Protein AF-A0A8T1Z155-F1 (afdb_monomer_lite)

Foldseek 3Di:
DDPDDDPVVVLVVLLAEALLVLLVVLVPDPVSVVLCPDLVSVVSSLVRYDDDDWDWDQDPQAIWTKDWDPVCVVPVPDDIDIDTDDRQLDPFGFRDWAADDSQWTWTATPVRWIKIARSSNRDIDTQDDDDDDFPDKHKYWFFDDDVRDTFIKMKMFGDDPFDTDWIWIAGPVVSDIDTDDDDDDWDFDARWYDANRKIWTATPAQWIWIADPNVRDIDIGHDPDGQPDDWYWDDDPSHDIDIRNPVVVLVVVLLQVQQCVQPNPVSDSVSRPDDSVQLCDDVVSVHVLAHRPVVLVVDDQANPHDLQLDDLPPSDDHPVSNVCSVCVVVQLVFKAKQQAQQQPAQQAGHHDFPVGRNCVPCPPVCCVVQVHDNRDTLVNSLVPGDDDDDPDVSVVVVSVRNVVVNPDDHHPDDMAMWGQFAPRDTHRDDDPVRCCPDPVSVVVVVVVCVVVPPDDPDPDDDDDDD

Organism: NCBI:txid1240361

Sequence (466 aa):
MSTDLPPEVVEEILSRVPAIALKRLGSTCKRWNALLKDQRFTKKHFHRAAKQFMVFMMHQKRLISVRFNLHEIENNLAAPFIEFKGEVGLTQTIKQFLFHCDGLLLCNTKTDRLKVWNPCTGETKFIRSCNRYEIYSMFALGYEDNKSFRKYKLLRFYGNEYRFVNFEIYEFTSSTWRVLEVTTNFLIRSHGVSLKGNSFWLDSGSYLLSFDFTTERFGHQCLPFTVNDAAALSIVREEKLSVLHQSACIKEIERICSAFLWSGPELNSKKAKVAWRDVCRPKDEGGLGLKSIVEAKKRELLRNGSFWSVKVNCQSGSWMWRMLLKYRSQAAEYCLMEVKSRLQVSFWYDKWCSIGPLYNHLGNRGFVDLGLSSTSSVADALRLHRRRHHRTDYLNKVEVELDRFRNRATTTENDVALWRGLGDKFRPKFSTRETWLQPESRVKLCRGLRGFGSRTQLLSTHSSSG

Radius of gyration: 29.85 Å; chains: 1; bounding box: 81×74×71 Å

Structure (mmCIF, N/CA/C/O backbone):
data_AF-A0A8T1Z155-F1
#
_entry.id   AF-A0A8T1Z155-F1
#
loop_
_atom_site.group_PDB
_atom_site.id
_atom_site.type_symbol
_atom_site.label_atom_id
_atom_site.label_alt_id
_atom_site.label_comp_id
_atom_site.label_asym_id
_atom_site.label_entity_id
_atom_site.label_seq_id
_atom_site.pdbx_PDB_ins_code
_atom_site.Cartn_x
_atom_site.Cartn_y
_atom_site.Cartn_z
_atom_site.occupancy
_atom_site.B_iso_or_equiv
_atom_site.auth_seq_id
_atom_site.auth_comp_id
_atom_site.auth_asym_id
_atom_site.auth_atom_id
_atom_site.pdbx_PDB_model_num
ATOM 1 N N . MET A 1 1 ? -16.696 42.427 29.803 1.00 35.78 1 MET A N 1
ATOM 2 C CA . MET A 1 1 ? -17.745 41.548 29.244 1.00 35.78 1 MET A CA 1
ATOM 3 C C . MET A 1 1 ? -17.052 40.492 28.397 1.00 35.78 1 MET A C 1
ATOM 5 O O . MET A 1 1 ? -16.460 40.857 27.392 1.00 35.78 1 MET A O 1
ATOM 9 N N . SER A 1 2 ? -17.008 39.236 28.854 1.00 43.34 2 SER A N 1
ATOM 10 C CA . SER A 1 2 ? -16.429 38.126 28.080 1.00 43.34 2 SER A CA 1
ATOM 11 C C . SER A 1 2 ? -17.444 37.701 27.024 1.00 43.34 2 SER A C 1
ATOM 13 O O . SER A 1 2 ? -18.508 37.192 27.369 1.00 43.34 2 SER A O 1
ATOM 15 N N . THR A 1 3 ? -17.166 37.971 25.752 1.00 47.97 3 THR A N 1
ATOM 16 C CA . THR A 1 3 ? -17.946 37.467 24.616 1.00 47.97 3 THR A CA 1
ATOM 17 C C . THR A 1 3 ? -17.564 36.012 24.351 1.00 47.97 3 THR A C 1
ATOM 19 O O . THR A 1 3 ? -16.884 35.692 23.378 1.00 47.97 3 THR A O 1
ATOM 22 N N . ASP A 1 4 ? -17.982 35.116 25.242 1.00 74.62 4 ASP A N 1
ATOM 23 C CA . ASP A 1 4 ? -17.838 33.684 25.011 1.00 74.62 4 ASP A CA 1
ATOM 24 C C . ASP A 1 4 ? -18.867 33.225 23.970 1.00 74.62 4 ASP A C 1
ATOM 26 O O . ASP A 1 4 ? -20.074 33.420 24.120 1.00 74.62 4 ASP A O 1
ATOM 30 N N . LEU A 1 5 ? -18.374 32.627 22.882 1.00 78.62 5 LEU A N 1
ATOM 31 C CA . LEU A 1 5 ? -19.206 32.007 21.851 1.00 78.62 5 LEU A CA 1
ATOM 32 C C . LEU A 1 5 ? -20.123 30.934 22.475 1.00 78.62 5 LEU A C 1
ATOM 34 O O . LEU A 1 5 ? -19.650 30.154 23.313 1.00 78.62 5 LEU A O 1
ATOM 38 N N . PRO A 1 6 ? -21.394 30.823 22.036 1.00 87.88 6 PRO A N 1
ATOM 39 C CA . PRO A 1 6 ? -22.296 29.781 22.515 1.00 87.88 6 PRO A CA 1
ATOM 40 C C . PRO A 1 6 ? -21.704 28.372 22.325 1.00 87.88 6 PRO A C 1
ATOM 42 O O . PRO A 1 6 ? -21.071 28.112 21.290 1.00 87.88 6 PRO A O 1
ATOM 45 N N . PRO A 1 7 ? -21.904 27.441 23.280 1.00 82.31 7 PRO A N 1
ATOM 46 C CA . PRO A 1 7 ? -21.367 26.082 23.202 1.00 82.31 7 PRO A CA 1
ATOM 47 C C . PRO A 1 7 ? -21.736 25.343 21.910 1.00 82.31 7 PRO A C 1
ATOM 49 O O . PRO A 1 7 ? -20.906 24.610 21.374 1.00 82.31 7 PRO A O 1
ATOM 52 N N . GLU A 1 8 ? -22.938 25.569 21.378 1.00 85.75 8 GLU A N 1
ATOM 53 C CA . GLU A 1 8 ? -23.417 24.928 20.151 1.00 85.75 8 GLU A CA 1
ATOM 54 C C . GLU A 1 8 ? -22.651 25.420 18.917 1.00 85.75 8 GLU A C 1
ATOM 56 O O . GLU A 1 8 ? -22.299 24.632 18.037 1.00 85.75 8 GLU A O 1
ATOM 61 N N . VAL A 1 9 ? -22.349 26.723 18.861 1.00 86.38 9 VAL A N 1
ATOM 62 C CA . VAL A 1 9 ? -21.581 27.340 17.766 1.00 86.38 9 VAL A CA 1
ATOM 63 C C . VAL A 1 9 ? -20.143 26.837 17.791 1.00 86.38 9 VAL A C 1
ATOM 65 O O . VAL A 1 9 ? -19.570 26.488 16.760 1.00 86.38 9 VAL A O 1
ATOM 68 N N . VAL A 1 10 ? -19.571 26.748 18.987 1.00 85.81 10 VAL A N 1
ATOM 69 C CA . VAL A 1 10 ? -18.245 26.180 19.214 1.00 85.81 10 VAL A CA 1
ATOM 70 C C . VAL A 1 10 ? -18.173 24.723 18.746 1.00 85.81 10 VAL A C 1
ATOM 72 O O . VAL A 1 10 ? -17.247 24.350 18.022 1.00 85.81 10 VAL A O 1
ATOM 75 N N . GLU A 1 11 ? -19.154 23.901 19.123 1.00 88.44 11 GLU A N 1
ATOM 76 C CA . GLU A 1 11 ? -19.242 22.509 18.684 1.00 88.44 11 GLU A CA 1
ATOM 77 C C . GLU A 1 11 ? -19.359 22.413 17.155 1.00 88.44 11 GLU A C 1
ATOM 79 O O . GLU A 1 11 ? -18.703 21.582 16.523 1.00 88.44 11 GLU A O 1
ATOM 84 N N . GLU A 1 12 ? -20.155 23.288 16.539 1.00 89.56 12 GLU A N 1
ATOM 85 C CA . GLU A 1 12 ? -20.319 23.348 15.089 1.00 89.56 12 GLU A CA 1
ATOM 86 C C . GLU A 1 12 ? -19.007 23.678 14.371 1.00 89.56 12 GLU A C 1
ATOM 88 O O . GLU A 1 12 ? -18.651 22.992 13.408 1.00 89.56 12 GLU A O 1
ATOM 93 N N . ILE A 1 13 ? -18.251 24.663 14.866 1.00 88.69 13 ILE A N 1
ATOM 94 C CA . ILE A 1 13 ? -16.931 25.019 14.331 1.00 88.69 13 ILE A CA 1
ATOM 95 C C . ILE A 1 13 ? -15.990 23.821 14.446 1.00 88.69 13 ILE A C 1
ATOM 97 O O . ILE A 1 13 ? -15.416 23.383 13.446 1.00 88.69 13 ILE A O 1
ATOM 101 N N . LEU A 1 14 ? -15.865 23.245 15.644 1.00 88.31 14 LEU A N 1
ATOM 102 C CA . LEU A 1 14 ? -14.958 22.126 15.878 1.00 88.31 14 LEU A CA 1
ATOM 103 C C . LEU A 1 14 ? -15.329 20.875 15.084 1.00 88.31 14 LEU A C 1
ATOM 105 O O . LEU A 1 14 ? -14.428 20.142 14.684 1.00 88.31 14 LEU A O 1
ATOM 109 N N . SER A 1 15 ? -16.613 20.660 14.785 1.00 89.06 15 SER A N 1
ATOM 110 C CA . SER A 1 15 ? -17.065 19.532 13.962 1.00 89.06 15 SER A CA 1
ATOM 111 C C . SER A 1 15 ? -16.508 19.557 12.532 1.00 89.06 15 SER A C 1
ATOM 113 O O . SER A 1 15 ? -16.460 18.517 11.882 1.00 89.06 15 SER A O 1
ATOM 115 N N . ARG A 1 16 ? -16.051 20.722 12.049 1.00 89.00 16 ARG A N 1
ATOM 116 C CA . ARG A 1 16 ? -15.472 20.914 10.707 1.00 89.00 16 ARG A CA 1
ATOM 117 C C . ARG A 1 16 ? -13.941 20.952 10.713 1.00 89.00 16 ARG A C 1
ATOM 119 O O . ARG A 1 16 ? -13.315 20.783 9.666 1.00 89.00 16 ARG A O 1
ATOM 126 N N . VAL A 1 17 ? -13.327 21.150 11.881 1.00 86.62 17 VAL A N 1
ATOM 127 C CA . VAL A 1 17 ? -11.868 21.230 12.042 1.00 86.62 17 VAL A CA 1
ATOM 128 C C . VAL A 1 17 ? -11.231 19.864 11.767 1.00 86.62 17 VAL A C 1
ATOM 130 O O . VAL A 1 17 ? -11.733 18.855 12.250 1.00 86.62 17 VAL A O 1
ATOM 133 N N . PRO A 1 18 ? -10.098 19.773 11.054 1.00 84.50 18 PRO A N 1
ATOM 134 C CA . PRO A 1 18 ? -9.461 18.484 10.819 1.00 84.50 18 PRO A CA 1
ATOM 135 C C . PRO A 1 18 ? -8.999 17.757 12.093 1.00 84.50 18 PRO A C 1
ATOM 137 O O . PRO A 1 18 ? -8.478 18.377 13.024 1.00 84.50 18 PRO A O 1
ATOM 140 N N . ALA A 1 19 ? -9.089 16.423 12.099 1.00 81.19 19 ALA A N 1
ATOM 141 C CA . ALA A 1 19 ? -8.824 15.583 13.276 1.00 81.19 19 ALA A CA 1
ATOM 142 C C . ALA A 1 19 ? -7.440 15.809 13.924 1.00 81.19 19 ALA A C 1
ATOM 144 O O . ALA A 1 19 ? -7.318 15.807 15.148 1.00 81.19 19 ALA A O 1
ATOM 145 N N . ILE A 1 20 ? -6.392 16.051 13.125 1.00 78.88 20 ILE A N 1
ATOM 146 C CA . ILE A 1 20 ? -5.028 16.287 13.634 1.00 78.88 20 ILE A CA 1
ATOM 147 C C . ILE A 1 20 ? -4.944 17.595 14.437 1.00 78.88 20 ILE A C 1
ATOM 149 O O . ILE A 1 20 ? -4.292 17.649 15.483 1.00 78.88 20 ILE A O 1
ATOM 153 N N . ALA A 1 21 ? -5.591 18.658 13.951 1.00 81.62 21 ALA A N 1
ATOM 154 C CA . ALA A 1 21 ? -5.644 19.938 14.654 1.00 81.62 21 ALA A CA 1
ATOM 155 C C . ALA A 1 21 ? -6.498 19.816 15.920 1.00 81.62 21 ALA A C 1
ATOM 157 O O . ALA A 1 21 ? -6.121 20.305 16.983 1.00 81.62 21 ALA A O 1
ATOM 158 N N . LEU A 1 22 ? -7.598 19.073 15.817 1.00 83.62 22 LEU A N 1
ATOM 159 C CA . LEU A 1 22 ? -8.509 18.829 16.919 1.00 83.62 22 LEU A CA 1
ATOM 160 C C . LEU A 1 22 ? -7.840 18.076 18.081 1.00 83.62 22 LEU A C 1
ATOM 162 O O . LEU A 1 22 ? -7.984 18.477 19.233 1.00 83.62 22 LEU A O 1
ATOM 166 N N . LYS A 1 23 ? -7.004 17.065 17.798 1.00 79.62 23 LYS A N 1
ATOM 167 C CA . LYS A 1 23 ? -6.199 16.379 18.827 1.00 79.62 23 LYS A CA 1
ATOM 168 C C . LYS A 1 23 ? -5.326 17.352 19.627 1.00 79.62 23 LYS A C 1
ATOM 170 O O . LYS A 1 23 ? -5.227 17.226 20.844 1.00 79.62 23 LYS A O 1
ATOM 175 N N . ARG A 1 24 ? -4.688 18.319 18.956 1.00 82.06 24 ARG A N 1
ATOM 176 C CA . ARG A 1 24 ? -3.851 19.338 19.619 1.00 82.06 24 ARG A CA 1
ATOM 177 C C . ARG A 1 24 ? -4.678 20.241 20.535 1.00 82.06 24 ARG A C 1
ATOM 179 O O . ARG A 1 24 ? -4.199 20.622 21.598 1.00 82.06 24 ARG A O 1
ATOM 186 N N . LEU A 1 25 ? -5.920 20.538 20.158 1.00 82.56 25 LEU A N 1
ATOM 187 C CA . LEU A 1 25 ? -6.850 21.295 20.996 1.00 82.56 25 LEU A CA 1
ATOM 188 C C . LEU A 1 25 ? -7.235 20.516 22.265 1.00 82.56 25 LEU A C 1
ATOM 190 O O . LEU A 1 25 ? -7.322 21.089 23.344 1.00 82.56 25 LEU A O 1
ATOM 194 N N . GLY A 1 26 ? -7.400 19.195 22.166 1.00 79.25 26 GLY A N 1
ATOM 195 C CA . GLY A 1 26 ? -7.705 18.345 23.322 1.00 79.25 26 GLY A CA 1
ATOM 196 C C . GLY A 1 26 ? -6.663 18.421 24.444 1.00 79.25 26 GLY A C 1
ATOM 197 O O . GLY A 1 26 ? -7.014 18.284 25.613 1.00 79.25 26 GLY A O 1
ATOM 198 N N . SER A 1 27 ? -5.395 18.693 24.118 1.00 79.88 27 SER A N 1
ATOM 199 C CA . SER A 1 27 ? -4.336 18.866 25.123 1.00 79.88 27 SER A CA 1
ATOM 200 C C . SER A 1 27 ? -4.342 20.220 25.842 1.00 79.88 27 SER A C 1
ATOM 202 O O . SER A 1 27 ? -3.601 20.368 26.808 1.00 79.88 27 SER A O 1
ATOM 204 N N . THR A 1 28 ? -5.146 21.202 25.413 1.00 85.00 28 THR A N 1
ATOM 205 C CA . THR A 1 28 ? -5.098 22.560 25.987 1.00 85.00 28 THR A CA 1
ATOM 206 C C . THR A 1 28 ? -6.068 22.778 27.147 1.00 85.00 28 THR A C 1
ATOM 208 O O . THR A 1 28 ? -5.757 23.545 28.052 1.00 85.00 28 THR A O 1
ATOM 211 N N . CYS A 1 29 ? -7.238 22.123 27.164 1.00 83.69 29 CYS A N 1
ATOM 212 C CA . CYS A 1 29 ? -8.218 22.281 28.246 1.00 83.69 29 CYS A CA 1
ATOM 213 C C . CYS A 1 29 ? -9.097 21.036 28.443 1.00 83.69 29 CYS A C 1
ATOM 215 O O . CYS A 1 29 ? -9.472 20.352 27.488 1.00 83.69 29 CYS A O 1
ATOM 217 N N . LYS A 1 30 ? -9.497 20.789 29.702 1.00 85.19 30 LYS A N 1
ATOM 218 C CA . LYS A 1 30 ? -10.395 19.692 30.107 1.00 85.19 30 LYS A CA 1
ATOM 219 C C . LYS A 1 30 ? -11.739 19.727 29.378 1.00 85.19 30 LYS A C 1
ATOM 221 O O . LYS A 1 30 ? -12.235 18.671 29.006 1.00 85.19 30 LYS A O 1
ATOM 226 N N . ARG A 1 31 ? -12.300 20.921 29.143 1.00 84.75 31 ARG A N 1
ATOM 227 C CA . ARG A 1 31 ? -13.574 21.095 28.424 1.00 84.75 31 ARG A CA 1
ATOM 228 C C . ARG A 1 31 ? -13.478 20.586 26.987 1.00 84.75 31 ARG A C 1
ATOM 230 O O . ARG A 1 31 ? -14.323 19.805 26.564 1.00 84.75 31 ARG A O 1
ATOM 237 N N . TRP A 1 32 ? -12.421 20.967 26.267 1.00 84.75 32 TRP A N 1
ATOM 238 C CA . TRP A 1 32 ? -12.168 20.471 24.914 1.00 84.75 32 TRP A CA 1
ATOM 239 C C . TRP A 1 32 ? -11.939 18.966 24.920 1.00 84.75 32 TRP A C 1
ATOM 241 O O . TRP A 1 32 ? -12.595 18.253 24.176 1.00 84.75 32 TRP A O 1
ATOM 251 N N . ASN A 1 33 ? -11.084 18.463 25.812 1.00 84.12 33 ASN A N 1
ATOM 252 C CA . ASN A 1 33 ? -10.828 17.028 25.930 1.00 84.12 33 ASN A CA 1
ATOM 253 C C . ASN A 1 33 ? -12.107 16.214 26.213 1.00 84.12 33 ASN A C 1
ATOM 255 O O . ASN A 1 33 ? -12.281 15.135 25.658 1.00 84.12 33 ASN A O 1
ATOM 259 N N . ALA A 1 34 ? -13.014 16.732 27.049 1.00 86.62 34 ALA A N 1
ATOM 260 C CA . ALA A 1 34 ? -14.305 16.104 27.319 1.00 86.62 34 ALA A CA 1
ATOM 261 C C . ALA A 1 34 ? -15.196 16.070 26.068 1.00 86.62 34 ALA A C 1
ATOM 263 O O . ALA A 1 34 ? -15.732 15.014 25.746 1.00 86.62 34 ALA A O 1
ATOM 264 N N . LEU A 1 35 ? -15.281 17.177 25.318 1.00 85.88 35 LEU A N 1
ATOM 265 C CA . LEU A 1 35 ? -16.031 17.234 24.059 1.00 85.88 35 LEU A CA 1
ATOM 266 C C . LEU A 1 35 ? -15.482 16.250 23.014 1.00 85.88 35 LEU A C 1
ATOM 268 O O . LEU A 1 35 ? -16.250 15.579 22.337 1.00 85.88 35 LEU A O 1
ATOM 272 N N . LEU A 1 36 ? -14.156 16.108 22.908 1.00 83.00 36 LEU A N 1
ATOM 273 C CA . LEU A 1 36 ? -13.535 15.161 21.970 1.00 83.00 36 LEU A CA 1
ATOM 274 C C . LEU A 1 36 ? -13.775 13.691 22.327 1.00 83.00 36 LEU A C 1
ATOM 276 O O . LEU A 1 36 ? -13.629 12.830 21.465 1.00 83.00 36 LEU A O 1
ATOM 280 N N . LYS A 1 37 ? -14.123 13.402 23.583 1.00 82.06 37 LYS A N 1
ATOM 281 C CA . LYS A 1 37 ? -14.514 12.064 24.043 1.00 82.06 37 LYS A CA 1
ATOM 282 C C . LYS A 1 37 ? -16.020 11.832 23.962 1.00 82.06 37 LYS A C 1
ATOM 284 O O . LYS A 1 37 ? -16.457 10.693 24.122 1.00 82.06 37 LYS A O 1
ATOM 289 N N . ASP A 1 38 ? -16.806 12.880 23.720 1.00 85.69 38 ASP A N 1
ATOM 290 C CA . ASP A 1 38 ? -18.240 12.751 23.526 1.00 85.69 38 ASP A CA 1
ATOM 291 C C . ASP A 1 38 ? -18.538 12.021 22.208 1.00 85.69 38 ASP A C 1
ATOM 293 O O . ASP A 1 38 ? -18.021 12.345 21.131 1.00 85.69 38 ASP A O 1
ATOM 297 N N . GLN A 1 39 ? -19.386 10.998 22.295 1.00 79.56 39 GLN A N 1
ATOM 298 C CA . GLN A 1 39 ? -19.705 10.144 21.153 1.00 79.56 39 GLN A CA 1
ATOM 299 C C . GLN A 1 39 ? -20.545 10.871 20.098 1.00 79.56 39 GLN A C 1
ATOM 301 O O . GLN A 1 39 ? -20.356 10.627 18.903 1.00 79.56 39 GLN A O 1
ATOM 306 N N . ARG A 1 40 ? -21.452 11.771 20.509 1.00 82.88 40 ARG A N 1
ATOM 307 C CA . ARG A 1 40 ? -22.308 12.515 19.572 1.00 82.88 40 ARG A CA 1
ATOM 308 C C . ARG A 1 40 ? -21.457 13.469 18.750 1.00 82.88 40 ARG A C 1
ATOM 310 O O . ARG A 1 40 ? -21.572 13.488 17.523 1.00 82.88 40 ARG A O 1
ATOM 317 N N . PHE A 1 41 ? -20.549 14.177 19.415 1.00 86.94 41 PHE A N 1
ATOM 318 C CA . PHE A 1 41 ? -19.576 15.032 18.760 1.00 86.94 41 PHE A CA 1
ATOM 319 C C . PHE A 1 41 ? -18.654 14.231 17.836 1.00 86.94 41 PHE A C 1
ATOM 321 O O . PHE A 1 41 ? -18.492 14.607 16.680 1.00 86.94 41 PHE A O 1
ATOM 328 N N . THR A 1 42 ? -18.115 13.093 18.286 1.00 81.06 42 THR A N 1
ATOM 329 C CA . THR A 1 42 ? -17.246 12.234 17.456 1.00 81.06 42 THR A CA 1
ATOM 330 C C . THR A 1 42 ? -17.946 11.795 16.167 1.00 81.06 42 THR A C 1
ATOM 332 O O . THR A 1 42 ? -17.359 11.857 15.085 1.00 81.06 42 THR A O 1
ATOM 335 N N . LYS A 1 43 ? -19.226 11.408 16.251 1.00 78.75 43 LYS A N 1
ATOM 336 C CA . LYS A 1 43 ? -20.036 11.057 15.077 1.00 78.75 43 LYS A CA 1
ATOM 337 C C . LYS A 1 43 ? -20.257 12.263 14.161 1.00 78.75 43 LYS A C 1
ATOM 339 O O . LYS A 1 43 ? -20.055 12.164 12.952 1.00 78.75 43 LYS A O 1
ATOM 344 N N . LYS A 1 44 ? -20.643 13.410 14.727 1.00 85.31 44 LYS A N 1
ATOM 345 C CA . LYS A 1 44 ? -20.857 14.662 13.983 1.00 85.31 44 LYS A CA 1
ATOM 346 C C . LYS A 1 44 ? -19.584 15.107 13.257 1.00 85.31 44 LYS A C 1
ATOM 348 O O . LYS A 1 44 ? -19.636 15.434 12.074 1.00 85.31 44 LYS A O 1
ATOM 353 N N . HIS A 1 45 ? -18.451 15.058 13.951 1.00 86.75 45 HIS A N 1
ATOM 354 C CA . HIS A 1 45 ? -17.125 15.365 13.429 1.00 86.75 45 HIS A CA 1
ATOM 355 C C . HIS A 1 45 ? -16.738 14.426 12.288 1.00 86.75 45 HIS A C 1
ATOM 357 O O . HIS A 1 45 ? -16.374 14.906 11.222 1.00 86.75 45 HIS A O 1
ATOM 363 N N . PHE A 1 46 ? -16.920 13.110 12.436 1.00 77.06 46 PHE A N 1
ATOM 364 C CA . PHE A 1 46 ? -16.584 12.144 11.383 1.00 77.06 46 PHE A CA 1
ATOM 365 C C . PHE A 1 46 ? -17.252 12.466 10.033 1.00 77.06 46 PHE A C 1
ATOM 367 O O . PHE A 1 46 ? -16.639 12.300 8.982 1.00 77.06 46 PHE A O 1
ATOM 374 N N . HIS A 1 47 ? -18.497 12.951 10.051 1.00 77.56 47 HIS A N 1
ATOM 375 C CA . HIS A 1 47 ? -19.234 13.295 8.832 1.00 77.56 47 HIS A CA 1
ATOM 376 C C . HIS A 1 47 ? -18.936 14.698 8.286 1.00 77.56 47 HIS A C 1
ATOM 378 O O . HIS A 1 47 ? -19.104 14.920 7.088 1.00 77.56 47 HIS A O 1
ATOM 384 N N . ARG A 1 48 ? -18.547 15.652 9.143 1.00 83.06 48 ARG A N 1
ATOM 385 C CA . ARG A 1 48 ? -18.423 17.079 8.782 1.00 83.06 48 ARG A CA 1
ATOM 386 C C . ARG A 1 48 ? -16.990 17.584 8.679 1.00 83.06 48 ARG A C 1
ATOM 388 O O . ARG A 1 48 ? -16.769 18.636 8.080 1.00 83.06 48 ARG A O 1
ATOM 395 N N . ALA A 1 49 ? -16.032 16.879 9.267 1.00 81.12 49 ALA A N 1
ATOM 396 C CA . ALA A 1 49 ? -14.651 17.314 9.310 1.00 81.12 49 ALA A CA 1
ATOM 397 C C . ALA A 1 49 ? -14.075 17.441 7.903 1.00 81.12 49 ALA A C 1
ATOM 399 O O . ALA A 1 49 ? -14.287 16.584 7.041 1.00 81.12 49 ALA A O 1
ATOM 400 N N . ALA A 1 50 ? -13.275 18.485 7.693 1.00 74.88 50 ALA A N 1
ATOM 401 C CA . ALA A 1 50 ? -12.455 18.585 6.499 1.00 74.88 50 ALA A CA 1
ATOM 402 C C . ALA A 1 50 ? -11.571 17.330 6.375 1.00 74.88 50 ALA A C 1
ATOM 404 O O . ALA A 1 50 ? -10.725 17.056 7.238 1.00 74.88 50 ALA A O 1
ATOM 405 N N . LYS A 1 51 ? -11.789 16.555 5.305 1.00 71.12 51 LYS A N 1
ATOM 406 C CA . LYS A 1 51 ? -11.075 15.297 5.067 1.00 71.12 51 LYS A CA 1
ATOM 407 C C . LYS A 1 51 ? -9.588 15.579 4.875 1.00 71.12 51 LYS A C 1
ATOM 409 O O . LYS A 1 51 ? -9.197 16.377 4.027 1.00 71.12 51 LYS A O 1
ATOM 414 N N . GLN A 1 52 ? -8.754 14.904 5.662 1.00 67.00 52 GLN A N 1
ATOM 415 C CA . GLN A 1 52 ? -7.303 14.937 5.515 1.00 67.00 52 GLN A CA 1
ATOM 416 C C . GLN A 1 52 ? -6.819 13.619 4.935 1.00 67.00 52 GLN A C 1
ATOM 418 O O . GLN A 1 52 ? -7.030 12.557 5.518 1.00 67.00 52 GLN A O 1
ATOM 423 N N . PHE A 1 53 ? -6.118 13.696 3.808 1.00 67.12 53 PHE A N 1
ATOM 424 C CA . PHE A 1 53 ? -5.450 12.541 3.233 1.00 67.12 53 PHE A CA 1
ATOM 425 C C . PHE A 1 53 ? -4.116 12.331 3.942 1.00 67.12 53 PHE A C 1
ATOM 427 O O . PHE A 1 53 ? -3.216 13.169 3.883 1.00 67.12 53 PHE A O 1
ATOM 434 N N . MET A 1 54 ? -3.991 11.194 4.618 1.00 70.44 54 MET A N 1
ATOM 435 C CA . MET A 1 54 ? -2.707 10.691 5.082 1.00 70.44 54 MET A CA 1
ATOM 436 C C . MET A 1 54 ? -2.335 9.497 4.232 1.00 70.44 54 MET A C 1
ATOM 438 O O . MET A 1 54 ? -3.044 8.492 4.223 1.00 70.44 54 MET A O 1
ATOM 442 N N . VAL A 1 55 ? -1.210 9.603 3.538 1.00 73.25 55 VAL A N 1
ATOM 443 C CA . VAL A 1 55 ? -0.666 8.469 2.808 1.00 73.25 55 VAL A CA 1
ATOM 444 C C . VAL A 1 55 ? 0.430 7.841 3.644 1.00 73.25 55 VAL A C 1
ATOM 446 O O . VAL A 1 55 ? 1.302 8.528 4.180 1.00 73.25 55 VAL A O 1
ATOM 449 N N . PHE A 1 56 ? 0.369 6.522 3.756 1.00 72.81 56 PHE A N 1
ATOM 450 C CA . PHE A 1 56 ? 1.391 5.730 4.409 1.00 72.81 56 PHE A CA 1
ATOM 451 C C . PHE A 1 56 ? 2.046 4.808 3.393 1.00 72.81 56 PHE A C 1
ATOM 453 O O . PHE A 1 56 ? 1.383 4.243 2.527 1.00 72.81 56 PHE A O 1
ATOM 460 N N . MET A 1 57 ? 3.357 4.649 3.518 1.00 70.31 57 MET A N 1
ATOM 461 C CA . MET A 1 57 ? 4.147 3.760 2.683 1.00 70.31 57 MET A CA 1
ATOM 462 C C . MET A 1 57 ? 4.985 2.846 3.567 1.00 70.31 57 MET A C 1
ATOM 464 O O . MET A 1 57 ? 5.604 3.292 4.534 1.00 70.31 57 MET A O 1
ATOM 468 N N . MET A 1 58 ? 5.027 1.562 3.219 1.00 70.12 58 MET A N 1
ATOM 469 C CA . MET A 1 58 ? 5.972 0.626 3.816 1.00 70.12 58 MET A CA 1
ATOM 470 C C . MET A 1 58 ? 7.329 0.772 3.122 1.00 70.12 58 MET A C 1
ATOM 472 O O . MET A 1 58 ? 7.442 0.538 1.923 1.00 70.12 58 MET A O 1
ATOM 476 N N . HIS A 1 59 ? 8.370 1.121 3.874 1.00 65.38 59 HIS A N 1
ATOM 477 C CA . HIS A 1 59 ? 9.746 1.199 3.385 1.00 65.38 59 HIS A CA 1
ATOM 478 C C . HIS A 1 59 ? 10.689 0.548 4.401 1.00 65.38 59 HIS A C 1
ATOM 480 O O . HIS A 1 59 ? 10.688 0.917 5.573 1.00 65.38 59 HIS A O 1
ATOM 486 N N . GLN A 1 60 ? 11.476 -0.446 3.973 1.00 65.69 60 GLN A N 1
ATOM 487 C CA . GLN A 1 60 ? 12.421 -1.184 4.832 1.00 65.69 60 GLN A CA 1
ATOM 488 C C . GLN A 1 60 ? 11.806 -1.673 6.164 1.00 65.69 60 GLN A C 1
ATOM 490 O O . GLN A 1 60 ? 12.401 -1.527 7.232 1.00 65.69 60 GLN A O 1
ATOM 495 N N . LYS A 1 61 ? 10.595 -2.252 6.111 1.00 64.00 61 LYS A N 1
ATOM 496 C CA . LYS A 1 61 ? 9.832 -2.700 7.298 1.00 64.00 61 LYS A CA 1
ATOM 497 C C . LYS A 1 61 ? 9.555 -1.568 8.301 1.00 64.00 61 LYS A C 1
ATOM 499 O O . LYS A 1 61 ? 9.589 -1.790 9.509 1.00 64.00 61 LYS A O 1
ATOM 504 N N . ARG A 1 62 ? 9.333 -0.349 7.809 1.00 66.31 62 ARG A N 1
ATOM 505 C CA . ARG A 1 62 ? 8.843 0.796 8.580 1.00 66.31 62 ARG A CA 1
ATOM 506 C C . ARG A 1 62 ? 7.669 1.422 7.849 1.00 66.31 62 ARG A C 1
ATOM 508 O O . ARG A 1 62 ? 7.688 1.513 6.623 1.00 66.31 62 ARG A O 1
ATOM 515 N N . LEU A 1 63 ? 6.671 1.864 8.603 1.00 69.00 63 LEU A N 1
ATOM 516 C CA . LEU A 1 63 ? 5.561 2.637 8.066 1.00 69.00 63 LEU A CA 1
ATOM 517 C C . LEU A 1 63 ? 5.941 4.120 8.108 1.00 69.00 63 LEU A C 1
ATOM 519 O O . LEU A 1 63 ? 6.178 4.670 9.183 1.00 69.00 63 LEU A O 1
ATOM 523 N N . ILE A 1 64 ? 6.027 4.752 6.942 1.00 68.81 64 ILE A N 1
ATOM 524 C CA . ILE A 1 64 ? 6.421 6.155 6.783 1.00 68.81 64 ILE A CA 1
ATOM 525 C C . ILE A 1 64 ? 5.210 6.948 6.293 1.00 68.81 64 ILE A C 1
ATOM 527 O O . ILE A 1 64 ? 4.485 6.470 5.420 1.00 68.81 64 ILE A O 1
ATOM 531 N N . SER A 1 65 ? 4.980 8.146 6.841 1.00 71.12 65 SER A N 1
ATOM 532 C CA . SER A 1 65 ? 3.972 9.054 6.285 1.00 71.12 65 SER A CA 1
ATOM 533 C C . SER A 1 65 ? 4.559 9.833 5.123 1.00 71.12 65 SER A C 1
ATOM 535 O O . SER A 1 65 ? 5.655 10.389 5.184 1.00 71.12 65 SER A O 1
ATOM 537 N N . VAL A 1 66 ? 3.789 9.864 4.051 1.00 65.44 66 VAL A N 1
ATOM 538 C CA . VAL A 1 66 ? 4.150 10.506 2.806 1.00 65.44 66 VAL A CA 1
ATOM 539 C C . VAL A 1 66 ? 3.163 11.634 2.554 1.00 65.44 66 VAL A C 1
ATOM 541 O O . VAL A 1 66 ? 1.949 11.451 2.661 1.00 65.44 66 VAL A O 1
ATOM 544 N N . ARG A 1 67 ? 3.685 12.814 2.223 1.00 62.44 67 ARG A N 1
ATOM 545 C CA . ARG A 1 67 ? 2.884 13.922 1.709 1.00 62.44 67 ARG A CA 1
ATOM 546 C C . ARG A 1 67 ? 3.044 14.007 0.202 1.00 62.44 67 ARG A C 1
ATOM 548 O O . ARG A 1 67 ? 4.157 13.936 -0.315 1.00 62.44 67 ARG A O 1
ATOM 555 N N . PHE A 1 68 ? 1.914 14.191 -0.464 1.00 56.38 68 PHE A N 1
ATOM 556 C CA . PHE A 1 68 ? 1.834 14.473 -1.887 1.00 56.38 68 PHE A CA 1
ATOM 557 C C . PHE A 1 68 ? 1.332 15.901 -2.041 1.00 56.38 68 PHE A C 1
ATOM 559 O O . PHE A 1 68 ? 0.304 16.246 -1.454 1.00 56.38 68 PHE A O 1
ATOM 566 N N . ASN A 1 69 ? 2.027 16.715 -2.831 1.00 53.28 69 ASN A N 1
ATOM 567 C CA . ASN A 1 69 ? 1.411 17.910 -3.390 1.00 53.28 69 ASN A CA 1
ATOM 568 C C . ASN A 1 69 ? 0.855 17.545 -4.772 1.00 53.28 69 ASN A C 1
ATOM 570 O O . ASN A 1 69 ? 1.613 17.362 -5.720 1.00 53.28 69 ASN A O 1
ATOM 574 N N . LEU A 1 70 ? -0.466 17.361 -4.856 1.00 48.19 70 LEU A N 1
ATOM 575 C CA . LEU A 1 70 ? -1.182 17.152 -6.122 1.00 48.19 70 LEU A CA 1
ATOM 576 C C . LEU A 1 70 ? -1.858 18.440 -6.620 1.00 48.19 70 LEU A C 1
ATOM 578 O O . LEU A 1 70 ? -2.324 18.472 -7.754 1.00 48.19 70 LEU A O 1
ATOM 582 N N . HIS A 1 71 ? -1.897 19.498 -5.799 1.00 44.19 71 HIS A N 1
ATOM 583 C CA . HIS A 1 71 ? -2.591 20.753 -6.115 1.00 44.19 71 HIS A CA 1
ATOM 584 C C . HIS A 1 71 ? -1.920 21.560 -7.237 1.00 44.19 71 HIS A C 1
ATOM 586 O O . HIS A 1 71 ? -2.530 22.469 -7.786 1.00 44.19 71 HIS A O 1
ATOM 592 N N . GLU A 1 72 ? -0.688 21.223 -7.615 1.00 42.00 72 GLU A N 1
ATOM 593 C CA . GLU A 1 72 ? 0.053 21.926 -8.671 1.00 42.00 72 GLU A CA 1
ATOM 594 C C . GLU A 1 72 ? -0.128 21.311 -10.067 1.00 42.00 72 GLU A C 1
ATOM 596 O O . GLU A 1 72 ? 0.349 21.886 -11.043 1.00 42.00 72 GLU A O 1
ATOM 601 N N . ILE A 1 73 ? -0.866 20.199 -10.194 1.00 40.91 73 ILE A N 1
ATOM 602 C CA . ILE A 1 73 ? -1.184 19.602 -11.504 1.00 40.91 73 ILE A CA 1
ATOM 603 C C . ILE A 1 73 ? -2.158 20.494 -12.291 1.00 40.91 73 ILE A C 1
ATOM 605 O O . ILE A 1 73 ? -2.049 20.580 -13.509 1.00 40.91 73 ILE A O 1
ATOM 609 N N . GLU A 1 74 ? -3.069 21.199 -11.612 1.00 43.06 74 GLU A N 1
ATOM 610 C CA . GLU A 1 74 ? -4.025 22.100 -12.275 1.00 43.06 74 GLU A CA 1
ATOM 611 C C . GLU A 1 74 ? -3.386 23.420 -12.736 1.00 43.06 74 GLU A C 1
ATOM 613 O O . GLU A 1 74 ? -3.878 24.025 -13.683 1.00 43.06 74 GLU A O 1
ATOM 618 N N . ASN A 1 75 ? -2.263 23.838 -12.133 1.00 40.78 75 ASN A N 1
ATOM 619 C CA . ASN A 1 75 ? -1.671 25.160 -12.375 1.00 40.78 75 ASN A CA 1
ATOM 620 C C . ASN A 1 75 ? -0.273 25.144 -13.025 1.00 40.78 75 ASN A C 1
ATOM 622 O O . ASN A 1 75 ? 0.284 26.214 -13.245 1.00 40.78 75 ASN A O 1
ATOM 626 N N . ASN A 1 76 ? 0.312 23.980 -13.346 1.00 46.50 76 ASN A N 1
ATOM 627 C CA . ASN A 1 76 ? 1.599 23.836 -14.064 1.00 46.50 76 ASN A CA 1
ATOM 628 C C . ASN A 1 76 ? 2.820 24.590 -13.469 1.00 46.50 76 ASN A C 1
ATOM 630 O O . ASN A 1 76 ? 3.849 24.713 -14.133 1.00 46.50 76 ASN A O 1
ATOM 634 N N . LEU A 1 77 ? 2.752 25.084 -12.228 1.00 44.72 77 LEU A N 1
ATOM 635 C CA . LEU A 1 77 ? 3.784 25.956 -11.643 1.00 44.72 77 LEU A CA 1
ATOM 636 C C . LEU A 1 77 ? 4.922 25.201 -10.932 1.00 44.72 77 LEU A C 1
ATOM 638 O O . LEU A 1 77 ? 5.981 25.784 -10.701 1.00 44.72 77 LEU A O 1
ATOM 642 N N . ALA A 1 78 ? 4.752 23.913 -10.619 1.00 44.53 78 ALA A N 1
ATOM 643 C CA . ALA A 1 78 ? 5.808 23.091 -10.029 1.00 44.53 78 ALA A CA 1
ATOM 644 C C . ALA A 1 78 ? 5.625 21.591 -10.311 1.00 44.53 78 ALA A C 1
ATOM 646 O O . ALA A 1 78 ? 4.528 21.100 -10.580 1.00 44.53 78 ALA A O 1
ATOM 647 N N . ALA A 1 79 ? 6.745 20.860 -10.293 1.00 43.81 79 ALA A N 1
ATOM 648 C CA . ALA A 1 79 ? 6.753 19.420 -10.509 1.00 43.81 79 ALA A CA 1
ATOM 649 C C . ALA A 1 79 ? 6.171 18.693 -9.282 1.00 43.81 79 ALA A C 1
ATOM 651 O O . ALA A 1 79 ? 6.563 19.011 -8.155 1.00 43.81 79 ALA A O 1
ATOM 652 N N . PRO A 1 80 ? 5.305 17.679 -9.472 1.00 49.03 80 PRO A N 1
ATOM 653 C CA . PRO A 1 80 ? 4.782 16.890 -8.366 1.00 49.03 80 PRO A CA 1
ATOM 654 C C . PRO A 1 80 ? 5.941 16.248 -7.600 1.00 49.03 80 PRO A C 1
ATOM 656 O O . PRO A 1 80 ? 6.788 15.568 -8.186 1.00 49.03 80 PRO A O 1
ATOM 659 N N . PHE A 1 81 ? 5.979 16.451 -6.284 1.00 48.56 81 PHE A N 1
ATOM 660 C CA . PHE A 1 81 ? 7.002 15.865 -5.425 1.00 48.56 81 PHE A CA 1
ATOM 661 C C . PHE A 1 81 ? 6.396 15.079 -4.264 1.00 48.56 81 PHE A C 1
ATOM 663 O O . PHE A 1 81 ? 5.275 15.315 -3.808 1.00 48.56 81 PHE A O 1
ATOM 670 N N . ILE A 1 82 ? 7.183 14.108 -3.807 1.00 50.03 82 ILE A N 1
ATOM 671 C CA . ILE A 1 82 ? 6.877 13.221 -2.693 1.00 50.03 82 ILE A CA 1
ATOM 672 C C . ILE A 1 82 ? 7.775 13.631 -1.530 1.00 50.03 82 ILE A C 1
ATOM 674 O O . ILE A 1 82 ? 8.998 13.508 -1.617 1.00 50.03 82 ILE A O 1
ATOM 678 N N . GLU A 1 83 ? 7.178 14.110 -0.441 1.00 51.62 83 GLU A N 1
ATOM 679 C CA . GLU A 1 83 ? 7.910 14.436 0.781 1.00 51.62 83 GLU A CA 1
ATOM 680 C C . GLU A 1 83 ? 7.697 13.340 1.830 1.00 51.62 83 GLU A C 1
ATOM 682 O O . GLU A 1 83 ? 6.567 13.031 2.223 1.00 51.62 83 GLU A O 1
ATOM 687 N N . PHE A 1 84 ? 8.795 12.762 2.315 1.00 51.47 84 PHE A N 1
ATOM 688 C CA . PHE A 1 84 ? 8.772 11.812 3.422 1.00 51.47 84 PHE A CA 1
ATOM 689 C C . PHE A 1 84 ? 8.814 12.580 4.740 1.00 51.47 84 PHE A C 1
ATOM 691 O O . PHE A 1 84 ? 9.859 13.105 5.128 1.00 51.47 84 PHE A O 1
ATOM 698 N N . LYS A 1 85 ? 7.694 12.608 5.464 1.00 53.78 85 LYS A N 1
ATOM 699 C CA . LYS A 1 85 ? 7.734 12.973 6.881 1.00 53.78 85 LYS A CA 1
ATOM 700 C C . LYS A 1 85 ? 8.188 11.740 7.655 1.00 53.78 85 LYS A C 1
ATOM 702 O O . LYS A 1 85 ? 7.761 10.636 7.340 1.00 53.78 85 LYS A O 1
ATOM 707 N N . GLY A 1 86 ? 9.114 11.921 8.597 1.00 52.22 86 GLY A N 1
ATOM 708 C CA . GLY A 1 86 ? 9.773 10.832 9.330 1.00 52.22 86 GLY A CA 1
ATOM 709 C C . GLY A 1 86 ? 8.827 9.839 10.028 1.00 52.22 86 GLY A C 1
ATOM 710 O O . GLY A 1 86 ? 7.606 9.907 9.910 1.00 52.22 86 GLY A O 1
ATOM 711 N N . GLU A 1 87 ? 9.403 8.889 10.767 1.00 53.50 87 GLU A N 1
ATOM 712 C CA . GLU A 1 87 ? 8.661 7.814 11.442 1.00 53.50 87 GLU A CA 1
ATOM 713 C C . GLU A 1 87 ? 7.522 8.392 12.305 1.00 53.50 87 GLU A C 1
ATOM 715 O O . GLU A 1 87 ? 7.743 9.210 13.200 1.00 53.50 87 GLU A O 1
ATOM 720 N N . VAL A 1 88 ? 6.275 8.030 11.986 1.00 55.69 88 VAL A N 1
ATOM 721 C CA . VAL A 1 88 ? 5.104 8.640 12.624 1.00 55.69 88 VAL A CA 1
ATOM 722 C C . VAL A 1 88 ? 4.925 8.033 13.994 1.00 55.69 88 VAL A C 1
ATOM 724 O O . VAL A 1 88 ? 4.411 6.931 14.050 1.00 55.69 88 VAL A O 1
ATOM 727 N N . GLY A 1 89 ? 5.308 8.739 15.064 1.00 49.59 89 GLY A N 1
ATOM 728 C CA . GLY A 1 89 ? 4.776 8.610 16.438 1.00 49.59 89 GLY A CA 1
ATOM 729 C C . GLY A 1 89 ? 4.645 7.201 17.039 1.00 49.59 89 GLY A C 1
ATOM 730 O O . GLY A 1 89 ? 3.970 7.025 18.049 1.00 49.59 89 GLY A O 1
ATOM 731 N N . LEU A 1 90 ? 5.238 6.191 16.415 1.00 53.66 90 LEU A N 1
ATOM 732 C CA . LEU A 1 90 ? 5.084 4.793 16.747 1.00 53.66 90 LEU A CA 1
ATOM 733 C C . LEU A 1 90 ? 6.273 4.443 17.622 1.00 53.66 90 LEU A C 1
ATOM 735 O O . LEU A 1 90 ? 7.398 4.329 17.151 1.00 53.66 90 LEU A O 1
ATOM 739 N N . THR A 1 91 ? 6.005 4.232 18.904 1.00 49.09 91 THR A N 1
ATOM 740 C CA . THR A 1 91 ? 6.993 3.738 19.873 1.00 49.09 91 THR A CA 1
ATOM 741 C C . THR A 1 91 ? 7.580 2.375 19.481 1.00 49.09 91 THR A C 1
ATOM 743 O O . THR A 1 91 ? 8.601 1.965 20.020 1.00 49.09 91 THR A O 1
ATOM 746 N N . GLN A 1 92 ? 6.957 1.660 18.532 1.00 57.72 92 GLN A N 1
ATOM 747 C CA . GLN A 1 92 ? 7.401 0.359 18.030 1.00 57.72 92 GLN A CA 1
ATOM 748 C C . GLN A 1 92 ? 7.304 0.275 16.505 1.00 57.72 92 GLN A C 1
ATOM 750 O O . GLN A 1 92 ? 6.255 0.571 15.922 1.00 57.72 92 GLN A O 1
ATOM 755 N N . THR A 1 93 ? 8.366 -0.237 15.874 1.00 69.25 93 THR A N 1
ATOM 756 C CA . THR A 1 93 ? 8.439 -0.429 14.423 1.00 69.25 93 THR A CA 1
ATOM 757 C C . THR A 1 93 ? 7.366 -1.415 13.932 1.00 69.25 93 THR A C 1
ATOM 759 O O . THR A 1 93 ? 7.295 -2.560 14.391 1.00 69.25 93 THR A O 1
ATOM 762 N N . ILE A 1 94 ? 6.539 -0.980 12.978 1.00 72.94 94 ILE A N 1
ATOM 763 C CA . ILE A 1 94 ? 5.539 -1.818 12.297 1.00 72.94 94 ILE A CA 1
ATOM 764 C C . ILE A 1 94 ? 6.251 -2.768 11.328 1.00 72.94 94 ILE A C 1
ATOM 766 O O . ILE A 1 94 ? 6.944 -2.311 10.426 1.00 72.94 94 ILE A O 1
ATOM 770 N N . LYS A 1 95 ? 6.056 -4.082 11.493 1.00 75.94 95 LYS A N 1
ATOM 771 C CA . LYS A 1 95 ? 6.570 -5.120 10.582 1.00 75.94 95 LYS A CA 1
ATOM 772 C C . LYS A 1 95 ? 5.801 -5.103 9.264 1.00 75.94 95 LYS A C 1
ATOM 774 O O . LYS A 1 95 ? 6.416 -5.137 8.201 1.00 75.94 95 LYS A O 1
ATOM 779 N N . GLN A 1 96 ? 4.472 -5.034 9.348 1.00 78.00 96 GLN A N 1
ATOM 780 C CA . GLN A 1 96 ? 3.576 -5.144 8.201 1.00 78.00 96 GLN A CA 1
ATOM 781 C C . GLN A 1 96 ? 2.270 -4.378 8.439 1.00 78.00 96 GLN A C 1
ATOM 783 O O . GLN A 1 96 ? 1.695 -4.438 9.527 1.00 78.00 96 GLN A O 1
ATOM 788 N N . PHE A 1 97 ? 1.804 -3.684 7.402 1.00 83.19 97 PHE A N 1
ATOM 789 C CA . PHE A 1 97 ? 0.442 -3.164 7.309 1.00 83.19 97 PHE A CA 1
ATOM 790 C C . PHE A 1 97 ? -0.481 -4.261 6.766 1.00 83.19 97 PHE A C 1
ATOM 792 O O . PHE A 1 97 ? -0.143 -4.893 5.766 1.00 83.19 97 PHE A O 1
ATOM 799 N N . LEU A 1 98 ? -1.612 -4.497 7.432 1.00 85.06 98 LEU A N 1
ATOM 800 C CA . LEU A 1 98 ? -2.515 -5.604 7.111 1.00 85.06 98 LEU A CA 1
ATOM 801 C C . LEU A 1 98 ? -3.812 -5.125 6.463 1.00 85.06 98 LEU A C 1
ATOM 803 O O . LEU A 1 98 ? -4.248 -5.713 5.477 1.00 85.06 98 LEU A O 1
ATOM 807 N N . PHE A 1 99 ? -4.437 -4.084 7.020 1.00 90.25 99 PHE A N 1
ATOM 808 C CA . PHE A 1 99 ? -5.750 -3.618 6.576 1.00 90.25 99 PHE A CA 1
ATOM 809 C C . PHE A 1 99 ? -6.055 -2.205 7.087 1.00 90.25 99 PHE A C 1
ATOM 811 O O . PHE A 1 99 ? -5.489 -1.780 8.095 1.00 90.25 99 PHE A O 1
ATOM 818 N N . HIS A 1 100 ? -6.982 -1.489 6.447 1.00 89.94 100 HIS A N 1
ATOM 819 C CA . HIS A 1 100 ? -7.537 -0.249 6.997 1.00 89.94 100 HIS A CA 1
ATOM 820 C C . HIS A 1 100 ? -9.060 -0.194 6.867 1.00 89.94 100 HIS A C 1
ATOM 822 O O . HIS A 1 100 ? -9.635 -0.742 5.932 1.00 89.94 100 HIS A O 1
ATOM 828 N N . CYS A 1 101 ? -9.703 0.503 7.800 1.00 90.62 101 CYS A N 1
ATOM 829 C CA . CYS A 1 101 ? -11.137 0.786 7.786 1.00 90.62 101 CYS A CA 1
ATOM 830 C C . CYS A 1 101 ? -11.372 2.136 8.466 1.00 90.62 101 CYS A C 1
ATOM 832 O O . CYS A 1 101 ? -10.930 2.320 9.596 1.00 90.62 101 CYS A O 1
ATOM 834 N N . ASP A 1 102 ? -12.030 3.082 7.788 1.00 83.56 102 ASP A N 1
ATOM 835 C CA . ASP A 1 102 ? -12.396 4.402 8.336 1.00 83.56 102 ASP A CA 1
ATOM 836 C C . ASP A 1 102 ? -11.254 5.149 9.057 1.00 83.56 102 ASP A C 1
ATOM 838 O O . ASP A 1 102 ? -11.426 5.753 10.114 1.00 83.56 102 ASP A O 1
ATOM 842 N N . GLY A 1 103 ? -10.048 5.090 8.486 1.00 82.38 103 GLY A N 1
ATOM 843 C CA . GLY A 1 103 ? -8.854 5.738 9.042 1.00 82.38 103 GLY A CA 1
ATOM 844 C C . GLY A 1 103 ? -8.173 4.977 10.186 1.00 82.38 103 GLY A C 1
ATOM 845 O O . GLY A 1 103 ? -7.087 5.374 10.609 1.00 82.38 103 GLY A O 1
ATOM 846 N N . LEU A 1 104 ? -8.744 3.863 10.652 1.00 89.06 104 LEU A N 1
ATOM 847 C CA . LEU A 1 104 ? -8.074 2.922 11.547 1.00 89.06 104 LEU A CA 1
ATOM 848 C C . LEU A 1 104 ? -7.171 1.988 10.743 1.00 89.06 104 LEU A C 1
ATOM 850 O O . LEU A 1 104 ? -7.582 1.438 9.720 1.00 89.06 104 LEU A O 1
ATOM 854 N N . LEU A 1 105 ? -5.948 1.786 11.228 1.00 90.31 105 LEU A N 1
ATOM 855 C CA . LEU A 1 105 ? -4.950 0.920 10.607 1.00 90.31 105 LEU A CA 1
ATOM 856 C C . LEU A 1 105 ? -4.743 -0.337 11.448 1.00 90.31 105 LEU A C 1
ATOM 858 O O . LEU A 1 105 ? -4.441 -0.252 12.639 1.00 90.31 105 LEU A O 1
ATOM 862 N N . LEU A 1 106 ? -4.854 -1.501 10.816 1.00 91.31 106 LEU A N 1
ATOM 863 C CA . LEU A 1 106 ? -4.495 -2.791 11.386 1.00 91.31 106 LEU A CA 1
ATOM 864 C C . LEU A 1 106 ? -3.071 -3.159 10.962 1.00 91.31 106 LEU A C 1
ATOM 866 O O . LEU A 1 106 ? -2.763 -3.239 9.769 1.00 91.31 106 LEU A O 1
ATOM 870 N N . CYS A 1 107 ? -2.207 -3.406 11.943 1.00 87.81 107 CYS A N 1
ATOM 871 C CA . CYS A 1 107 ? -0.780 -3.616 11.726 1.00 87.81 107 CYS A CA 1
ATOM 872 C C . CYS A 1 107 ? -0.229 -4.733 12.618 1.00 87.81 107 CYS A C 1
ATOM 874 O O . CYS A 1 107 ? -0.658 -4.889 13.762 1.00 87.81 107 CYS A O 1
ATOM 876 N N . ASN A 1 108 ? 0.815 -5.410 12.134 1.00 84.50 108 ASN A N 1
ATOM 877 C CA . ASN A 1 108 ? 1.654 -6.294 12.943 1.00 84.50 108 ASN A CA 1
ATOM 878 C C . ASN A 1 108 ? 2.942 -5.590 13.371 1.00 84.50 108 ASN A C 1
ATOM 880 O O . ASN A 1 108 ? 3.591 -4.888 12.586 1.00 84.50 108 ASN A O 1
ATOM 884 N N . THR A 1 109 ? 3.336 -5.785 14.626 1.00 82.12 109 THR A N 1
ATOM 885 C CA . THR A 1 109 ? 4.630 -5.329 15.149 1.00 82.12 109 THR A CA 1
ATOM 886 C C . THR A 1 109 ? 5.750 -6.306 14.784 1.00 82.12 109 THR A C 1
ATOM 888 O O . THR A 1 109 ? 5.510 -7.425 14.339 1.00 82.12 109 THR A O 1
ATOM 891 N N . LYS A 1 110 ? 7.010 -5.906 15.000 1.00 75.88 110 LYS A N 1
ATOM 892 C CA . LYS A 1 110 ? 8.162 -6.825 14.897 1.00 75.88 110 LYS A CA 1
ATOM 893 C C . LYS A 1 110 ? 8.109 -8.002 15.876 1.00 75.88 110 LYS A C 1
ATOM 895 O O . LYS A 1 110 ? 8.758 -9.004 15.625 1.00 75.88 110 LYS A O 1
ATOM 900 N N . THR A 1 111 ? 7.357 -7.864 16.965 1.00 76.12 111 THR A N 1
ATOM 901 C CA . THR A 1 111 ? 7.108 -8.915 17.962 1.00 76.12 111 THR A CA 1
ATOM 902 C C . THR A 1 111 ? 5.882 -9.765 17.623 1.00 76.12 111 THR A C 1
ATOM 904 O O . THR A 1 111 ? 5.346 -10.420 18.509 1.00 76.12 111 THR A O 1
ATOM 907 N N . ASP A 1 112 ? 5.402 -9.687 16.376 1.00 77.19 112 ASP A N 1
ATOM 908 C CA . ASP A 1 112 ? 4.232 -10.408 15.865 1.00 77.19 112 ASP A CA 1
ATOM 909 C C . ASP A 1 112 ? 2.954 -10.194 16.690 1.00 77.19 112 ASP A C 1
ATOM 911 O O . ASP A 1 112 ? 2.044 -11.018 16.709 1.00 77.19 112 ASP A O 1
ATOM 915 N N . ARG A 1 113 ? 2.849 -9.029 17.343 1.00 83.81 113 ARG A N 1
ATOM 916 C CA . ARG A 1 113 ? 1.624 -8.604 18.020 1.00 83.81 113 ARG A CA 1
ATOM 917 C C . ARG A 1 113 ? 0.752 -7.819 17.058 1.00 83.81 113 ARG A C 1
ATOM 919 O O . ARG A 1 113 ? 1.214 -6.866 16.420 1.00 83.81 113 ARG A O 1
ATOM 926 N N . LEU A 1 114 ? -0.523 -8.176 17.033 1.00 88.25 114 LEU A N 1
ATOM 927 C CA . LEU A 1 114 ? -1.537 -7.473 16.270 1.00 88.25 114 LEU A CA 1
ATOM 928 C C . LEU A 1 114 ? -1.983 -6.214 17.020 1.00 88.25 114 LEU A C 1
ATOM 930 O O . LEU A 1 114 ? -2.256 -6.248 18.224 1.00 88.25 114 LEU A O 1
ATOM 934 N N . LYS A 1 115 ? -2.069 -5.086 16.313 1.00 88.88 115 LYS A N 1
ATOM 935 C CA . LYS A 1 115 ? -2.588 -3.834 16.870 1.00 88.88 115 LYS A CA 1
ATOM 936 C C . LYS A 1 115 ? -3.453 -3.078 15.875 1.00 88.88 115 LYS A C 1
ATOM 938 O O . LYS A 1 115 ? -3.154 -3.040 14.682 1.00 88.88 115 LYS A O 1
ATOM 943 N N . VAL A 1 116 ? -4.473 -2.411 16.402 1.00 92.06 116 VAL A N 1
ATOM 944 C CA . VAL A 1 116 ? -5.202 -1.351 15.704 1.00 92.06 116 VAL A CA 1
ATOM 945 C C . VAL A 1 116 ? -4.657 -0.007 16.162 1.00 92.06 116 VAL A C 1
ATOM 947 O O . VAL A 1 116 ? -4.437 0.212 17.355 1.00 92.06 116 VAL A O 1
ATOM 950 N N . TRP A 1 117 ? -4.414 0.883 15.211 1.00 88.50 117 TRP A N 1
ATOM 951 C CA . TRP A 1 117 ? -3.850 2.203 15.435 1.00 88.50 117 TRP A CA 1
ATOM 952 C C . TRP A 1 117 ? -4.698 3.262 14.740 1.00 88.50 117 TRP A C 1
ATOM 954 O O . TRP A 1 117 ? -5.003 3.134 13.556 1.00 88.50 117 TRP A O 1
ATOM 964 N N . ASN A 1 118 ? -5.048 4.317 15.473 1.00 86.50 118 ASN A N 1
ATOM 965 C CA . ASN A 1 118 ? -5.616 5.536 14.917 1.00 86.50 118 ASN A CA 1
ATOM 966 C C . ASN A 1 118 ? -4.487 6.569 14.740 1.00 86.50 118 ASN A C 1
ATOM 968 O O . ASN A 1 118 ? -3.996 7.107 15.736 1.00 86.50 118 ASN A O 1
ATOM 972 N N . PRO A 1 119 ? -4.053 6.886 13.508 1.00 78.88 119 PRO A N 1
ATOM 973 C CA . PRO A 1 119 ? -2.949 7.821 13.300 1.00 78.88 119 PRO A CA 1
ATOM 974 C C . PRO A 1 119 ? -3.299 9.272 13.653 1.00 78.88 119 PRO A C 1
ATOM 976 O O . PRO A 1 119 ? -2.411 10.033 14.035 1.00 78.88 119 PRO A O 1
ATOM 979 N N . CYS A 1 120 ? -4.579 9.653 13.569 1.00 75.75 120 CYS A N 1
ATOM 980 C CA . CYS A 1 120 ? -5.043 10.998 13.909 1.00 75.75 120 CYS A CA 1
ATOM 981 C C . CYS A 1 120 ? -4.989 11.238 15.418 1.00 75.75 120 CYS A C 1
ATOM 983 O O . CYS A 1 120 ? -4.459 12.260 15.849 1.00 75.75 120 CYS A O 1
ATOM 985 N N . THR A 1 121 ? -5.510 10.298 16.218 1.00 74.50 121 THR A N 1
ATOM 986 C CA . THR A 1 121 ? -5.545 10.410 17.689 1.00 74.50 121 THR A CA 1
ATOM 987 C C . THR A 1 121 ? -4.278 9.871 18.348 1.00 74.50 121 THR A C 1
ATOM 989 O O . THR A 1 121 ? -3.960 10.232 19.477 1.00 74.50 121 THR A O 1
ATOM 992 N N . GLY A 1 122 ? -3.474 9.076 17.640 1.00 76.50 122 GLY A N 1
ATOM 993 C CA . GLY A 1 122 ? -2.317 8.354 18.177 1.00 76.50 122 GLY A CA 1
ATOM 994 C C . GLY A 1 122 ? -2.683 7.183 19.094 1.00 76.50 122 GLY A C 1
ATOM 995 O O . GLY A 1 122 ? -1.783 6.531 19.617 1.00 76.50 122 GLY A O 1
ATOM 996 N N . GLU A 1 123 ? -3.971 6.909 19.296 1.00 81.94 123 GLU A N 1
ATOM 997 C CA . GLU A 1 123 ? -4.434 5.818 20.146 1.00 81.94 123 GLU A CA 1
ATOM 998 C C . GLU A 1 123 ? -4.129 4.466 19.509 1.00 81.94 123 GLU A C 1
ATOM 1000 O O . GLU A 1 123 ? -4.218 4.280 18.291 1.00 81.94 123 GLU A O 1
ATOM 1005 N N . THR A 1 124 ? -3.776 3.501 20.352 1.00 87.38 124 THR A N 1
ATOM 1006 C CA . THR A 1 124 ? -3.482 2.135 19.926 1.00 87.38 124 THR A CA 1
ATOM 1007 C C . THR A 1 124 ? -4.201 1.145 20.823 1.00 87.38 124 THR A C 1
ATOM 1009 O O . THR A 1 124 ? -4.297 1.346 22.032 1.00 87.38 124 THR A O 1
ATOM 1012 N N . LYS A 1 125 ? -4.689 0.054 20.232 1.00 90.38 125 LYS A N 1
ATOM 1013 C CA . LYS A 1 125 ? -5.234 -1.092 20.959 1.00 90.38 125 LYS A CA 1
ATOM 1014 C C . LYS A 1 125 ? -4.553 -2.356 20.462 1.00 90.38 125 LYS A C 1
ATOM 1016 O O . LYS A 1 125 ? -4.604 -2.672 19.273 1.00 90.38 125 LYS A O 1
ATOM 1021 N N . PHE A 1 126 ? -3.906 -3.071 21.375 1.00 89.94 126 PHE A N 1
ATOM 1022 C CA . PHE A 1 126 ? -3.361 -4.392 21.088 1.00 89.94 126 PHE A CA 1
ATOM 1023 C C . PHE A 1 126 ? -4.480 -5.425 21.104 1.00 89.94 126 PHE A C 1
ATOM 1025 O O . PHE A 1 126 ? -5.358 -5.393 21.968 1.00 89.94 126 PHE A O 1
ATOM 1032 N N . ILE A 1 127 ? -4.431 -6.338 20.144 1.00 89.31 127 ILE A N 1
ATOM 1033 C CA . ILE A 1 127 ? -5.348 -7.466 20.056 1.00 89.31 127 ILE A CA 1
ATOM 1034 C C . ILE A 1 127 ? -4.608 -8.673 20.610 1.00 89.31 127 ILE A C 1
ATOM 1036 O O . ILE A 1 127 ? -3.488 -8.972 20.186 1.00 89.31 127 ILE A O 1
ATOM 1040 N N . ARG A 1 128 ? -5.207 -9.345 21.595 1.00 81.50 128 ARG A N 1
ATOM 1041 C CA . ARG A 1 128 ? -4.638 -10.586 22.122 1.00 81.50 128 ARG A CA 1
ATOM 1042 C C . ARG A 1 128 ? -4.625 -11.613 20.995 1.00 81.50 128 ARG A C 1
ATOM 1044 O O . ARG A 1 128 ? -5.660 -11.864 20.377 1.00 81.50 128 ARG A O 1
ATOM 1051 N N . SER A 1 129 ? -3.445 -12.160 20.715 1.00 68.50 129 SER A N 1
ATOM 1052 C CA . SER A 1 129 ? -3.309 -13.224 19.727 1.00 68.50 129 SER A CA 1
ATOM 1053 C C . SER A 1 129 ? -4.053 -14.456 20.224 1.00 68.50 129 SER A C 1
ATOM 1055 O O . SER A 1 129 ? -3.891 -14.843 21.381 1.00 68.50 129 SER A O 1
ATOM 1057 N N . CYS A 1 130 ? -4.840 -15.082 19.353 1.00 58.81 130 CYS A N 1
ATOM 1058 C CA . CYS A 1 130 ? -5.260 -16.458 19.573 1.00 58.81 130 CYS A CA 1
ATOM 1059 C C . CYS A 1 130 ? -4.001 -17.327 19.409 1.00 58.81 130 CYS A C 1
ATOM 1061 O O . CYS A 1 130 ? -3.285 -17.194 18.412 1.00 58.81 130 CYS A O 1
ATOM 1063 N N . ASN A 1 131 ? -3.660 -18.135 20.414 1.00 56.06 131 ASN A N 1
ATOM 1064 C CA . ASN A 1 131 ? -2.544 -19.075 20.325 1.00 56.06 131 ASN A CA 1
ATOM 1065 C C . ASN A 1 131 ? -2.857 -20.091 19.223 1.00 56.06 131 ASN A C 1
ATOM 1067 O O . ASN A 1 1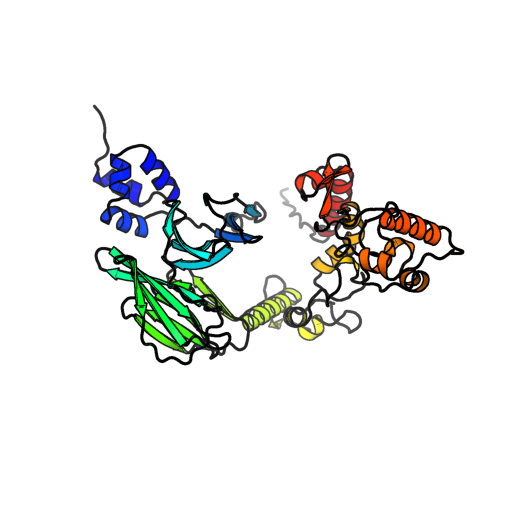31 ? -3.717 -20.944 19.429 1.00 56.06 131 ASN A O 1
ATOM 1071 N N . ARG A 1 132 ? -2.175 -19.992 18.074 1.00 52.72 132 ARG A N 1
ATOM 1072 C CA . ARG A 1 132 ? -1.939 -21.098 17.133 1.00 52.72 132 ARG A CA 1
ATOM 1073 C C . ARG A 1 132 ? -0.943 -20.675 16.045 1.00 52.72 132 ARG A C 1
ATOM 1075 O O . ARG A 1 132 ? -1.108 -19.637 15.404 1.00 52.72 132 ARG A O 1
ATOM 1082 N N . TYR A 1 133 ? 0.108 -21.481 15.895 1.00 48.59 133 TYR A N 1
ATOM 1083 C CA . TYR A 1 133 ? 1.196 -21.367 14.920 1.00 48.59 133 TYR A CA 1
ATOM 1084 C C . TYR A 1 133 ? 0.697 -21.632 13.492 1.00 48.59 133 TYR A C 1
ATOM 1086 O O . TYR A 1 133 ? 1.008 -22.664 12.906 1.00 48.59 133 TYR A O 1
ATOM 1094 N N . GLU A 1 134 ? -0.090 -20.722 12.923 1.00 55.25 134 GLU A N 1
ATOM 1095 C CA . GLU A 1 134 ? -0.589 -20.881 11.554 1.00 55.25 134 GLU A CA 1
ATOM 1096 C C . GLU A 1 134 ? 0.030 -19.834 10.631 1.00 55.25 134 GLU A C 1
ATOM 1098 O O . GLU A 1 134 ? -0.149 -18.626 10.800 1.00 55.25 134 GLU A O 1
ATOM 1103 N N . ILE A 1 135 ? 0.817 -20.340 9.677 1.00 59.16 135 ILE A N 1
ATOM 1104 C CA . ILE A 1 135 ? 1.784 -19.598 8.856 1.00 59.16 135 ILE A CA 1
ATOM 1105 C C . ILE A 1 135 ? 1.076 -18.615 7.899 1.00 59.16 135 ILE A C 1
ATOM 1107 O O . ILE A 1 135 ? 1.660 -17.599 7.522 1.00 59.16 135 ILE A O 1
ATOM 1111 N N . TYR A 1 136 ? -0.208 -18.848 7.586 1.00 73.38 136 TYR A N 1
ATOM 1112 C CA . TYR A 1 136 ? -0.991 -18.045 6.643 1.00 73.38 136 TYR A CA 1
ATOM 1113 C C . TYR A 1 136 ? -2.295 -17.544 7.274 1.00 73.38 136 TYR A C 1
ATOM 1115 O O . TYR A 1 136 ? -3.309 -18.237 7.299 1.00 73.38 136 TYR A O 1
ATOM 1123 N N . SER A 1 137 ? -2.266 -16.312 7.793 1.00 81.44 137 SER A N 1
ATOM 1124 C CA . SER A 1 137 ? -3.443 -15.596 8.304 1.00 81.44 137 SER A CA 1
ATOM 1125 C C . SER A 1 137 ? -3.673 -14.308 7.519 1.00 81.44 137 SER A C 1
ATOM 1127 O O . SER A 1 137 ? -2.750 -13.514 7.328 1.00 81.44 137 SER A O 1
ATOM 1129 N N . MET A 1 138 ? -4.919 -14.065 7.130 1.00 86.12 138 MET A N 1
ATOM 1130 C CA . MET A 1 138 ? -5.387 -12.789 6.598 1.00 86.12 138 MET A CA 1
ATOM 1131 C C . MET A 1 138 ? -6.387 -12.156 7.560 1.00 86.12 138 MET A C 1
ATOM 1133 O O . MET A 1 138 ? -7.027 -12.831 8.368 1.00 86.12 138 MET A O 1
ATOM 1137 N N . PHE A 1 139 ? -6.493 -10.832 7.477 1.00 90.56 139 PHE A N 1
ATOM 1138 C CA . PHE A 1 139 ? -7.313 -10.042 8.380 1.00 90.56 139 PHE A CA 1
ATOM 1139 C C . PHE A 1 139 ? -8.124 -9.001 7.616 1.00 90.56 139 PHE A C 1
ATOM 1141 O O . PHE A 1 139 ? -7.657 -8.455 6.615 1.00 90.56 139 PHE A O 1
ATOM 1148 N N . ALA A 1 140 ? -9.306 -8.693 8.138 1.00 94.00 140 ALA A N 1
ATOM 1149 C CA . ALA A 1 140 ? -10.182 -7.639 7.655 1.00 94.00 140 ALA A CA 1
ATOM 1150 C C . ALA A 1 140 ? -10.742 -6.851 8.836 1.00 94.00 140 ALA A C 1
ATOM 1152 O O . ALA A 1 140 ? -11.176 -7.435 9.828 1.00 94.00 140 ALA A O 1
ATOM 1153 N N . LEU A 1 141 ? -10.758 -5.527 8.723 1.00 95.19 141 LEU A N 1
ATOM 1154 C CA . LEU A 1 141 ? -11.358 -4.650 9.721 1.00 95.19 141 LEU A CA 1
ATOM 1155 C C . LEU A 1 141 ? -12.650 -4.068 9.154 1.00 95.19 141 LEU A C 1
ATOM 1157 O O . LEU A 1 141 ? -12.654 -3.540 8.042 1.00 95.19 141 LEU A O 1
ATOM 1161 N N . GLY A 1 142 ? -13.717 -4.126 9.941 1.00 94.88 142 GLY A N 1
ATOM 1162 C CA . GLY A 1 142 ? -15.007 -3.562 9.574 1.00 94.88 142 GLY A CA 1
ATOM 1163 C C . GLY A 1 142 ? -15.849 -3.241 10.794 1.00 94.88 142 GLY A C 1
ATOM 1164 O O . GLY A 1 142 ? -15.371 -3.300 11.932 1.00 94.88 142 GLY A O 1
ATOM 1165 N N . TYR A 1 143 ? -17.098 -2.862 10.561 1.00 92.88 143 TYR A N 1
ATOM 1166 C CA . TYR A 1 143 ? -18.026 -2.537 11.633 1.00 92.88 143 TYR A CA 1
ATOM 1167 C C . TYR A 1 143 ? -19.461 -2.839 11.249 1.00 92.88 143 TYR A C 1
ATOM 1169 O O . TYR A 1 143 ? -19.854 -2.778 10.090 1.00 92.88 143 TYR A O 1
ATOM 1177 N N . GLU A 1 144 ? -20.241 -3.095 12.284 1.00 91.25 144 GLU A N 1
ATOM 1178 C CA . GLU A 1 144 ? -21.688 -3.008 12.249 1.00 91.25 144 GLU A CA 1
ATOM 1179 C C . GLU A 1 144 ? -22.089 -1.572 12.609 1.00 91.25 144 GLU A C 1
ATOM 1181 O O . GLU A 1 144 ? -21.645 -1.029 13.631 1.00 91.25 144 GLU A O 1
ATOM 1186 N N . ASP A 1 145 ? -22.877 -0.929 11.748 1.00 82.88 145 ASP A N 1
ATOM 1187 C CA . ASP A 1 145 ? -23.349 0.432 11.989 1.00 82.88 145 ASP A CA 1
ATOM 1188 C C . ASP A 1 145 ? -24.608 0.386 12.855 1.00 82.88 145 ASP A C 1
ATOM 1190 O O . ASP A 1 145 ? -25.695 0.038 12.392 1.00 82.88 145 ASP A O 1
ATOM 1194 N N . ASN A 1 146 ? -24.465 0.718 14.137 1.00 75.44 146 ASN A N 1
ATOM 1195 C CA . ASN A 1 146 ? -25.601 0.879 15.028 1.00 75.44 146 ASN A CA 1
ATOM 1196 C C . ASN A 1 146 ? -25.963 2.369 15.075 1.00 75.44 146 ASN A C 1
ATOM 1198 O O . ASN A 1 146 ? -25.078 3.225 15.105 1.00 75.44 146 ASN A O 1
ATOM 1202 N N . LYS A 1 147 ? -27.258 2.713 15.094 1.00 72.12 147 LYS A N 1
ATOM 1203 C CA . LYS A 1 147 ? -27.756 4.101 14.941 1.00 72.12 147 LYS A CA 1
ATOM 1204 C C . LYS A 1 147 ? -27.019 5.125 15.824 1.00 72.12 147 LYS A C 1
ATOM 1206 O O . LYS A 1 147 ? -26.897 6.288 15.433 1.00 72.12 147 LYS A O 1
ATOM 1211 N N . SER A 1 148 ? -26.505 4.715 16.983 1.00 66.56 148 SER A N 1
ATOM 1212 C CA . SER A 1 148 ? -25.723 5.537 17.914 1.00 66.56 148 SER A CA 1
ATOM 1213 C C . SER A 1 148 ? -24.195 5.433 17.768 1.00 66.56 148 SER A C 1
ATOM 1215 O O . SER A 1 148 ? -23.523 6.434 18.008 1.00 66.56 148 SER A O 1
ATOM 1217 N N . PHE A 1 149 ? -23.626 4.291 17.367 1.00 73.00 149 PHE A N 1
ATOM 1218 C CA . PHE A 1 149 ? -22.174 4.094 17.251 1.00 73.00 149 PHE A CA 1
ATOM 1219 C C . PHE A 1 149 ? -21.801 2.906 16.350 1.00 73.00 149 PHE A C 1
ATOM 1221 O O . PHE A 1 149 ? -22.561 1.956 16.185 1.00 73.00 149 PHE A O 1
ATOM 1228 N N . ARG A 1 150 ? -20.570 2.919 15.826 1.00 85.69 150 ARG A N 1
ATOM 1229 C CA . ARG A 1 150 ? -20.015 1.803 15.047 1.00 85.69 150 ARG A CA 1
ATOM 1230 C C . ARG A 1 150 ? -19.430 0.737 15.966 1.00 85.69 150 ARG A C 1
ATOM 1232 O O . ARG A 1 150 ? -18.498 1.015 16.725 1.00 85.69 150 ARG A O 1
ATOM 1239 N N . LYS A 1 151 ? -19.932 -0.493 15.872 1.00 89.75 151 LYS A N 1
ATOM 1240 C CA . LYS A 1 151 ? -19.372 -1.654 16.573 1.00 89.75 151 LYS A CA 1
ATOM 1241 C C . LYS A 1 151 ? -18.323 -2.308 15.678 1.00 89.75 151 LYS A C 1
ATOM 1243 O O . LYS A 1 151 ? -18.642 -3.137 14.829 1.00 89.75 151 LYS A O 1
ATOM 1248 N N . TYR A 1 152 ? -17.064 -1.913 15.860 1.00 92.12 152 TYR A N 1
ATOM 1249 C CA . TYR A 1 152 ? -15.951 -2.493 15.112 1.00 92.12 152 TYR A CA 1
ATOM 1250 C C . TYR A 1 152 ? -15.745 -3.967 15.458 1.00 92.12 152 TYR A C 1
ATOM 1252 O O . TYR A 1 152 ? -15.846 -4.375 16.620 1.00 92.12 152 TYR A O 1
ATOM 1260 N N . LYS A 1 153 ? -15.408 -4.742 14.431 1.00 95.00 153 LYS A N 1
ATOM 1261 C CA . LYS A 1 153 ? -15.099 -6.168 14.485 1.00 95.00 153 LYS A CA 1
ATOM 1262 C C . LYS A 1 153 ? -13.883 -6.435 13.600 1.00 95.00 153 LYS A C 1
ATOM 1264 O O . LYS A 1 153 ? -13.631 -5.723 12.627 1.00 95.00 153 LYS A O 1
ATOM 1269 N N . LEU A 1 154 ? -13.109 -7.449 13.954 1.00 95.00 154 LEU A N 1
ATOM 1270 C CA . LEU A 1 154 ? -11.938 -7.867 13.191 1.00 95.00 154 LEU A CA 1
ATOM 1271 C C . LEU A 1 154 ? -12.148 -9.310 12.749 1.00 95.00 154 LEU A C 1
ATOM 1273 O O . LEU A 1 154 ? -12.215 -10.206 13.581 1.00 95.00 154 LEU A O 1
ATOM 1277 N N . LEU A 1 155 ? -12.247 -9.518 11.444 1.00 93.88 155 LEU A N 1
ATOM 1278 C CA . LEU A 1 155 ? -12.289 -10.841 10.845 1.00 93.88 155 LEU A CA 1
ATOM 1279 C C . LEU A 1 155 ? -10.855 -11.336 10.653 1.00 93.88 155 LEU A C 1
ATOM 1281 O O . LEU A 1 155 ? -10.003 -10.612 10.133 1.00 93.88 155 LEU A O 1
ATOM 1285 N N . ARG A 1 156 ? -10.602 -12.579 11.040 1.00 90.56 156 ARG A N 1
ATOM 1286 C CA . ARG A 1 156 ? -9.394 -13.332 10.732 1.00 90.56 156 ARG A CA 1
ATOM 1287 C C . ARG A 1 156 ? -9.806 -14.595 9.999 1.00 90.56 156 ARG A C 1
ATOM 1289 O O . ARG A 1 156 ? -10.738 -15.274 10.414 1.00 90.56 156 ARG A O 1
ATOM 1296 N N . PHE A 1 157 ? -9.081 -14.940 8.952 1.00 87.75 157 PHE A N 1
ATOM 1297 C CA . PHE A 1 157 ? -9.202 -16.250 8.333 1.00 87.75 157 PHE A CA 1
ATOM 1298 C C . PHE A 1 157 ? -7.825 -16.811 8.039 1.00 87.75 157 PHE A C 1
ATOM 1300 O O . PHE A 1 157 ? -6.891 -16.076 7.707 1.00 87.75 157 PHE A O 1
ATOM 1307 N N . TYR A 1 158 ? -7.683 -18.107 8.273 1.00 84.56 158 TYR A N 1
ATOM 1308 C CA . TYR A 1 158 ? -6.393 -18.769 8.314 1.00 84.56 158 TYR A CA 1
ATOM 1309 C C . TYR A 1 158 ? -6.490 -20.219 7.841 1.00 84.56 158 TYR A C 1
ATOM 1311 O O . TYR A 1 158 ? -7.570 -20.814 7.767 1.00 84.56 158 TYR A O 1
ATOM 1319 N N . GLY A 1 159 ? -5.346 -20.758 7.440 1.00 79.56 159 GLY A N 1
ATOM 1320 C CA . GLY A 1 159 ? -5.235 -22.109 6.915 1.00 79.56 159 GLY A CA 1
ATOM 1321 C C . GLY A 1 159 ? -3.831 -22.385 6.393 1.00 79.56 159 GLY A C 1
ATOM 1322 O O . GLY A 1 159 ? -2.839 -21.945 6.978 1.00 79.56 159 GLY A O 1
ATOM 1323 N N . ASN A 1 160 ? -3.748 -23.112 5.282 1.00 73.69 160 ASN A N 1
ATOM 1324 C CA . ASN A 1 160 ? -2.485 -23.465 4.637 1.00 73.69 160 ASN A CA 1
ATOM 1325 C C . ASN A 1 160 ? -2.208 -22.578 3.408 1.00 73.69 160 ASN A C 1
ATOM 1327 O O . ASN A 1 160 ? -2.975 -21.671 3.094 1.00 73.69 160 ASN A O 1
ATOM 1331 N N . GLU A 1 161 ? -1.110 -22.852 2.701 1.00 66.31 161 GLU A N 1
ATOM 1332 C CA . GLU A 1 161 ? -0.685 -22.109 1.499 1.00 66.31 161 GLU A CA 1
ATOM 1333 C C . GLU A 1 161 ? -1.730 -22.065 0.380 1.00 66.31 161 GLU A C 1
ATOM 1335 O O . GLU A 1 161 ? -1.688 -21.178 -0.471 1.00 66.31 161 GLU A O 1
ATOM 1340 N N . TYR A 1 162 ? -2.667 -23.013 0.377 1.00 64.75 162 TYR A N 1
ATOM 1341 C CA . TYR A 1 162 ? -3.596 -23.224 -0.724 1.00 64.75 162 TYR A CA 1
ATOM 1342 C C . TYR A 1 162 ? -5.020 -22.788 -0.394 1.00 64.75 162 TYR A C 1
ATOM 1344 O O . TYR A 1 162 ? -5.748 -22.403 -1.306 1.00 64.75 162 TYR A O 1
ATOM 1352 N N . ARG A 1 163 ? -5.455 -22.879 0.870 1.00 73.38 163 ARG A N 1
ATOM 1353 C CA . ARG A 1 163 ? -6.837 -22.591 1.277 1.00 73.38 163 ARG A CA 1
ATOM 1354 C C . ARG A 1 163 ? -6.929 -22.065 2.705 1.00 73.38 163 ARG A C 1
ATOM 1356 O O . ARG A 1 163 ? -6.310 -22.598 3.627 1.00 73.38 163 ARG A O 1
ATOM 1363 N N . PHE A 1 164 ? -7.802 -21.076 2.882 1.00 79.25 164 PHE A N 1
ATOM 1364 C CA . PHE A 1 164 ? -8.300 -20.659 4.189 1.00 79.25 164 PHE A CA 1
ATOM 1365 C C . PHE A 1 164 ? -9.467 -21.560 4.578 1.00 79.25 164 PHE A C 1
ATOM 1367 O O . PHE A 1 164 ? -10.416 -21.693 3.811 1.00 79.25 164 PHE A O 1
ATOM 1374 N N . VAL A 1 165 ? -9.374 -22.194 5.742 1.00 81.44 165 VAL A N 1
ATOM 1375 C CA . VAL A 1 165 ? -10.374 -23.171 6.207 1.00 81.44 165 VAL A CA 1
ATOM 1376 C C . VAL A 1 165 ? -11.019 -22.760 7.524 1.00 81.44 165 VAL A C 1
ATOM 1378 O O . VAL A 1 165 ? -12.120 -23.200 7.828 1.00 81.44 165 VAL A O 1
ATOM 1381 N N . ASN A 1 166 ? -10.361 -21.886 8.285 1.00 87.12 166 ASN A N 1
ATOM 1382 C CA . ASN A 1 166 ? -10.839 -21.423 9.576 1.00 87.12 166 ASN A CA 1
ATOM 1383 C C . ASN A 1 166 ? -11.119 -19.926 9.526 1.00 87.12 166 ASN A C 1
ATOM 1385 O O . 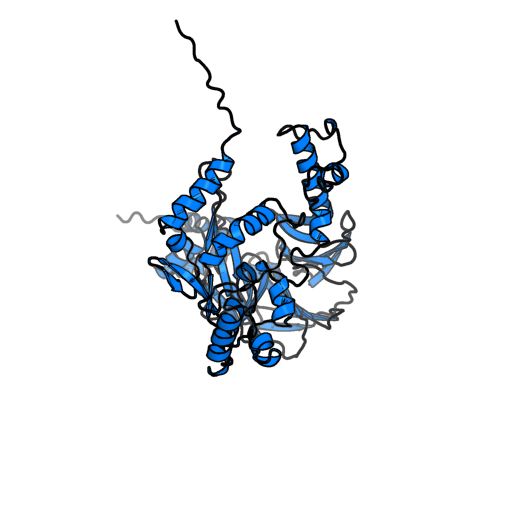ASN A 1 166 ? -10.332 -19.153 8.971 1.00 87.12 166 ASN A O 1
ATOM 1389 N N . PHE A 1 167 ? -12.215 -19.524 10.161 1.00 90.62 167 PHE A N 1
ATOM 1390 C CA . PHE A 1 167 ? -12.661 -18.142 10.241 1.00 90.62 167 PHE A CA 1
ATOM 1391 C C . PHE A 1 167 ? -12.952 -17.810 11.702 1.00 90.62 167 PHE A C 1
ATOM 1393 O O . PHE A 1 167 ? -13.612 -18.561 12.414 1.00 90.62 167 PHE A O 1
ATOM 1400 N N . GLU A 1 168 ? -12.439 -16.679 12.163 1.00 92.19 168 GLU A N 1
ATOM 1401 C CA . GLU A 1 168 ? -12.637 -16.169 13.513 1.00 92.19 168 GLU A CA 1
ATOM 1402 C C . GLU A 1 168 ? -12.984 -14.688 13.433 1.00 92.19 168 GLU A C 1
ATOM 1404 O O . GLU A 1 168 ? -12.447 -13.946 12.610 1.00 92.19 168 GLU A O 1
ATOM 1409 N N . ILE A 1 169 ? -13.848 -14.231 14.328 1.00 94.19 169 ILE A N 1
ATOM 1410 C CA . ILE A 1 169 ? -14.177 -12.820 14.463 1.00 94.19 169 ILE A CA 1
ATOM 1411 C C . ILE A 1 169 ? -13.883 -12.359 15.884 1.00 94.19 169 ILE A C 1
ATOM 1413 O O . ILE A 1 169 ? -14.208 -13.021 16.870 1.00 94.19 169 ILE A O 1
ATOM 1417 N N . TYR A 1 170 ? -13.212 -11.221 15.976 1.00 93.62 170 TYR A N 1
ATOM 1418 C CA . TYR A 1 170 ? -12.883 -10.564 17.224 1.00 93.62 170 TYR A CA 1
ATOM 1419 C C . TYR A 1 170 ? -13.836 -9.407 17.472 1.00 93.62 170 TYR A C 1
ATOM 1421 O O . TYR A 1 170 ? -13.969 -8.497 16.645 1.00 93.62 170 TYR A O 1
ATOM 1429 N N . GLU A 1 171 ? -14.442 -9.412 18.651 1.00 93.06 171 GLU A N 1
ATOM 1430 C CA . GLU A 1 171 ? -15.309 -8.341 19.114 1.00 93.06 171 GLU A CA 1
ATOM 1431 C C . GLU A 1 171 ? -14.534 -7.392 20.029 1.00 93.06 171 GLU A C 1
ATOM 1433 O O . GLU A 1 171 ? -14.008 -7.772 21.075 1.00 93.06 171 GLU A O 1
ATOM 1438 N N . PHE A 1 172 ? -14.468 -6.113 19.652 1.00 90.69 172 PHE A N 1
ATOM 1439 C CA . PHE A 1 172 ? -13.690 -5.122 20.401 1.00 90.69 172 PHE A CA 1
ATOM 1440 C C . PHE A 1 172 ? -14.287 -4.784 21.768 1.00 90.69 172 PHE A C 1
ATOM 1442 O O . PHE A 1 172 ? -13.536 -4.362 22.653 1.00 90.69 172 PHE A O 1
ATOM 1449 N N . THR A 1 173 ? -15.603 -4.946 21.920 1.00 87.81 173 THR A N 1
ATOM 1450 C CA . THR A 1 173 ? -16.363 -4.662 23.143 1.00 87.81 173 THR A CA 1
ATOM 1451 C C . THR A 1 173 ? -16.054 -5.674 24.240 1.00 87.81 173 THR A C 1
ATOM 1453 O O . THR A 1 173 ? -15.696 -5.279 25.342 1.00 87.81 173 THR A O 1
ATOM 1456 N N . SER A 1 174 ? -16.112 -6.969 23.926 1.00 89.81 174 SER A N 1
ATOM 1457 C CA . SER A 1 174 ? -15.770 -8.056 24.854 1.00 89.81 174 SER A CA 1
ATOM 1458 C C . SER A 1 174 ? -14.271 -8.359 24.884 1.00 89.81 174 SER A C 1
ATOM 1460 O O . SER A 1 174 ? -13.776 -8.961 25.830 1.00 89.81 174 SER A O 1
ATOM 1462 N N . SER A 1 175 ? -13.527 -7.922 23.864 1.00 91.44 175 SER A N 1
ATOM 1463 C CA . SER A 1 175 ? -12.123 -8.282 23.647 1.00 91.44 175 SER A CA 1
ATOM 1464 C C . SER A 1 175 ? -11.900 -9.797 23.549 1.00 91.44 175 SER A C 1
ATOM 1466 O O . SER A 1 175 ? -10.901 -10.324 24.047 1.00 91.44 175 SER A O 1
ATOM 1468 N N . THR A 1 176 ? -12.835 -10.489 22.894 1.00 91.69 176 THR A N 1
ATOM 1469 C CA . THR A 1 176 ? -12.831 -11.943 22.704 1.00 91.69 176 THR A CA 1
ATOM 1470 C C . THR A 1 176 ? -12.875 -12.319 21.228 1.00 91.69 176 THR A C 1
ATOM 1472 O O . THR A 1 176 ? -13.420 -11.590 20.399 1.00 91.69 176 THR A O 1
ATOM 1475 N N . TRP A 1 177 ? -12.293 -13.476 20.918 1.00 92.06 177 TRP A N 1
ATOM 1476 C CA . TRP A 1 177 ? -12.438 -14.150 19.633 1.00 92.06 177 TRP A CA 1
ATOM 1477 C C . TRP A 1 177 ? -13.573 -15.165 19.712 1.00 92.06 177 TRP A C 1
ATOM 1479 O O . TRP A 1 177 ? -13.741 -15.818 20.743 1.00 92.06 177 TRP A O 1
ATOM 1489 N N . ARG A 1 178 ? -14.301 -15.339 18.613 1.00 92.69 178 ARG A N 1
ATOM 1490 C CA . ARG A 1 178 ? -15.179 -16.490 18.402 1.00 92.69 178 ARG A CA 1
ATOM 1491 C C . ARG A 1 178 ? -14.992 -17.053 17.004 1.00 92.69 178 ARG A C 1
ATOM 1493 O O . ARG A 1 178 ? -14.677 -16.314 16.072 1.00 92.69 178 ARG A O 1
ATOM 1500 N N . VAL A 1 179 ? -15.185 -18.358 16.879 1.00 91.50 179 VAL A N 1
ATOM 1501 C CA . VAL A 1 179 ? -15.144 -19.057 15.594 1.00 91.50 179 VAL A CA 1
ATOM 1502 C C . VAL A 1 179 ? -16.392 -18.691 14.790 1.00 91.50 179 VAL A C 1
ATOM 1504 O O . VAL A 1 179 ? -17.472 -18.514 15.354 1.00 91.50 179 VAL A O 1
ATOM 1507 N N . LEU A 1 180 ? -16.222 -18.539 13.482 1.00 90.12 180 LEU A N 1
ATOM 1508 C CA . LEU A 1 180 ? -17.294 -18.330 12.524 1.00 90.12 180 LEU A CA 1
ATOM 1509 C C . LEU A 1 180 ? -17.381 -19.572 11.634 1.00 90.12 180 LEU A C 1
ATOM 1511 O O . LEU A 1 180 ? -16.408 -19.935 10.975 1.00 90.12 180 LEU A O 1
ATOM 1515 N N . GLU A 1 181 ? -18.540 -20.223 11.614 1.00 85.94 181 GLU A N 1
ATOM 1516 C CA . GLU A 1 181 ? -18.774 -21.370 10.739 1.00 85.94 181 GLU A CA 1
ATOM 1517 C C . GLU A 1 181 ? -19.055 -20.883 9.319 1.00 85.94 181 GLU A C 1
ATOM 1519 O O . GLU A 1 181 ? -20.085 -20.268 9.038 1.00 85.94 181 GLU A O 1
ATOM 1524 N N . VAL A 1 182 ? -18.101 -21.122 8.423 1.00 82.31 182 VAL A N 1
ATOM 1525 C CA . VAL A 1 182 ? -18.148 -20.649 7.041 1.00 82.31 182 VAL A CA 1
ATOM 1526 C C . VAL A 1 182 ? -17.823 -21.808 6.112 1.00 82.31 182 VAL A C 1
ATOM 1528 O O . VAL A 1 182 ? -16.739 -22.380 6.166 1.00 82.31 182 VAL A O 1
ATOM 1531 N N . THR A 1 183 ? -18.756 -22.134 5.225 1.00 71.12 183 THR A N 1
ATOM 1532 C CA . THR A 1 183 ? -18.584 -23.123 4.157 1.00 71.12 183 THR A CA 1
ATOM 1533 C C . THR A 1 183 ? -18.354 -22.406 2.836 1.00 71.12 183 THR A C 1
ATOM 1535 O O . THR A 1 183 ? -19.298 -22.031 2.141 1.00 71.12 183 THR A O 1
ATOM 1538 N N . THR A 1 184 ? -17.091 -22.165 2.478 1.00 69.69 184 THR A N 1
ATOM 1539 C CA . THR A 1 184 ? -16.759 -21.451 1.238 1.00 69.69 184 THR A CA 1
ATOM 1540 C C . THR A 1 184 ? -15.549 -22.044 0.520 1.00 69.69 184 THR A C 1
ATOM 1542 O O . THR A 1 184 ? -14.618 -22.553 1.134 1.00 69.69 184 THR A O 1
ATOM 1545 N N . ASN A 1 185 ? -15.570 -21.960 -0.815 1.00 70.25 185 ASN A N 1
ATOM 1546 C CA . ASN A 1 185 ? -14.533 -22.480 -1.717 1.00 70.25 185 ASN A CA 1
ATOM 1547 C C . ASN A 1 185 ? -13.826 -21.359 -2.506 1.00 70.25 185 ASN A C 1
ATOM 1549 O O . ASN A 1 185 ? -13.393 -2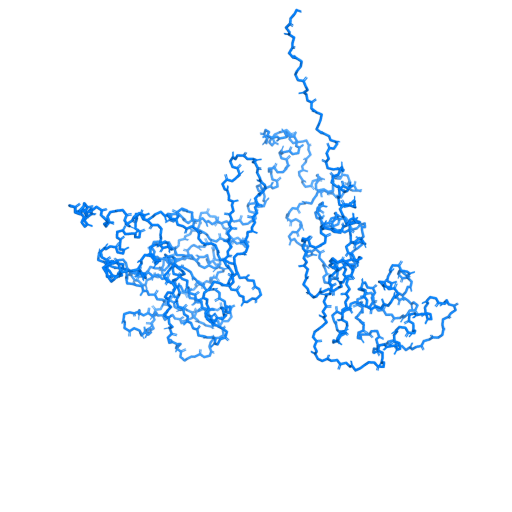1.578 -3.636 1.00 70.25 185 ASN A O 1
ATOM 1553 N N . PHE A 1 186 ? -13.740 -20.146 -1.952 1.00 76.12 186 PHE A N 1
ATOM 1554 C CA . PHE A 1 186 ? -13.075 -19.021 -2.621 1.00 76.12 186 PHE A CA 1
ATOM 1555 C C . PHE A 1 186 ? -11.562 -19.001 -2.362 1.00 76.12 186 PHE A C 1
ATOM 1557 O O . PHE A 1 186 ? -11.082 -19.458 -1.323 1.00 76.12 186 PHE A O 1
ATOM 1564 N N . LEU A 1 187 ? -10.806 -18.413 -3.291 1.00 75.62 187 LEU A N 1
ATOM 1565 C CA . LEU A 1 187 ? -9.363 -18.215 -3.195 1.00 75.62 187 LEU A CA 1
ATOM 1566 C C . LEU A 1 187 ? -9.028 -16.734 -3.404 1.00 75.62 187 LEU A C 1
ATOM 1568 O O . LEU A 1 187 ? -8.995 -16.220 -4.524 1.00 75.62 187 LEU A O 1
ATOM 1572 N N . ILE A 1 188 ? -8.752 -16.041 -2.301 1.00 76.00 188 ILE A N 1
ATOM 1573 C CA . ILE A 1 188 ? -8.476 -14.602 -2.299 1.00 76.00 188 ILE A CA 1
ATOM 1574 C C . ILE A 1 188 ? -7.112 -14.328 -2.944 1.00 76.00 188 ILE A C 1
ATOM 1576 O O . ILE A 1 188 ? -6.089 -14.839 -2.492 1.00 76.00 188 ILE A O 1
ATOM 1580 N N . ARG A 1 189 ? -7.090 -13.486 -3.987 1.00 67.25 189 ARG A N 1
ATOM 1581 C CA . ARG A 1 189 ? -5.863 -13.103 -4.717 1.00 67.25 189 ARG A CA 1
ATOM 1582 C C . ARG A 1 189 ? -5.433 -11.653 -4.517 1.00 67.25 189 ARG A C 1
ATOM 1584 O O . ARG A 1 189 ? -4.339 -11.284 -4.938 1.00 67.25 189 ARG A O 1
ATOM 1591 N N . SER A 1 190 ? -6.276 -10.819 -3.912 1.00 72.12 190 SER A N 1
ATOM 1592 C CA . SER A 1 190 ? -5.991 -9.395 -3.724 1.00 72.12 190 SER A CA 1
ATOM 1593 C C . SER A 1 190 ? -5.824 -9.018 -2.256 1.00 72.12 190 SER A C 1
ATOM 1595 O O . SER A 1 190 ? -6.352 -9.665 -1.351 1.00 72.12 190 SER A O 1
ATOM 1597 N N . HIS A 1 191 ? -5.163 -7.883 -2.022 1.00 79.56 191 HIS A N 1
ATOM 1598 C CA . HIS A 1 191 ? -5.397 -7.128 -0.795 1.00 79.56 191 HIS A CA 1
ATOM 1599 C C . HIS A 1 191 ? -6.877 -6.737 -0.727 1.00 79.56 191 HIS A C 1
ATOM 1601 O O . HIS A 1 191 ? -7.484 -6.422 -1.756 1.00 79.56 191 HIS A O 1
ATOM 1607 N N . GLY A 1 192 ? -7.459 -6.800 0.468 1.00 85.94 192 GLY A N 1
ATOM 1608 C CA . GLY A 1 192 ? -8.840 -6.380 0.655 1.00 85.94 192 GLY A CA 1
ATOM 1609 C C . GLY A 1 192 ? -8.956 -4.889 0.928 1.00 85.94 192 GLY A C 1
ATOM 1610 O O . GLY A 1 192 ? -7.994 -4.239 1.344 1.00 85.94 192 GLY A O 1
ATOM 1611 N N . VAL A 1 193 ? -10.152 -4.362 0.697 1.00 90.25 193 VAL A N 1
ATOM 1612 C CA . VAL A 1 193 ? -10.502 -2.960 0.948 1.00 90.25 193 VAL A CA 1
ATOM 1613 C C . VAL A 1 193 ? -11.769 -2.884 1.795 1.00 90.25 193 VAL A C 1
ATOM 1615 O O . VAL A 1 193 ? -12.610 -3.775 1.712 1.00 90.25 193 VAL A O 1
ATOM 1618 N N . SER A 1 194 ? -11.920 -1.826 2.595 1.00 92.38 194 SER A N 1
ATOM 1619 C CA . SER A 1 194 ? -13.128 -1.590 3.397 1.00 92.38 194 SER A CA 1
ATOM 1620 C C . SER A 1 194 ? -13.973 -0.464 2.820 1.00 92.38 194 SER A C 1
ATOM 1622 O O . SER A 1 194 ? -13.514 0.676 2.778 1.00 92.38 194 SER A O 1
ATOM 1624 N N . LEU A 1 195 ? -15.208 -0.758 2.415 1.00 90.50 195 LEU A N 1
ATOM 1625 C CA . LEU A 1 195 ? -16.173 0.231 1.944 1.00 90.50 195 LEU A CA 1
ATOM 1626 C C . LEU A 1 195 ? -17.419 0.190 2.832 1.00 90.50 195 LEU A C 1
ATOM 1628 O O . LEU A 1 195 ? -18.092 -0.835 2.916 1.00 90.50 195 LEU A O 1
ATOM 1632 N N . LYS A 1 196 ? -17.734 1.326 3.470 1.00 87.88 196 LYS A N 1
ATOM 1633 C CA . LYS A 1 196 ? -18.908 1.496 4.349 1.00 87.88 196 LYS A CA 1
ATOM 1634 C C . LYS A 1 196 ? -19.007 0.418 5.442 1.00 87.88 196 LYS A C 1
ATOM 1636 O O . LYS A 1 196 ? -20.082 -0.096 5.717 1.00 87.88 196 LYS A O 1
ATOM 1641 N N . GLY A 1 197 ? -17.866 0.052 6.026 1.00 89.38 197 GLY A N 1
ATOM 1642 C CA . GLY A 1 197 ? -17.780 -0.926 7.116 1.00 89.38 197 GLY A CA 1
ATOM 1643 C C . GLY A 1 197 ? -17.709 -2.386 6.687 1.00 89.38 197 GLY A C 1
ATOM 1644 O O . GLY A 1 197 ? -17.323 -3.218 7.506 1.00 89.38 197 GLY A O 1
ATOM 1645 N N . ASN A 1 198 ? -17.969 -2.688 5.414 1.00 93.94 198 ASN A N 1
ATOM 1646 C CA . ASN A 1 198 ? -17.854 -4.029 4.851 1.00 93.94 198 ASN A CA 1
ATOM 1647 C C . ASN A 1 198 ? -16.530 -4.203 4.107 1.00 93.94 198 ASN A C 1
ATOM 1649 O O . ASN A 1 198 ? -15.976 -3.249 3.560 1.00 93.94 198 ASN A O 1
ATOM 1653 N N . SER A 1 199 ? -16.007 -5.427 4.092 1.00 94.56 199 SER A N 1
ATOM 1654 C CA . SER A 1 199 ? -14.720 -5.730 3.455 1.00 94.56 199 SER A CA 1
ATOM 1655 C C . SER A 1 199 ? -14.901 -6.451 2.127 1.00 94.56 199 SER A C 1
ATOM 1657 O O . SER A 1 199 ? -15.806 -7.266 1.987 1.00 94.56 199 SER A O 1
ATOM 1659 N N . PHE A 1 200 ? -14.034 -6.153 1.161 1.00 92.19 200 PHE A N 1
ATOM 1660 C CA . PHE A 1 200 ? -14.123 -6.652 -0.208 1.00 92.19 200 PHE A CA 1
ATOM 1661 C C . PHE A 1 200 ? -12.774 -7.162 -0.715 1.00 92.19 200 PHE A C 1
ATOM 1663 O O . PHE A 1 200 ? -11.740 -6.554 -0.430 1.00 92.19 200 PHE A O 1
ATOM 1670 N N . TRP A 1 201 ? -12.794 -8.231 -1.513 1.00 89.19 201 TRP A N 1
ATOM 1671 C CA . TRP A 1 201 ? -11.626 -8.859 -2.139 1.00 89.19 201 TRP A CA 1
ATOM 1672 C C . TRP A 1 201 ? -11.941 -9.350 -3.549 1.00 89.19 201 TRP A C 1
ATOM 1674 O O . TRP A 1 201 ? -13.098 -9.575 -3.898 1.00 89.19 201 TRP A O 1
ATOM 1684 N N . LEU A 1 202 ? -10.895 -9.574 -4.342 1.00 84.62 202 LEU A N 1
ATOM 1685 C CA . LEU A 1 202 ? -10.994 -10.293 -5.606 1.00 84.62 202 LEU A CA 1
ATOM 1686 C C . LEU A 1 202 ? -10.679 -11.773 -5.396 1.00 84.62 202 LEU A C 1
ATOM 1688 O O . LEU A 1 202 ? -9.620 -12.131 -4.864 1.00 84.62 202 LEU A O 1
ATOM 1692 N N . ASP A 1 203 ? -11.599 -12.613 -5.852 1.00 80.44 203 ASP A N 1
ATOM 1693 C CA . ASP A 1 203 ? -11.428 -14.058 -5.935 1.00 80.44 203 ASP A CA 1
ATOM 1694 C C . ASP A 1 203 ? -10.796 -14.470 -7.278 1.00 80.44 203 ASP A C 1
ATOM 1696 O O . ASP A 1 203 ? -10.936 -13.808 -8.311 1.00 80.44 203 ASP A O 1
ATOM 1700 N N . SER A 1 204 ? -10.101 -15.605 -7.252 1.00 68.06 204 SER A N 1
ATOM 1701 C CA . SER A 1 204 ? -9.501 -16.286 -8.397 1.00 68.06 204 SER A CA 1
ATOM 1702 C C . SER A 1 204 ? -10.449 -16.563 -9.569 1.00 68.06 204 SER A C 1
ATOM 1704 O O . SER A 1 204 ? -9.971 -16.638 -10.700 1.00 68.06 204 SER A O 1
ATOM 1706 N N . GLY A 1 205 ? -11.759 -16.674 -9.327 1.00 65.31 205 GLY A N 1
ATOM 1707 C CA . GLY A 1 205 ? -12.768 -16.929 -10.353 1.00 65.31 205 GLY A CA 1
ATOM 1708 C C . GLY A 1 205 ? -13.294 -15.688 -11.083 1.00 65.31 205 GLY A C 1
ATOM 1709 O O . GLY A 1 205 ? -14.259 -15.812 -11.825 1.00 65.31 205 GLY A O 1
ATOM 1710 N N . SER A 1 206 ? -12.690 -14.502 -10.914 1.00 73.50 206 SER A N 1
ATOM 1711 C CA . SER A 1 206 ? -13.233 -13.216 -11.415 1.00 73.50 206 SER A CA 1
ATOM 1712 C C . SER A 1 206 ? -14.500 -12.757 -10.693 1.00 73.50 206 SER A C 1
ATOM 1714 O O . SER A 1 206 ? -15.406 -12.175 -11.287 1.00 73.50 206 SER A O 1
ATOM 1716 N N . TYR A 1 207 ? -14.555 -12.992 -9.390 1.00 82.06 207 TYR A N 1
ATOM 1717 C CA . TYR A 1 207 ? -15.659 -12.547 -8.556 1.00 82.06 207 TYR A CA 1
ATOM 1718 C C . TYR A 1 207 ? -15.191 -11.522 -7.529 1.00 82.06 207 TYR A C 1
ATOM 1720 O O . TYR A 1 207 ? -14.037 -11.515 -7.086 1.00 82.06 207 TYR A O 1
ATOM 1728 N N . LEU A 1 208 ? -16.121 -10.660 -7.138 1.00 87.38 208 LEU A N 1
ATOM 1729 C CA . LEU A 1 208 ? -15.997 -9.798 -5.981 1.00 87.38 208 LEU A CA 1
ATOM 1730 C C . LEU A 1 208 ? -16.543 -10.551 -4.766 1.00 87.38 208 LEU A C 1
ATOM 1732 O O . LEU A 1 208 ? -17.739 -10.838 -4.681 1.00 87.38 208 LEU A O 1
ATOM 1736 N N . LEU A 1 209 ? -15.656 -10.859 -3.828 1.00 90.25 209 LEU A N 1
ATOM 1737 C CA . LEU A 1 209 ? -16.013 -11.393 -2.525 1.00 90.25 209 LEU A CA 1
ATOM 1738 C C . LEU A 1 209 ? -16.256 -10.225 -1.574 1.00 90.25 209 LEU A C 1
ATOM 1740 O O . LEU A 1 209 ? -15.410 -9.339 -1.462 1.00 90.25 209 LEU A O 1
ATOM 1744 N N . SER A 1 210 ? -17.375 -10.239 -0.861 1.00 93.12 210 SER A N 1
ATOM 1745 C CA . SER A 1 210 ? -17.673 -9.284 0.203 1.00 93.12 210 SER A CA 1
ATOM 1746 C C . SER A 1 210 ? -17.864 -10.007 1.527 1.00 93.12 210 SER A C 1
ATOM 1748 O O . SER A 1 210 ? -18.400 -11.108 1.551 1.00 93.12 210 SER A O 1
ATOM 1750 N N . PHE A 1 211 ? -17.495 -9.375 2.631 1.00 93.88 211 PHE A N 1
ATOM 1751 C CA . PHE A 1 211 ? -17.894 -9.792 3.967 1.00 93.88 211 PHE A CA 1
ATOM 1752 C C . PHE A 1 211 ? -18.675 -8.663 4.622 1.00 93.88 211 PHE A C 1
ATOM 1754 O O . PHE A 1 211 ? -18.162 -7.547 4.773 1.00 93.88 211 PHE A O 1
ATOM 1761 N N . ASP A 1 212 ? -19.916 -8.967 4.984 1.00 94.38 212 ASP A N 1
ATOM 1762 C CA . ASP A 1 212 ? -20.798 -8.045 5.675 1.00 94.38 212 ASP A CA 1
ATOM 1763 C C . ASP A 1 212 ? -20.647 -8.229 7.188 1.00 94.38 212 ASP A C 1
ATOM 1765 O O . ASP A 1 212 ? -20.905 -9.307 7.711 1.00 94.38 212 ASP A O 1
ATOM 1769 N N . PHE A 1 213 ? -20.216 -7.190 7.903 1.00 94.00 213 PHE A N 1
ATOM 1770 C CA . PHE A 1 213 ? -19.951 -7.279 9.346 1.00 94.00 213 PHE A CA 1
ATOM 1771 C C . PHE A 1 213 ? -21.202 -7.166 10.226 1.00 94.00 213 PHE A C 1
ATOM 1773 O O . PHE A 1 213 ? -21.129 -7.440 11.431 1.00 94.00 213 PHE A O 1
ATOM 1780 N N . THR A 1 214 ? -22.330 -6.766 9.643 1.00 92.69 214 THR A N 1
ATOM 1781 C CA . THR A 1 214 ? -23.629 -6.689 10.320 1.00 92.69 214 THR A CA 1
ATOM 1782 C C . THR A 1 214 ? -24.268 -8.071 10.362 1.00 92.69 214 THR A C 1
ATOM 1784 O O . THR A 1 214 ? -24.662 -8.550 11.419 1.00 92.69 214 THR A O 1
ATOM 1787 N N . THR A 1 215 ? -24.318 -8.740 9.212 1.00 93.00 215 THR A N 1
ATOM 1788 C CA . THR A 1 215 ? -24.899 -10.083 9.055 1.00 93.00 215 THR A CA 1
ATOM 1789 C C . THR A 1 215 ? -23.890 -11.210 9.255 1.00 93.00 215 THR A C 1
ATOM 1791 O O . THR A 1 215 ? -24.293 -12.358 9.419 1.00 93.00 215 THR A O 1
ATOM 1794 N N . GLU A 1 216 ? -22.596 -10.881 9.242 1.00 93.69 216 GLU A N 1
ATOM 1795 C CA . GLU A 1 216 ? -21.454 -11.794 9.384 1.00 93.69 216 GLU A CA 1
ATOM 1796 C C . GLU A 1 216 ? -21.419 -12.892 8.327 1.00 93.69 216 GLU A C 1
ATOM 1798 O O . GLU A 1 216 ? -21.071 -14.045 8.585 1.00 93.69 216 GLU A O 1
ATOM 1803 N N . ARG A 1 217 ? -21.789 -12.514 7.104 1.00 91.62 217 ARG A N 1
ATOM 1804 C CA . ARG A 1 217 ? -21.890 -13.422 5.968 1.00 91.62 217 ARG A CA 1
ATOM 1805 C C . ARG A 1 217 ? -21.015 -12.960 4.822 1.00 91.62 217 ARG A C 1
ATOM 1807 O O . ARG A 1 217 ? -20.846 -11.766 4.565 1.00 91.62 217 ARG A O 1
ATOM 1814 N N . PHE A 1 218 ? -20.489 -13.946 4.108 1.00 91.25 218 PHE A N 1
ATOM 1815 C CA . PHE A 1 218 ? -19.849 -13.712 2.829 1.00 91.25 218 PHE A CA 1
ATOM 1816 C C . PHE A 1 218 ? -20.905 -13.552 1.735 1.00 91.25 218 PHE A C 1
ATOM 1818 O O . PHE A 1 218 ? -21.872 -14.308 1.669 1.00 91.25 218 PHE A O 1
ATOM 1825 N N . GLY A 1 219 ? -20.692 -12.568 0.874 1.00 89.75 219 GLY A N 1
ATOM 1826 C CA . GLY A 1 219 ? -21.418 -12.368 -0.372 1.00 89.75 219 GLY A CA 1
ATOM 1827 C C . GLY A 1 219 ? -20.478 -12.566 -1.553 1.00 89.75 219 GLY A C 1
ATOM 1828 O O . GLY A 1 219 ? -19.269 -12.354 -1.439 1.00 89.75 219 GLY A O 1
ATOM 1829 N N . HIS A 1 220 ? -21.033 -12.979 -2.687 1.00 86.50 220 HIS A N 1
ATOM 1830 C CA . HIS A 1 220 ? -20.270 -13.226 -3.901 1.00 86.50 220 HIS A CA 1
ATOM 1831 C C . HIS A 1 220 ? -20.982 -12.602 -5.092 1.00 86.50 220 HIS A C 1
ATOM 1833 O O . HIS A 1 220 ? -22.179 -12.815 -5.280 1.00 86.50 220 HIS A O 1
ATOM 1839 N N . GLN A 1 221 ? -20.253 -11.832 -5.893 1.00 84.38 221 GLN A N 1
ATOM 1840 C CA . GLN A 1 221 ? -20.803 -11.188 -7.077 1.00 84.38 221 GLN A CA 1
ATOM 1841 C C . GLN A 1 221 ? -19.882 -11.399 -8.273 1.00 84.38 221 GLN A C 1
ATOM 1843 O O . GLN A 1 221 ? -18.682 -11.139 -8.193 1.00 84.38 221 GLN A O 1
ATOM 1848 N N . CYS A 1 222 ? -20.445 -11.847 -9.396 1.00 79.56 222 CYS A N 1
ATOM 1849 C CA . CYS A 1 222 ? -19.710 -11.937 -10.654 1.00 79.56 222 CYS A CA 1
ATOM 1850 C C . CYS A 1 222 ? -19.232 -10.547 -11.070 1.00 79.56 222 CYS A C 1
ATOM 1852 O O . CYS A 1 222 ? -20.029 -9.605 -11.120 1.00 79.56 222 CYS A O 1
ATOM 1854 N N . LEU A 1 223 ? -17.954 -10.419 -11.421 1.00 75.88 223 LEU A N 1
ATOM 1855 C CA . LEU A 1 223 ? -17.514 -9.228 -12.130 1.00 75.88 223 LEU A CA 1
ATOM 1856 C C . LEU A 1 223 ? -18.055 -9.262 -13.566 1.00 75.88 223 LEU A C 1
ATOM 1858 O O . LEU A 1 223 ? -18.178 -10.337 -14.155 1.00 75.88 223 LEU A O 1
ATOM 1862 N N . PRO A 1 224 ? -18.327 -8.097 -14.177 1.00 68.88 224 PRO A N 1
ATOM 1863 C CA . PRO A 1 224 ? -18.801 -8.023 -15.560 1.00 68.88 224 PRO A CA 1
ATOM 1864 C C . PRO A 1 224 ? -17.718 -8.385 -16.597 1.00 68.88 224 PRO A C 1
ATOM 1866 O O . PRO A 1 224 ? -17.930 -8.231 -17.796 1.00 68.88 224 PRO A O 1
ATOM 1869 N N . PHE A 1 225 ? -16.540 -8.828 -16.154 1.00 66.12 225 PHE A N 1
ATOM 1870 C CA . PHE A 1 225 ? -15.415 -9.231 -16.988 1.00 66.12 225 PHE A CA 1
ATOM 1871 C C . PHE A 1 225 ? -14.562 -10.279 -16.269 1.00 66.12 225 PHE A C 1
ATOM 1873 O O . PHE A 1 225 ? -14.483 -10.310 -15.041 1.00 66.12 225 PHE A O 1
ATOM 1880 N N . THR A 1 226 ? -13.866 -11.106 -17.046 1.00 63.88 226 THR A N 1
ATOM 1881 C CA . THR A 1 226 ? -12.921 -12.099 -16.528 1.00 63.88 226 THR A CA 1
ATOM 1882 C C . THR A 1 226 ? -11.578 -11.458 -16.182 1.00 63.88 226 THR A C 1
ATOM 1884 O O . THR A 1 226 ? -10.976 -10.770 -17.010 1.00 63.88 226 THR A O 1
ATOM 1887 N N . VAL A 1 227 ? -11.084 -11.724 -14.979 1.00 61.53 227 VAL A N 1
ATOM 1888 C CA . VAL A 1 227 ? -9.788 -11.292 -14.460 1.00 61.53 227 VAL A CA 1
ATOM 1889 C C . VAL A 1 227 ? -8.814 -12.467 -14.555 1.00 61.53 227 VAL A C 1
ATOM 1891 O O . VAL A 1 227 ? -8.667 -13.253 -13.624 1.00 61.53 227 VAL A O 1
ATOM 1894 N N . ASN A 1 228 ? -8.141 -12.590 -15.700 1.00 56.25 228 ASN A N 1
ATOM 1895 C CA . ASN A 1 228 ? -7.149 -13.654 -15.927 1.00 56.25 228 ASN A CA 1
ATOM 1896 C C . ASN A 1 228 ? -5.725 -13.245 -15.497 1.00 56.25 228 ASN A C 1
ATOM 1898 O O . ASN A 1 228 ? -4.838 -14.090 -15.414 1.00 56.25 228 ASN A O 1
ATOM 1902 N N . ASP A 1 229 ? -5.516 -11.956 -15.204 1.00 58.75 229 ASP A N 1
ATOM 1903 C CA . ASP A 1 229 ? -4.228 -11.348 -14.856 1.00 58.75 229 ASP A CA 1
ATOM 1904 C C . ASP A 1 229 ? -4.263 -10.681 -13.468 1.00 58.75 229 ASP A C 1
ATOM 1906 O O . ASP A 1 229 ? -5.305 -10.595 -12.820 1.00 58.75 229 ASP A O 1
ATOM 1910 N N . ALA A 1 230 ? -3.121 -10.149 -13.013 1.00 59.50 230 ALA A N 1
ATOM 1911 C CA . ALA A 1 230 ? -3.052 -9.340 -11.796 1.00 59.50 230 ALA A CA 1
ATOM 1912 C C . ALA A 1 230 ? -4.039 -8.154 -11.857 1.00 59.50 230 ALA A C 1
ATOM 1914 O O . ALA A 1 230 ? -3.942 -7.292 -12.735 1.00 59.50 230 ALA A O 1
ATOM 1915 N N . ALA A 1 231 ? -4.973 -8.106 -10.907 1.00 65.94 231 ALA A N 1
ATOM 1916 C CA . ALA A 1 231 ? -5.920 -7.013 -10.733 1.00 65.94 231 ALA A CA 1
ATOM 1917 C C . ALA A 1 231 ? -5.768 -6.378 -9.354 1.00 65.94 231 ALA A C 1
ATOM 1919 O O . ALA A 1 231 ? -5.408 -7.040 -8.380 1.00 65.94 231 ALA A O 1
ATOM 1920 N N . ALA A 1 232 ? -6.050 -5.081 -9.281 1.00 71.25 232 ALA A N 1
ATOM 1921 C CA . ALA A 1 232 ? -6.041 -4.337 -8.031 1.00 71.25 232 ALA A CA 1
ATOM 1922 C C . ALA A 1 232 ? -7.451 -3.846 -7.707 1.00 71.25 232 ALA A C 1
ATOM 1924 O O . ALA A 1 232 ? -8.146 -3.325 -8.577 1.00 71.25 232 ALA A O 1
ATOM 1925 N N . LEU A 1 233 ? -7.850 -3.991 -6.447 1.00 80.06 233 LEU A N 1
ATOM 1926 C CA . LEU A 1 233 ? -9.090 -3.442 -5.916 1.00 80.06 233 LEU A CA 1
ATOM 1927 C C . LEU A 1 233 ? -8.775 -2.157 -5.148 1.00 80.06 233 LEU A C 1
ATOM 1929 O O . LEU A 1 233 ? -7.809 -2.099 -4.388 1.00 80.06 233 LEU A O 1
ATOM 1933 N N . SER A 1 234 ? -9.570 -1.115 -5.364 1.00 80.56 234 SER A N 1
ATOM 1934 C CA . SER A 1 234 ? -9.423 0.176 -4.695 1.00 80.56 234 SER A CA 1
ATOM 1935 C C . SER A 1 234 ? -10.781 0.835 -4.467 1.00 80.56 234 SER A C 1
ATOM 1937 O O . SER A 1 234 ? -11.798 0.399 -5.007 1.00 80.56 234 SER A O 1
ATOM 1939 N N . ILE A 1 235 ? -10.791 1.901 -3.671 1.00 80.00 235 ILE A N 1
ATOM 1940 C CA . ILE A 1 235 ? -11.982 2.681 -3.345 1.00 80.00 235 ILE A CA 1
ATOM 1941 C C . ILE A 1 235 ? -11.842 4.071 -3.947 1.00 80.00 235 ILE A C 1
ATOM 1943 O O . ILE A 1 235 ? -10.845 4.760 -3.741 1.00 80.00 235 ILE A O 1
ATOM 1947 N N . VAL A 1 236 ? -12.878 4.499 -4.661 1.00 72.81 236 VAL A N 1
ATOM 1948 C CA . VAL A 1 236 ? -12.956 5.821 -5.277 1.00 72.81 236 VAL A CA 1
ATOM 1949 C C . VAL A 1 236 ? -13.935 6.667 -4.480 1.00 72.81 236 VAL A C 1
ATOM 1951 O O . VAL A 1 236 ? -15.109 6.318 -4.346 1.00 72.81 236 VAL A O 1
ATOM 1954 N N . ARG A 1 237 ? -13.432 7.791 -3.953 1.00 70.19 237 ARG A N 1
ATOM 1955 C CA . ARG A 1 237 ? -14.213 8.801 -3.215 1.00 70.19 237 ARG A CA 1
ATOM 1956 C C . ARG A 1 237 ? -15.008 8.245 -2.021 1.00 70.19 237 ARG A C 1
ATOM 1958 O O . ARG A 1 237 ? -15.995 8.847 -1.637 1.00 70.19 237 ARG A O 1
ATOM 1965 N N . GLU A 1 238 ? -14.577 7.121 -1.439 1.00 73.19 238 GLU A N 1
ATOM 1966 C CA . GLU A 1 238 ? -15.266 6.430 -0.325 1.00 73.19 238 GLU A CA 1
ATOM 1967 C C . GLU A 1 238 ? -16.686 5.927 -0.653 1.00 73.19 238 GLU A C 1
ATOM 1969 O O . GLU A 1 238 ? -17.438 5.540 0.238 1.00 73.19 238 GLU A O 1
ATOM 1974 N N . GLU A 1 239 ? -17.057 5.890 -1.933 1.00 77.94 239 GLU A N 1
ATOM 1975 C CA . GLU A 1 239 ? -18.422 5.562 -2.361 1.00 77.94 239 GLU A CA 1
ATOM 1976 C C . GLU A 1 239 ? -18.484 4.371 -3.307 1.00 77.94 239 GLU A C 1
ATOM 1978 O O . GLU A 1 239 ? -19.477 3.644 -3.314 1.00 77.94 239 GLU A O 1
ATOM 1983 N N . LYS A 1 240 ? -17.439 4.180 -4.118 1.00 82.38 240 LYS A N 1
ATOM 1984 C CA . LYS A 1 240 ? -17.424 3.188 -5.192 1.00 82.38 240 LYS A CA 1
ATOM 1985 C C . LYS A 1 240 ? -16.204 2.292 -5.083 1.00 82.38 240 LYS A C 1
ATOM 1987 O O . LYS A 1 240 ? -15.116 2.747 -4.728 1.00 82.38 240 LYS A O 1
ATOM 1992 N N . LEU A 1 241 ? -16.382 1.030 -5.454 1.00 84.25 241 LEU A N 1
ATOM 1993 C CA . LEU A 1 241 ? -15.277 0.117 -5.710 1.00 84.25 241 LEU A CA 1
ATOM 1994 C C . LEU A 1 241 ? -14.773 0.327 -7.136 1.00 84.25 241 LEU A C 1
ATOM 1996 O O . LEU A 1 241 ? -15.555 0.520 -8.065 1.00 84.25 241 LEU A O 1
ATOM 2000 N N . SER A 1 242 ? -13.458 0.274 -7.300 1.00 80.69 242 SER A N 1
ATOM 2001 C CA . SER A 1 242 ? -12.795 0.275 -8.596 1.00 80.69 242 SER A CA 1
ATOM 2002 C C . SER A 1 242 ? -11.905 -0.947 -8.695 1.00 80.69 242 SER A C 1
ATOM 2004 O O . SER A 1 242 ? -11.062 -1.184 -7.830 1.00 80.69 242 SER A O 1
ATOM 2006 N N . VAL A 1 243 ? -12.069 -1.694 -9.781 1.00 74.69 243 VAL A N 1
ATOM 2007 C CA . VAL A 1 243 ? -11.226 -2.840 -10.114 1.00 74.69 243 VAL A CA 1
ATOM 2008 C C . VAL A 1 243 ? -10.349 -2.440 -11.288 1.00 74.69 243 VAL A C 1
ATOM 2010 O O . VAL A 1 243 ? -10.835 -2.187 -12.388 1.00 74.69 243 VAL A O 1
ATOM 2013 N N . LEU A 1 244 ? -9.044 -2.367 -11.055 1.00 67.44 244 LEU A N 1
ATOM 2014 C CA . LEU A 1 244 ? -8.069 -2.136 -12.106 1.00 67.44 244 LEU A CA 1
ATOM 2015 C C . LEU A 1 244 ? -7.694 -3.476 -12.732 1.00 67.44 244 LEU A C 1
ATOM 2017 O O . LEU A 1 244 ? -6.976 -4.273 -12.126 1.00 67.44 244 LEU A O 1
ATOM 2021 N N . HIS A 1 245 ? -8.131 -3.692 -13.969 1.00 65.38 245 HIS A N 1
ATOM 2022 C CA . HIS A 1 245 ? -7.673 -4.811 -14.779 1.00 65.38 245 HIS A CA 1
ATOM 2023 C C . HIS A 1 245 ? -6.377 -4.423 -15.499 1.00 65.38 245 HIS A C 1
ATOM 2025 O O . HIS A 1 245 ? -6.390 -3.663 -16.473 1.00 65.38 245 HIS A O 1
ATOM 2031 N N . GLN A 1 246 ? -5.238 -4.905 -14.995 1.00 58.84 246 GLN A N 1
ATOM 2032 C CA . GLN A 1 246 ? -3.929 -4.410 -15.419 1.00 58.84 246 GLN A CA 1
ATOM 2033 C C . GLN A 1 246 ? -3.678 -4.611 -16.920 1.00 58.84 246 GLN A C 1
ATOM 2035 O O . GLN A 1 246 ? -3.132 -3.716 -17.560 1.00 58.84 246 GLN A O 1
ATOM 2040 N N . SER A 1 247 ? -4.082 -5.740 -17.509 1.00 59.56 247 SER A N 1
ATOM 2041 C CA . SER A 1 247 ? -3.852 -5.988 -18.938 1.00 59.56 247 SER A CA 1
ATOM 2042 C C . SER A 1 247 ? -4.736 -5.134 -19.844 1.00 59.56 247 SER A C 1
ATOM 2044 O O . SER A 1 247 ? -4.250 -4.655 -20.866 1.00 59.56 247 SER A O 1
ATOM 2046 N N . ALA A 1 248 ? -5.989 -4.860 -19.465 1.00 60.16 248 ALA A N 1
ATOM 2047 C CA . ALA A 1 248 ? -6.824 -3.897 -20.189 1.00 60.16 248 ALA A CA 1
ATOM 2048 C C . ALA A 1 248 ? -6.269 -2.469 -20.081 1.00 60.16 248 ALA A C 1
ATOM 2050 O O . ALA A 1 248 ? -6.195 -1.766 -21.085 1.00 60.16 248 ALA A O 1
ATOM 2051 N N . CYS A 1 249 ? -5.804 -2.064 -18.896 1.00 55.22 249 CYS A N 1
ATOM 2052 C CA . CYS A 1 249 ? -5.179 -0.757 -18.692 1.00 55.22 249 CYS A CA 1
ATOM 2053 C C . CYS A 1 249 ? -3.899 -0.598 -19.526 1.00 55.22 249 CYS A C 1
ATOM 2055 O O . CYS A 1 249 ? -3.727 0.416 -20.195 1.00 55.22 249 CYS A O 1
ATOM 2057 N N . ILE A 1 250 ? -3.031 -1.614 -19.553 1.00 59.22 250 ILE A N 1
ATOM 2058 C CA . ILE A 1 250 ? -1.820 -1.599 -20.384 1.00 59.22 250 ILE A CA 1
ATOM 2059 C C . ILE A 1 250 ? -2.178 -1.480 -21.871 1.00 59.22 250 ILE A C 1
ATOM 2061 O O . ILE A 1 250 ? -1.580 -0.660 -22.562 1.00 59.22 250 ILE A O 1
ATOM 2065 N N . LYS A 1 251 ? -3.166 -2.246 -22.355 1.00 62.00 251 LYS A N 1
ATOM 2066 C CA . LYS A 1 251 ? -3.644 -2.151 -23.746 1.00 62.00 251 LYS A CA 1
ATOM 2067 C C . LYS A 1 251 ? -4.145 -0.747 -24.078 1.00 62.00 251 LYS A C 1
ATOM 2069 O O . LYS A 1 251 ? -3.842 -0.230 -25.147 1.00 62.00 251 LYS A O 1
ATOM 2074 N N . GLU A 1 252 ? -4.875 -0.124 -23.159 1.00 61.81 252 GLU A N 1
ATOM 2075 C CA . GLU A 1 252 ? -5.399 1.225 -23.353 1.00 61.81 252 GLU A CA 1
ATOM 2076 C C . GLU A 1 252 ? -4.291 2.285 -23.354 1.00 61.81 252 GLU A C 1
ATOM 2078 O O . GLU A 1 252 ? -4.275 3.161 -24.216 1.00 61.81 252 GLU A O 1
ATOM 2083 N N . ILE A 1 253 ? -3.302 2.169 -22.462 1.00 60.28 253 ILE A N 1
ATOM 2084 C CA . ILE A 1 253 ? -2.113 3.033 -22.474 1.00 60.28 253 ILE A CA 1
ATOM 2085 C C . ILE A 1 253 ? -1.368 2.886 -23.803 1.00 60.28 253 ILE A C 1
ATOM 2087 O O . ILE A 1 253 ? -1.020 3.885 -24.425 1.00 60.28 253 ILE A O 1
ATOM 2091 N N . GLU A 1 254 ? -1.153 1.658 -24.276 1.00 63.62 254 GLU A N 1
ATOM 2092 C CA . GLU A 1 254 ? -0.509 1.408 -25.568 1.00 63.62 254 GLU A CA 1
ATOM 2093 C C . GLU A 1 254 ? -1.314 1.981 -26.743 1.00 63.62 254 GLU A C 1
ATOM 2095 O O . GLU A 1 254 ? -0.728 2.562 -27.659 1.00 63.62 254 GLU A O 1
ATOM 2100 N N . ARG A 1 255 ? -2.650 1.902 -26.693 1.00 70.81 255 ARG A N 1
ATOM 2101 C CA . ARG A 1 255 ? -3.544 2.535 -27.672 1.00 70.81 255 ARG A CA 1
ATOM 2102 C C . ARG A 1 255 ? -3.369 4.054 -27.685 1.00 70.81 255 ARG A C 1
ATOM 2104 O O . ARG A 1 255 ? -3.245 4.636 -28.761 1.00 70.81 255 ARG A O 1
ATOM 2111 N N . ILE A 1 256 ? -3.320 4.687 -26.512 1.00 65.81 256 ILE A N 1
ATOM 2112 C CA . ILE A 1 256 ? -3.092 6.132 -26.368 1.00 65.81 256 ILE A CA 1
ATOM 2113 C C . ILE A 1 256 ? -1.702 6.507 -26.891 1.00 65.81 256 ILE A C 1
ATOM 2115 O O . ILE A 1 256 ? -1.587 7.451 -27.666 1.00 65.81 256 ILE A O 1
ATOM 2119 N N . CYS A 1 257 ? -0.656 5.750 -26.544 1.00 64.25 257 CYS A N 1
ATOM 2120 C CA . CYS A 1 257 ? 0.696 5.976 -27.056 1.00 64.25 257 CYS A CA 1
ATOM 2121 C C . CYS A 1 257 ? 0.755 5.875 -28.586 1.00 64.25 257 CYS A C 1
ATOM 2123 O O . CYS A 1 257 ? 1.398 6.702 -29.232 1.00 64.25 257 CYS A O 1
ATOM 2125 N N . SER A 1 258 ? 0.057 4.895 -29.167 1.00 75.81 258 SER A N 1
ATOM 2126 C CA . SER A 1 258 ? -0.047 4.743 -30.616 1.00 75.81 258 SER A CA 1
ATOM 2127 C C . SER A 1 258 ? -0.774 5.922 -31.258 1.00 75.81 258 SER A C 1
ATOM 2129 O O . SER A 1 258 ? -0.254 6.522 -32.195 1.00 75.81 258 SER A O 1
ATOM 2131 N N . ALA A 1 259 ? -1.941 6.301 -30.737 1.00 64.75 259 ALA A N 1
ATOM 2132 C CA . ALA A 1 259 ? -2.711 7.418 -31.271 1.00 64.75 259 ALA A CA 1
ATOM 2133 C C . ALA A 1 259 ? -1.943 8.745 -31.159 1.00 64.75 259 ALA A C 1
ATOM 2135 O O . ALA A 1 259 ? -1.907 9.517 -32.118 1.00 64.75 259 ALA A O 1
ATOM 2136 N N . PHE A 1 260 ? -1.267 8.974 -30.032 1.00 68.69 260 PHE A N 1
ATOM 2137 C CA . PHE A 1 260 ? -0.418 10.141 -29.817 1.00 68.69 260 PHE A CA 1
ATOM 2138 C C . PHE A 1 260 ? 0.744 10.203 -30.811 1.00 68.69 260 PHE A C 1
ATOM 2140 O O . PHE A 1 260 ? 1.018 11.263 -31.365 1.00 68.69 260 PHE A O 1
ATOM 2147 N N . LEU A 1 261 ? 1.401 9.075 -31.094 1.00 71.56 261 LEU A N 1
ATOM 2148 C CA . LEU A 1 261 ? 2.489 9.033 -32.073 1.00 71.56 261 LEU A CA 1
ATOM 2149 C C . LEU A 1 261 ? 2.035 9.499 -33.466 1.00 71.56 261 LEU A C 1
ATOM 2151 O O . LEU A 1 261 ? 2.792 10.168 -34.164 1.00 71.56 261 LEU A O 1
ATOM 2155 N N . TRP A 1 262 ? 0.813 9.141 -33.866 1.00 75.25 262 TRP A N 1
ATOM 2156 C CA . TRP A 1 262 ? 0.303 9.396 -35.216 1.00 75.25 262 TRP A CA 1
ATOM 2157 C C . TRP A 1 262 ? -0.485 10.697 -35.370 1.00 75.25 262 TRP A C 1
ATOM 2159 O O . TRP A 1 262 ? -0.570 11.226 -36.475 1.00 75.25 262 TRP A O 1
ATOM 2169 N N . SER A 1 263 ? -1.087 11.198 -34.294 1.00 69.50 263 SER A N 1
ATOM 2170 C CA . SER A 1 263 ? -2.007 12.344 -34.339 1.00 69.50 263 SER A CA 1
ATOM 2171 C C . SER A 1 263 ? -1.750 13.398 -33.263 1.00 69.50 263 SER A C 1
ATOM 2173 O O . SER A 1 263 ? -2.473 14.387 -33.188 1.00 69.50 263 SER A O 1
ATOM 2175 N N . GLY A 1 264 ? -0.724 13.214 -32.430 1.00 64.94 264 GLY A N 1
ATOM 2176 C CA . GLY A 1 264 ? -0.415 14.131 -31.341 1.00 64.94 264 GLY A CA 1
ATOM 2177 C C . GLY A 1 264 ? -1.534 14.193 -30.288 1.00 64.94 264 GLY A C 1
ATOM 2178 O O . GLY A 1 264 ? -2.194 13.182 -30.027 1.00 64.94 264 GLY A O 1
ATOM 2179 N N . PRO A 1 265 ? -1.764 15.364 -29.665 1.00 59.34 265 PRO A N 1
ATOM 2180 C CA . PRO A 1 265 ? -2.760 15.548 -28.603 1.00 59.34 265 PRO A CA 1
ATOM 2181 C C . PRO A 1 265 ? -4.210 15.240 -29.008 1.00 59.34 265 PRO A C 1
ATOM 2183 O O . PRO A 1 265 ? -5.048 15.050 -28.134 1.00 59.34 265 PRO A O 1
ATOM 2186 N N . GLU A 1 266 ? -4.512 15.163 -30.308 1.00 71.00 266 GLU A N 1
ATOM 2187 C CA . GLU A 1 266 ? -5.847 14.818 -30.818 1.00 71.00 266 GLU A CA 1
ATOM 2188 C C . GLU A 1 266 ? -6.248 13.360 -30.517 1.00 71.00 266 GLU A C 1
ATOM 2190 O O . GLU A 1 266 ? -7.432 13.030 -30.564 1.00 71.00 266 GLU A O 1
ATOM 2195 N N . LEU A 1 267 ? -5.277 12.474 -30.234 1.00 66.56 267 LEU A N 1
ATOM 2196 C CA . LEU A 1 267 ? -5.473 11.051 -29.901 1.00 66.56 267 LEU A CA 1
ATOM 2197 C C . LEU A 1 267 ? -6.385 10.280 -30.882 1.00 66.56 267 LEU A C 1
ATOM 2199 O O . LEU A 1 267 ? -7.065 9.311 -30.522 1.00 66.56 267 LEU A O 1
ATOM 2203 N N . ASN A 1 268 ? -6.357 10.657 -32.159 1.00 76.75 268 ASN A N 1
ATOM 2204 C CA . ASN A 1 268 ? -7.129 10.023 -33.215 1.00 76.75 268 ASN A CA 1
ATOM 2205 C C . ASN A 1 268 ? -6.448 8.740 -33.721 1.00 76.75 268 ASN A C 1
ATOM 2207 O O . ASN A 1 268 ? -5.577 8.755 -34.592 1.00 76.75 268 ASN A O 1
ATOM 2211 N N . SER A 1 269 ? -6.921 7.601 -33.213 1.00 73.56 269 SER A N 1
ATOM 2212 C CA . SER A 1 269 ? -6.429 6.270 -33.599 1.00 73.56 269 SER A CA 1
ATOM 2213 C C . SER A 1 269 ? -6.619 5.908 -35.082 1.00 73.56 269 SER A C 1
ATOM 2215 O O . SER A 1 269 ? -5.867 5.082 -35.592 1.00 73.56 269 SER A O 1
ATOM 2217 N N . LYS A 1 270 ? -7.553 6.544 -35.809 1.00 80.12 270 LYS A N 1
ATOM 2218 C CA . LYS A 1 270 ? -7.787 6.273 -37.242 1.00 80.12 270 LYS A CA 1
ATOM 2219 C C . LYS A 1 270 ? -6.677 6.817 -38.145 1.00 80.12 270 LYS A C 1
ATOM 2221 O O . LYS A 1 270 ? -6.570 6.404 -39.292 1.00 80.12 270 LYS A O 1
ATOM 2226 N N . LYS A 1 271 ? -5.844 7.731 -37.635 1.00 74.69 271 LYS A N 1
ATOM 2227 C CA . LYS A 1 271 ? -4.684 8.277 -38.358 1.00 74.69 271 LYS A CA 1
ATOM 2228 C C . LYS A 1 271 ? -3.448 7.363 -38.275 1.00 74.69 271 LYS A C 1
ATOM 2230 O O . LYS A 1 271 ? -2.403 7.708 -38.826 1.00 74.69 271 LYS A O 1
ATOM 2235 N N . ALA A 1 272 ? -3.539 6.217 -37.589 1.00 79.38 272 ALA A N 1
ATOM 2236 C CA . ALA A 1 272 ? -2.425 5.288 -37.445 1.00 79.38 272 ALA A CA 1
ATOM 2237 C C . ALA A 1 272 ? -2.061 4.621 -38.779 1.00 79.38 272 ALA A C 1
ATOM 2239 O O . ALA A 1 272 ? -2.856 3.874 -39.342 1.00 79.38 272 ALA A O 1
ATOM 2240 N N . LYS A 1 273 ? -0.841 4.876 -39.271 1.00 77.12 273 LYS A N 1
ATOM 2241 C CA . LYS A 1 273 ? -0.358 4.329 -40.553 1.00 77.12 273 LYS A CA 1
ATOM 2242 C C . LYS A 1 273 ? 0.338 2.974 -40.421 1.00 77.12 273 LYS A C 1
ATOM 2244 O O . LYS A 1 273 ? 0.376 2.214 -41.379 1.00 77.12 273 LYS A O 1
ATOM 2249 N N . VAL A 1 274 ? 0.896 2.673 -39.248 1.00 78.94 274 VAL A N 1
ATOM 2250 C CA . VAL A 1 274 ? 1.579 1.404 -38.955 1.00 78.94 274 VAL A CA 1
ATOM 2251 C C . VAL A 1 274 ? 1.064 0.866 -37.627 1.00 78.94 274 VAL A C 1
ATOM 2253 O O . VAL A 1 274 ? 0.875 1.627 -36.671 1.00 78.94 274 VAL A O 1
ATOM 2256 N N . ALA A 1 275 ? 0.834 -0.447 -37.565 1.00 79.19 275 ALA A N 1
ATOM 2257 C CA . ALA A 1 275 ? 0.344 -1.104 -36.362 1.00 79.19 275 ALA A CA 1
ATOM 2258 C C . ALA A 1 275 ? 1.338 -0.951 -35.199 1.00 79.19 275 ALA A C 1
ATOM 2260 O O . ALA A 1 275 ? 2.552 -1.061 -35.376 1.00 79.19 275 ALA A O 1
ATOM 2261 N N . TRP A 1 276 ? 0.818 -0.746 -33.984 1.00 78.38 276 TRP A N 1
ATOM 2262 C CA . TRP A 1 276 ? 1.637 -0.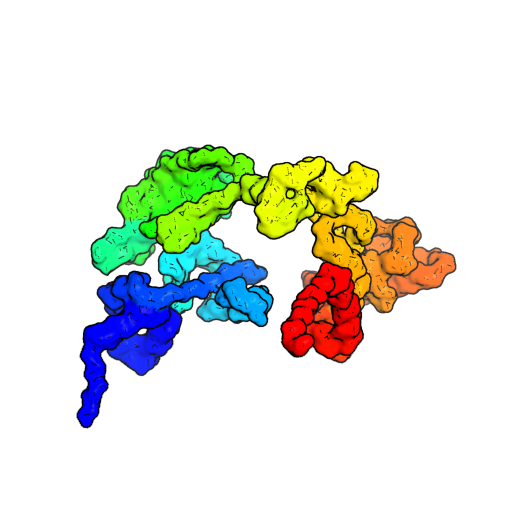488 -32.792 1.00 78.38 276 TRP A CA 1
ATOM 2263 C C . TRP A 1 276 ? 2.683 -1.580 -32.522 1.00 78.38 276 TRP A C 1
ATOM 2265 O O . TRP A 1 276 ? 3.821 -1.276 -32.181 1.00 78.38 276 TRP A O 1
ATOM 2275 N N . ARG A 1 277 ? 2.337 -2.850 -32.768 1.00 74.25 277 ARG A N 1
ATOM 2276 C CA . ARG A 1 277 ? 3.264 -3.988 -32.647 1.00 74.25 277 ARG A CA 1
ATOM 2277 C C . ARG A 1 277 ? 4.493 -3.865 -33.554 1.00 74.25 277 ARG A C 1
ATOM 2279 O O . ARG A 1 277 ? 5.586 -4.227 -33.140 1.00 74.25 277 ARG A O 1
ATOM 2286 N N . ASP A 1 278 ? 4.315 -3.326 -34.758 1.00 74.75 278 ASP A N 1
ATOM 2287 C CA . ASP A 1 278 ? 5.371 -3.195 -35.763 1.00 74.75 278 ASP A CA 1
ATOM 2288 C C . ASP A 1 278 ? 6.202 -1.932 -35.498 1.00 74.75 278 ASP A C 1
ATOM 2290 O O . ASP A 1 278 ? 7.427 -1.957 -35.577 1.00 74.75 278 ASP A O 1
ATOM 2294 N N . VAL A 1 279 ? 5.554 -0.867 -35.015 1.00 74.81 279 VAL A N 1
ATOM 2295 C CA . VAL A 1 279 ? 6.226 0.316 -34.454 1.00 74.81 279 VAL A CA 1
ATOM 2296 C C . VAL A 1 279 ? 7.129 -0.052 -33.266 1.00 74.81 279 VAL A C 1
ATOM 2298 O O . VAL A 1 279 ? 8.214 0.515 -33.111 1.00 74.81 279 VAL A O 1
ATOM 2301 N N . CYS A 1 280 ? 6.702 -0.999 -32.429 1.00 70.50 280 CYS A N 1
ATOM 2302 C CA . CYS A 1 280 ? 7.452 -1.464 -31.263 1.00 70.50 280 CYS A CA 1
ATOM 2303 C C . CYS A 1 280 ? 8.582 -2.459 -31.579 1.00 70.50 280 CYS A C 1
ATOM 2305 O O . CYS A 1 280 ? 9.296 -2.867 -30.658 1.00 70.50 280 CYS A O 1
ATOM 2307 N N . ARG A 1 281 ? 8.781 -2.851 -32.845 1.00 65.75 281 ARG A N 1
ATOM 2308 C CA . ARG A 1 281 ? 9.923 -3.695 -33.210 1.00 65.75 281 ARG A CA 1
ATOM 2309 C C . ARG A 1 281 ? 11.255 -2.951 -33.025 1.00 65.75 281 ARG A C 1
ATOM 2311 O O . ARG A 1 281 ? 11.290 -1.709 -33.042 1.00 65.75 281 ARG A O 1
ATOM 2318 N N . PRO A 1 282 ? 12.362 -3.687 -32.830 1.00 63.78 282 PRO A N 1
ATOM 2319 C CA . PRO A 1 282 ? 13.714 -3.141 -32.909 1.00 63.78 282 PRO A CA 1
ATOM 2320 C C . PRO A 1 282 ? 13.942 -2.340 -34.201 1.00 63.78 282 PRO A C 1
ATOM 2322 O O . PRO A 1 282 ? 13.303 -2.588 -35.224 1.00 63.78 282 PRO A O 1
ATOM 2325 N N . LYS A 1 283 ? 14.845 -1.351 -34.162 1.00 60.62 283 LYS A N 1
ATOM 2326 C CA . LYS A 1 283 ? 15.100 -0.480 -35.330 1.00 60.62 283 LYS A CA 1
ATOM 2327 C C . LYS A 1 283 ? 15.717 -1.237 -36.505 1.00 60.62 283 LYS A C 1
ATOM 2329 O O . LYS A 1 283 ? 15.445 -0.922 -37.655 1.00 60.62 283 LYS A O 1
AT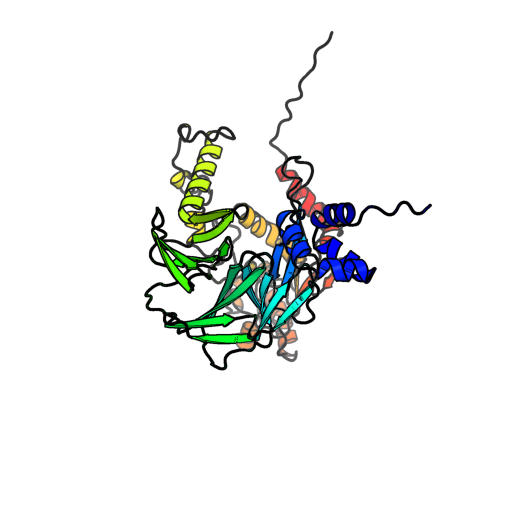OM 2334 N N . ASP A 1 284 ? 16.527 -2.235 -36.190 1.00 66.25 284 ASP A N 1
ATOM 2335 C CA . ASP A 1 284 ? 17.125 -3.203 -37.105 1.00 66.25 284 ASP A CA 1
ATOM 2336 C C . ASP A 1 284 ? 16.100 -4.155 -37.743 1.00 66.25 284 ASP A C 1
ATOM 2338 O O . ASP A 1 284 ? 16.374 -4.708 -38.800 1.00 66.25 284 ASP A O 1
ATOM 2342 N N . GLU A 1 285 ? 14.896 -4.275 -37.176 1.00 65.38 285 GLU A N 1
ATOM 2343 C CA . GLU A 1 285 ? 13.766 -5.029 -37.745 1.00 65.38 285 GLU A CA 1
ATOM 2344 C C . GLU A 1 285 ? 12.717 -4.113 -38.417 1.00 65.38 285 GLU A C 1
ATOM 2346 O O . GLU A 1 285 ? 11.589 -4.533 -38.681 1.00 65.38 285 GLU A O 1
ATOM 2351 N N . GLY A 1 286 ? 13.060 -2.841 -38.665 1.00 60.50 286 GLY A N 1
ATOM 2352 C CA . GLY A 1 286 ? 12.187 -1.864 -39.328 1.00 60.50 286 GLY A CA 1
ATOM 2353 C C . GLY A 1 286 ? 11.190 -1.135 -38.415 1.00 60.50 286 GLY A C 1
ATOM 2354 O O . GLY A 1 286 ? 10.366 -0.368 -38.909 1.00 60.50 286 GLY A O 1
ATOM 2355 N N . GLY A 1 287 ? 11.255 -1.338 -37.093 1.00 67.88 287 GLY A N 1
ATOM 2356 C CA . GLY A 1 287 ? 10.447 -0.604 -36.112 1.00 67.88 287 GLY A CA 1
ATOM 2357 C C . GLY A 1 287 ? 11.101 0.694 -35.614 1.00 67.88 287 GLY A C 1
ATOM 2358 O O . GLY A 1 287 ? 12.169 1.108 -36.061 1.00 67.88 287 GLY A O 1
ATOM 2359 N N . LEU A 1 288 ? 10.484 1.367 -34.635 1.00 64.75 288 LEU A N 1
ATOM 2360 C CA . LEU A 1 288 ? 11.020 2.603 -34.035 1.00 64.75 288 LEU A CA 1
ATOM 2361 C C . LEU A 1 288 ? 11.850 2.357 -32.761 1.00 64.75 288 LEU A C 1
ATOM 2363 O O . LEU A 1 288 ? 12.407 3.302 -32.187 1.00 64.75 288 LEU A O 1
ATOM 2367 N N . GLY A 1 289 ? 11.961 1.105 -32.302 1.00 62.38 289 GLY A N 1
ATOM 2368 C CA . GLY A 1 289 ? 12.644 0.754 -31.053 1.00 62.38 289 GLY A CA 1
ATOM 2369 C C . GLY A 1 289 ? 11.917 1.257 -29.796 1.00 62.38 289 GLY A C 1
ATOM 2370 O O . GLY A 1 289 ? 12.551 1.477 -28.754 1.00 62.38 289 GLY A O 1
ATOM 2371 N N . LEU A 1 290 ? 10.603 1.487 -29.898 1.00 66.69 290 LEU A N 1
ATOM 2372 C CA . LEU A 1 290 ? 9.708 1.717 -28.763 1.00 66.69 290 LEU A CA 1
ATOM 2373 C C . LEU A 1 290 ? 9.396 0.377 -28.099 1.00 66.69 290 LEU A C 1
ATOM 2375 O O . LEU A 1 290 ? 9.180 -0.612 -28.782 1.00 66.69 290 LEU A O 1
ATOM 2379 N N . LYS A 1 291 ? 9.357 0.320 -26.767 1.00 62.41 291 LYS A N 1
ATOM 2380 C CA . LYS A 1 291 ? 9.007 -0.927 -26.081 1.00 62.41 291 LYS A CA 1
ATOM 2381 C C . LYS A 1 291 ? 7.522 -1.017 -25.834 1.00 62.41 291 LYS A C 1
ATOM 2383 O O . LYS A 1 291 ? 6.984 -0.153 -25.147 1.00 62.41 291 LYS A O 1
ATOM 2388 N N . SER A 1 292 ? 6.919 -2.107 -26.295 1.00 60.12 292 SER A N 1
ATOM 2389 C CA . SER A 1 292 ? 5.620 -2.517 -25.782 1.00 60.12 292 SER A CA 1
ATOM 2390 C C . SER A 1 292 ? 5.738 -2.773 -24.275 1.00 60.12 292 SER A C 1
ATOM 2392 O O . SER A 1 292 ? 6.664 -3.436 -23.797 1.00 60.12 292 SER A O 1
ATOM 2394 N N . ILE A 1 293 ? 4.800 -2.211 -23.523 1.00 57.72 293 ILE A N 1
ATOM 2395 C CA . ILE A 1 293 ? 4.655 -2.398 -22.081 1.00 57.72 293 ILE A CA 1
ATOM 2396 C C . ILE A 1 293 ? 4.271 -3.859 -21.796 1.00 57.72 293 ILE A C 1
ATOM 2398 O O . ILE A 1 293 ? 4.720 -4.432 -20.802 1.00 57.72 293 ILE A O 1
ATOM 2402 N N . VAL A 1 294 ? 3.517 -4.493 -22.703 1.00 54.66 294 VAL A N 1
ATOM 2403 C CA . VAL A 1 294 ? 3.181 -5.926 -22.648 1.00 54.66 294 VAL A CA 1
ATOM 2404 C C . VAL A 1 294 ? 4.440 -6.798 -22.771 1.00 54.66 294 VAL A C 1
ATOM 2406 O O . VAL A 1 294 ? 4.645 -7.700 -21.959 1.00 54.66 294 VAL A O 1
ATOM 2409 N N . GLU A 1 295 ? 5.331 -6.493 -23.720 1.00 53.72 295 GLU A N 1
ATOM 2410 C CA . GLU A 1 295 ? 6.619 -7.190 -23.904 1.00 53.72 295 GLU A CA 1
ATOM 2411 C C . GLU A 1 295 ? 7.605 -6.922 -22.750 1.00 53.72 295 GLU A C 1
ATOM 2413 O O . GLU A 1 295 ? 8.340 -7.816 -22.322 1.00 53.72 295 GLU A O 1
ATOM 2418 N N . ALA A 1 296 ? 7.591 -5.709 -22.186 1.00 52.78 296 ALA A N 1
ATOM 2419 C CA . ALA A 1 296 ? 8.417 -5.343 -21.035 1.00 52.78 296 ALA A CA 1
ATOM 2420 C C . ALA A 1 296 ? 8.015 -6.087 -19.746 1.00 52.78 296 ALA A C 1
ATOM 2422 O O . ALA A 1 296 ? 8.874 -6.341 -18.905 1.00 52.78 296 ALA A O 1
ATOM 2423 N N . LYS A 1 297 ? 6.740 -6.485 -19.602 1.00 48.84 297 LYS A N 1
ATOM 2424 C CA . LYS A 1 297 ? 6.245 -7.284 -18.465 1.00 48.84 297 LYS A CA 1
ATOM 2425 C C . LYS A 1 297 ? 6.691 -8.757 -18.533 1.00 48.84 297 LYS A C 1
ATOM 2427 O O . LYS A 1 297 ? 6.806 -9.399 -17.496 1.00 48.84 297 LYS A O 1
ATOM 2432 N N . LYS A 1 298 ? 6.987 -9.282 -19.732 1.00 39.88 298 LYS A N 1
ATOM 2433 C CA . LYS A 1 298 ? 7.460 -10.665 -19.962 1.00 39.88 298 LYS A CA 1
ATOM 2434 C C . LYS A 1 298 ? 8.963 -10.875 -19.726 1.00 39.88 298 LYS A C 1
ATOM 2436 O O . LYS A 1 298 ? 9.406 -12.019 -19.690 1.00 39.88 298 LYS A O 1
ATOM 2441 N N . ARG A 1 299 ? 9.770 -9.813 -19.600 1.00 41.38 299 ARG A N 1
ATOM 2442 C CA . ARG A 1 299 ? 11.230 -9.912 -19.427 1.00 41.38 299 ARG A CA 1
ATOM 2443 C C . ARG A 1 299 ? 11.698 -9.043 -18.264 1.00 41.38 299 ARG A C 1
ATOM 2445 O O . ARG A 1 299 ? 11.818 -7.829 -18.397 1.00 41.38 299 ARG A O 1
ATOM 2452 N N . GLU A 1 300 ? 12.027 -9.702 -17.157 1.00 52.34 300 GLU A N 1
ATOM 2453 C CA . GLU A 1 300 ? 12.907 -9.212 -16.094 1.00 52.34 300 GLU A CA 1
ATOM 2454 C C . GLU A 1 300 ? 14.053 -8.369 -16.681 1.00 52.34 300 GLU A C 1
ATOM 2456 O O . GLU A 1 300 ? 14.951 -8.893 -17.344 1.00 52.34 300 GLU A O 1
ATOM 2461 N N . LEU A 1 301 ? 14.036 -7.051 -16.451 1.00 47.16 301 LEU A N 1
ATOM 2462 C CA . LEU A 1 301 ? 14.980 -6.091 -17.049 1.00 47.16 301 LEU A CA 1
ATOM 2463 C C . LEU A 1 301 ? 16.456 -6.340 -16.690 1.00 47.16 301 LEU A C 1
ATOM 2465 O O . LEU A 1 301 ? 17.341 -5.756 -17.313 1.00 47.16 301 LEU A O 1
ATOM 2469 N N . LEU A 1 302 ? 16.718 -7.207 -15.714 1.00 48.78 302 LEU A N 1
ATOM 2470 C CA . LEU A 1 302 ? 18.053 -7.541 -15.233 1.00 48.78 302 LEU A CA 1
ATOM 2471 C C . LEU A 1 302 ? 18.468 -8.992 -15.505 1.00 48.78 302 LEU A C 1
ATOM 2473 O O . LEU A 1 302 ? 19.647 -9.270 -15.337 1.00 48.78 302 LEU A O 1
ATOM 2477 N N . ARG A 1 303 ? 17.564 -9.894 -15.939 1.00 48.41 303 ARG A N 1
ATOM 2478 C CA . ARG A 1 303 ? 17.840 -11.334 -16.182 1.00 48.41 303 ARG A CA 1
ATOM 2479 C C . ARG A 1 303 ? 18.900 -11.921 -15.217 1.00 48.41 303 ARG A C 1
ATOM 2481 O O . ARG A 1 303 ? 19.941 -12.396 -15.662 1.00 48.41 303 ARG A O 1
ATOM 2488 N N . ASN A 1 304 ? 18.668 -11.827 -13.904 1.00 42.16 304 ASN A N 1
ATOM 2489 C CA . ASN A 1 304 ? 19.569 -12.309 -12.838 1.00 42.16 304 ASN A CA 1
ATOM 2490 C C . ASN A 1 304 ? 21.003 -11.715 -12.797 1.00 42.16 304 ASN A C 1
ATOM 2492 O O . ASN A 1 304 ? 21.861 -12.246 -12.097 1.00 42.16 304 ASN A O 1
ATOM 2496 N N . GLY A 1 305 ? 21.280 -10.615 -13.505 1.00 46.66 305 GLY A N 1
ATOM 2497 C CA . GLY A 1 305 ? 22.570 -9.913 -13.528 1.00 46.66 305 GLY A CA 1
ATOM 2498 C C . GLY A 1 305 ? 22.566 -8.554 -12.812 1.00 46.66 305 GLY A C 1
ATOM 2499 O O . GLY A 1 305 ? 21.522 -7.991 -12.484 1.00 46.66 305 GLY A O 1
ATOM 2500 N N . SER A 1 306 ? 23.759 -7.994 -12.582 1.00 52.78 306 SER A N 1
ATOM 2501 C CA . SER A 1 306 ? 23.937 -6.657 -11.989 1.00 52.78 306 SER A CA 1
ATOM 2502 C C . SER A 1 306 ? 23.669 -5.546 -13.012 1.00 52.78 306 SER A C 1
ATOM 2504 O O . SER A 1 306 ? 23.999 -5.699 -14.191 1.00 52.78 306 SER A O 1
ATOM 2506 N N . PHE A 1 307 ? 23.156 -4.393 -12.559 1.00 53.88 307 PHE A N 1
ATOM 2507 C CA . PHE A 1 307 ? 22.958 -3.180 -13.373 1.00 53.88 307 PHE A CA 1
ATOM 2508 C C . PHE A 1 307 ? 24.199 -2.818 -14.210 1.00 53.88 307 PHE A C 1
ATOM 2510 O O . PHE A 1 307 ? 24.089 -2.419 -15.370 1.00 53.88 307 PHE A O 1
ATOM 2517 N N . TRP A 1 308 ? 25.389 -3.032 -13.652 1.00 57.81 308 TRP A N 1
ATOM 2518 C CA . TRP A 1 308 ? 26.666 -2.717 -14.291 1.00 57.81 308 TRP A CA 1
ATOM 2519 C C . TRP A 1 308 ? 27.071 -3.697 -15.403 1.00 57.81 308 TRP A C 1
ATOM 2521 O O . TRP A 1 308 ? 27.803 -3.323 -16.319 1.00 57.81 308 TRP A O 1
ATOM 2531 N N . SER A 1 309 ? 26.548 -4.925 -15.362 1.00 53.69 309 SER A N 1
ATOM 2532 C CA . SER A 1 309 ? 26.839 -5.992 -16.332 1.00 53.69 309 SER A CA 1
ATOM 2533 C C . SER A 1 309 ? 25.987 -5.911 -17.607 1.00 53.69 309 SER A C 1
ATOM 2535 O O . SER A 1 309 ? 26.251 -6.595 -18.597 1.00 53.69 309 SER A O 1
ATOM 2537 N N . VAL A 1 310 ? 24.972 -5.041 -17.621 1.00 59.41 310 VAL A N 1
ATOM 2538 C CA . VAL A 1 310 ? 24.067 -4.871 -18.762 1.00 59.41 310 VAL A CA 1
ATOM 2539 C C . VAL A 1 310 ? 24.799 -4.150 -19.895 1.00 59.41 310 VAL A C 1
ATOM 2541 O O . VAL A 1 310 ? 25.299 -3.042 -19.713 1.00 59.41 310 VAL A O 1
ATOM 2544 N N . LYS A 1 311 ? 24.880 -4.751 -21.087 1.00 59.22 311 LYS A N 1
ATOM 2545 C CA . LYS A 1 311 ? 25.574 -4.136 -22.235 1.00 59.22 311 LYS A CA 1
ATOM 2546 C C . LYS A 1 311 ? 24.921 -2.792 -22.624 1.00 59.22 311 LYS A C 1
ATOM 2548 O O . LYS A 1 311 ? 23.700 -2.695 -22.681 1.00 59.22 311 LYS A O 1
ATOM 2553 N N . VAL A 1 312 ? 25.715 -1.754 -22.924 1.00 51.56 312 VAL A N 1
ATOM 2554 C CA . VAL A 1 312 ? 25.207 -0.396 -23.272 1.00 51.56 312 VAL A CA 1
ATOM 2555 C C . VAL A 1 312 ? 24.389 -0.404 -24.564 1.00 51.56 312 VAL A C 1
ATOM 2557 O O . VAL A 1 312 ? 23.425 0.341 -24.703 1.00 51.56 312 VAL A O 1
ATOM 2560 N N . ASN A 1 313 ? 24.746 -1.292 -25.491 1.00 49.69 313 ASN A N 1
ATOM 2561 C CA . ASN A 1 313 ? 24.020 -1.535 -26.734 1.00 49.69 313 ASN A CA 1
ATOM 2562 C C . ASN A 1 313 ? 22.828 -2.491 -26.557 1.00 49.69 313 ASN A C 1
ATOM 2564 O O . ASN A 1 313 ? 22.252 -2.935 -27.548 1.00 49.69 313 ASN A O 1
ATOM 2568 N N . CYS A 1 314 ? 22.449 -2.825 -25.318 1.00 49.41 314 CYS A N 1
ATOM 2569 C CA . CYS A 1 314 ? 21.260 -3.616 -25.071 1.00 49.41 314 CYS A CA 1
ATOM 2570 C C . CYS A 1 314 ? 20.052 -2.827 -25.577 1.00 49.41 314 CYS A C 1
ATOM 2572 O O . CYS A 1 314 ? 19.639 -1.825 -24.992 1.00 49.41 314 CYS A O 1
ATOM 2574 N N . GLN A 1 315 ? 19.449 -3.310 -26.661 1.00 50.47 315 GLN A N 1
ATOM 2575 C CA . GLN A 1 315 ? 18.189 -2.786 -27.172 1.00 50.47 315 GLN A CA 1
ATOM 2576 C C . GLN A 1 315 ? 17.015 -3.056 -26.213 1.00 50.47 315 GLN A C 1
ATOM 2578 O O . GLN A 1 315 ? 15.877 -2.776 -26.570 1.00 50.47 315 GLN A O 1
ATOM 2583 N N . SER A 1 316 ? 17.251 -3.558 -24.989 1.00 46.66 316 SER A N 1
ATOM 2584 C CA . SER A 1 316 ? 16.252 -3.848 -23.945 1.00 46.66 316 SER A CA 1
ATOM 2585 C C . SER A 1 316 ? 16.156 -2.714 -22.891 1.00 46.66 316 SER A C 1
ATOM 2587 O O . SER A 1 316 ? 17.108 -1.977 -22.677 1.00 46.66 316 SER A O 1
ATOM 2589 N N . GLY A 1 317 ? 14.984 -2.516 -22.268 1.00 49.28 317 GLY A N 1
ATOM 2590 C CA . GLY A 1 317 ? 14.638 -1.383 -21.379 1.00 49.28 317 GLY A CA 1
ATOM 2591 C C . GLY A 1 317 ? 14.157 -0.060 -22.022 1.00 49.28 317 GLY A C 1
ATOM 2592 O O . GLY A 1 317 ? 14.390 0.220 -23.196 1.00 49.28 317 GLY A O 1
ATOM 2593 N N . SER A 1 318 ? 13.408 0.752 -21.270 1.00 48.84 318 SER A N 1
ATOM 2594 C CA . SER A 1 318 ? 12.823 2.026 -21.738 1.00 48.84 318 SER A CA 1
ATOM 2595 C C . SER A 1 318 ? 13.885 3.055 -22.183 1.00 48.84 318 SER A C 1
ATOM 2597 O O . SER A 1 318 ? 15.083 2.868 -21.979 1.00 48.84 318 SER A O 1
ATOM 2599 N N . TRP A 1 319 ? 13.482 4.172 -22.805 1.00 54.78 319 TRP A N 1
ATOM 2600 C CA . TRP A 1 319 ? 14.416 5.282 -23.084 1.00 54.78 319 TRP A CA 1
ATOM 2601 C C . TRP A 1 319 ? 15.116 5.774 -21.805 1.00 54.78 319 TRP A C 1
ATOM 2603 O O . TRP A 1 319 ? 16.327 5.976 -21.811 1.00 54.78 319 TRP A O 1
ATOM 2613 N N . MET A 1 320 ? 14.383 5.828 -20.688 1.00 45.19 320 MET A N 1
ATOM 2614 C CA . MET A 1 320 ? 14.929 6.141 -19.365 1.00 45.19 320 MET A CA 1
ATOM 2615 C C . MET A 1 320 ? 15.989 5.122 -18.920 1.00 45.19 320 MET A C 1
ATOM 2617 O O . MET A 1 320 ? 17.051 5.509 -18.451 1.00 45.19 320 MET A O 1
ATOM 2621 N N . TRP A 1 321 ? 15.752 3.823 -19.134 1.00 52.34 321 TRP A N 1
ATOM 2622 C CA . TRP A 1 321 ? 16.734 2.771 -18.842 1.00 52.34 321 TRP A CA 1
ATOM 2623 C C . TRP A 1 321 ? 18.013 2.919 -19.669 1.00 52.34 321 TRP A C 1
ATOM 2625 O O . TRP A 1 321 ? 19.114 2.821 -19.139 1.00 52.34 321 TRP A O 1
ATOM 2635 N N . ARG A 1 322 ? 17.884 3.223 -20.964 1.00 57.72 322 ARG A N 1
ATOM 2636 C CA . ARG A 1 322 ? 19.038 3.481 -21.838 1.00 57.72 322 ARG A CA 1
ATOM 2637 C C . ARG A 1 322 ? 19.799 4.736 -21.426 1.00 57.72 322 ARG A C 1
ATOM 2639 O O . ARG A 1 322 ? 21.022 4.743 -21.508 1.00 57.72 322 ARG A O 1
ATOM 2646 N N . MET A 1 323 ? 19.107 5.765 -20.940 1.00 55.69 323 MET A N 1
ATOM 2647 C CA . MET A 1 323 ? 19.757 6.931 -20.342 1.00 55.69 323 MET A CA 1
ATOM 2648 C C . MET A 1 323 ? 20.499 6.549 -19.056 1.00 55.69 323 MET A C 1
ATOM 2650 O O . MET A 1 323 ? 21.677 6.867 -18.938 1.00 55.69 323 MET A O 1
ATOM 2654 N N . LEU A 1 324 ? 19.892 5.782 -18.145 1.00 53.25 324 LEU A N 1
ATOM 2655 C CA . LEU A 1 324 ? 20.576 5.278 -16.945 1.00 53.25 324 LEU A CA 1
ATOM 2656 C C . LEU A 1 324 ? 21.828 4.452 -17.297 1.00 53.25 324 LEU A C 1
ATOM 2658 O O . LEU A 1 324 ? 22.883 4.665 -16.706 1.00 53.25 324 LEU A O 1
ATOM 2662 N N . LEU A 1 325 ? 21.756 3.583 -18.313 1.00 59.06 325 LEU A N 1
ATOM 2663 C CA . LEU A 1 325 ? 22.915 2.842 -18.825 1.00 59.06 325 LEU A CA 1
ATOM 2664 C C . LEU A 1 325 ? 23.958 3.753 -19.495 1.00 59.06 325 LEU A C 1
ATOM 2666 O O . LEU A 1 325 ? 25.152 3.501 -19.365 1.00 59.06 325 LEU A O 1
ATOM 2670 N N . LYS A 1 326 ? 23.544 4.820 -20.186 1.00 64.19 326 LYS A N 1
ATOM 2671 C CA . LYS A 1 326 ? 24.447 5.805 -20.809 1.00 64.19 326 LYS A CA 1
ATOM 2672 C C . LYS A 1 326 ? 25.227 6.608 -19.764 1.00 64.19 326 LYS A C 1
ATOM 2674 O O . LYS A 1 326 ? 26.403 6.888 -19.969 1.00 64.19 326 LYS A O 1
ATOM 2679 N N . TYR A 1 327 ? 24.589 6.946 -18.645 1.00 57.47 327 TYR A N 1
ATOM 2680 C CA . TYR A 1 327 ? 25.185 7.711 -17.545 1.00 57.47 327 TYR A CA 1
ATOM 2681 C C . TYR A 1 327 ? 25.852 6.832 -16.474 1.00 57.47 327 TYR A C 1
ATOM 2683 O O . TYR A 1 327 ? 26.417 7.355 -15.515 1.00 57.47 327 TYR A O 1
ATOM 2691 N N . ARG A 1 328 ? 25.849 5.502 -16.642 1.00 61.91 328 ARG A N 1
ATOM 2692 C CA . ARG A 1 328 ? 26.377 4.543 -15.659 1.00 61.91 328 ARG A CA 1
ATOM 2693 C C . ARG A 1 328 ? 27.850 4.776 -15.310 1.00 61.91 328 ARG A C 1
ATOM 2695 O O . ARG A 1 328 ? 28.212 4.711 -14.146 1.00 61.91 328 ARG A O 1
ATOM 2702 N N . SER A 1 329 ? 28.699 5.073 -16.295 1.00 59.69 329 SER A N 1
ATOM 2703 C CA . SER A 1 329 ? 30.136 5.284 -16.069 1.00 59.69 329 SER A CA 1
ATOM 2704 C C . SER A 1 329 ? 30.381 6.522 -15.215 1.00 59.69 329 SER A C 1
ATOM 2706 O O . SER A 1 329 ? 31.241 6.501 -14.345 1.00 59.69 329 SER A O 1
ATOM 2708 N N . GLN A 1 330 ? 29.561 7.556 -15.405 1.00 62.06 330 GLN A N 1
ATOM 2709 C CA . GLN A 1 330 ? 29.586 8.760 -14.585 1.00 62.06 330 GLN A CA 1
ATOM 2710 C C . GLN A 1 330 ? 29.014 8.489 -13.193 1.00 62.06 330 GLN A C 1
ATOM 2712 O O . GLN A 1 330 ? 29.592 8.935 -12.216 1.00 62.06 330 GLN A O 1
ATOM 2717 N N . ALA A 1 331 ? 27.931 7.713 -13.074 1.00 60.22 331 ALA A N 1
ATOM 2718 C CA . ALA A 1 331 ? 27.361 7.328 -11.780 1.00 60.22 331 ALA A CA 1
ATOM 2719 C C . ALA A 1 331 ? 28.323 6.467 -10.937 1.00 60.22 331 ALA A C 1
ATOM 2721 O O . ALA A 1 331 ? 28.374 6.620 -9.718 1.00 60.22 331 ALA A O 1
ATOM 2722 N N . ALA A 1 332 ? 29.123 5.610 -11.578 1.00 61.22 332 ALA A N 1
ATOM 2723 C CA . ALA A 1 332 ? 30.127 4.780 -10.915 1.00 61.22 332 ALA A CA 1
ATOM 2724 C C . ALA A 1 332 ? 31.235 5.605 -10.229 1.00 61.22 332 ALA A C 1
ATOM 2726 O O . ALA A 1 332 ? 31.806 5.150 -9.243 1.00 61.22 332 ALA A O 1
ATOM 2727 N N . GLU A 1 333 ? 31.505 6.841 -10.674 1.00 67.00 333 GLU A N 1
ATOM 2728 C CA . GLU A 1 333 ? 32.457 7.755 -10.011 1.00 67.00 333 GLU A CA 1
ATOM 2729 C C . GLU A 1 333 ? 31.988 8.182 -8.607 1.00 67.00 333 GLU A C 1
ATOM 2731 O O . GLU A 1 333 ? 32.801 8.591 -7.775 1.00 67.00 333 GLU A O 1
ATOM 2736 N N . TYR A 1 334 ? 30.685 8.068 -8.328 1.00 64.12 334 TYR A N 1
ATOM 2737 C CA . TYR A 1 334 ? 30.062 8.492 -7.072 1.00 64.12 334 TYR A CA 1
ATOM 2738 C C . TYR A 1 334 ? 29.809 7.338 -6.102 1.00 64.12 334 TYR A C 1
ATOM 2740 O O . TYR A 1 334 ? 29.328 7.592 -4.998 1.00 64.12 334 TYR A O 1
ATOM 2748 N N . CYS A 1 335 ? 30.125 6.100 -6.490 1.00 53.81 335 CYS A N 1
ATOM 2749 C CA . CYS A 1 335 ? 29.869 4.900 -5.702 1.00 53.81 335 CYS A CA 1
ATOM 2750 C C . CYS A 1 335 ? 31.178 4.153 -5.416 1.00 53.81 335 CYS A C 1
ATOM 2752 O O . CYS A 1 335 ? 31.971 3.876 -6.315 1.00 53.81 335 CYS A O 1
ATOM 2754 N N . LEU A 1 336 ? 31.400 3.820 -4.149 1.00 69.31 336 LEU A N 1
ATOM 2755 C CA . LEU A 1 336 ? 32.525 3.030 -3.656 1.00 69.31 336 LEU A CA 1
ATOM 2756 C C . LEU A 1 336 ? 31.963 1.906 -2.788 1.00 69.31 336 LEU A C 1
ATOM 2758 O O . LEU A 1 336 ? 31.048 2.151 -2.009 1.00 69.31 336 LEU A O 1
ATOM 2762 N N . MET A 1 337 ? 32.501 0.694 -2.891 1.00 70.25 337 MET A N 1
ATOM 2763 C CA . MET A 1 337 ? 32.084 -0.401 -2.015 1.00 70.25 337 MET A CA 1
ATOM 2764 C C . MET A 1 337 ? 33.071 -0.556 -0.862 1.00 70.25 337 MET A C 1
ATOM 2766 O O . MET A 1 337 ? 34.259 -0.799 -1.074 1.00 70.25 337 MET A O 1
ATOM 2770 N N . GLU A 1 338 ? 32.574 -0.440 0.366 1.00 73.06 338 GLU A N 1
ATOM 2771 C CA . GLU A 1 338 ? 33.294 -0.873 1.557 1.00 73.06 338 GLU A CA 1
ATOM 2772 C C . GLU A 1 338 ? 33.133 -2.391 1.696 1.00 73.06 338 GLU A C 1
ATOM 2774 O O . GLU A 1 338 ? 32.054 -2.906 1.998 1.00 73.06 338 GLU A O 1
ATOM 2779 N N . VAL A 1 339 ? 34.219 -3.106 1.414 1.00 69.06 339 VAL A N 1
ATOM 2780 C CA . VAL A 1 339 ? 34.263 -4.569 1.364 1.00 69.06 339 VAL A CA 1
ATOM 2781 C C . VAL A 1 339 ? 34.402 -5.130 2.782 1.00 69.06 339 VAL A C 1
ATOM 2783 O O . VAL A 1 339 ? 35.462 -5.000 3.399 1.00 69.06 339 VAL A O 1
ATOM 2786 N N . LYS A 1 340 ? 33.343 -5.772 3.280 1.00 71.12 340 LYS A N 1
ATOM 2787 C CA . LYS A 1 340 ? 33.257 -6.406 4.602 1.00 71.12 340 LYS A CA 1
ATOM 2788 C C . LYS A 1 340 ? 33.120 -7.925 4.443 1.00 71.12 340 LYS A C 1
ATOM 2790 O O . LYS A 1 340 ? 34.142 -8.610 4.362 1.00 71.12 340 LYS A O 1
ATOM 2795 N N . SER A 1 341 ? 31.895 -8.437 4.294 1.00 63.12 341 SER A N 1
ATOM 2796 C CA . SER A 1 341 ? 31.595 -9.849 3.992 1.00 63.12 341 SER A CA 1
ATOM 2797 C C . SER A 1 341 ? 32.123 -10.342 2.640 1.00 63.12 341 SER A C 1
ATOM 2799 O O . SER A 1 341 ? 32.357 -11.536 2.475 1.00 63.12 341 SER A O 1
ATOM 2801 N N . ARG A 1 342 ? 32.358 -9.434 1.679 1.00 67.62 342 ARG A N 1
ATOM 2802 C CA . ARG A 1 342 ? 32.914 -9.685 0.329 1.00 67.62 342 ARG A CA 1
ATOM 2803 C C . ARG A 1 342 ? 32.026 -10.515 -0.602 1.00 67.62 342 ARG A C 1
ATOM 2805 O O . ARG A 1 342 ? 32.440 -10.813 -1.722 1.00 67.62 342 ARG A O 1
ATOM 2812 N N . LEU A 1 343 ? 30.826 -10.877 -0.154 1.00 63.00 343 LEU A N 1
ATOM 2813 C CA . LEU A 1 343 ? 29.884 -11.731 -0.876 1.00 63.00 343 LEU A CA 1
ATOM 2814 C C . LEU A 1 343 ? 29.017 -10.940 -1.862 1.00 63.00 343 LEU A C 1
ATOM 2816 O O . LEU A 1 343 ? 28.598 -11.492 -2.875 1.00 63.00 343 LEU A O 1
ATOM 2820 N N . GLN A 1 344 ? 28.738 -9.662 -1.580 1.00 61.16 344 GLN A N 1
ATOM 2821 C CA . GLN A 1 344 ? 27.839 -8.840 -2.402 1.00 61.16 344 GLN A CA 1
ATOM 2822 C C . GLN A 1 344 ? 28.578 -7.926 -3.384 1.00 61.16 344 GLN A C 1
ATOM 2824 O O . GLN A 1 344 ? 27.958 -7.381 -4.294 1.00 61.16 344 GLN A O 1
ATOM 2829 N N . VAL A 1 345 ? 29.893 -7.765 -3.219 1.00 69.75 345 VAL A N 1
ATOM 2830 C CA . VAL A 1 345 ? 30.723 -6.911 -4.077 1.00 69.75 345 VAL A CA 1
ATOM 2831 C C . VAL A 1 345 ? 31.150 -7.673 -5.325 1.00 69.75 345 VAL A C 1
ATOM 2833 O O . VAL A 1 345 ? 31.833 -8.695 -5.235 1.00 69.75 345 VAL A O 1
ATOM 2836 N N . SER A 1 346 ? 30.794 -7.157 -6.499 1.00 78.00 346 SER A N 1
ATOM 2837 C CA . SER A 1 346 ? 31.255 -7.683 -7.779 1.00 78.00 346 SER A CA 1
ATOM 2838 C C . SER A 1 346 ? 32.752 -7.447 -7.955 1.00 78.00 346 SER A C 1
ATOM 2840 O O . SER A 1 346 ? 33.229 -6.315 -7.872 1.00 78.00 346 SER A O 1
ATOM 2842 N N . PHE A 1 347 ? 33.487 -8.508 -8.296 1.00 81.81 347 PHE A N 1
ATOM 2843 C CA . PHE A 1 347 ? 34.918 -8.415 -8.579 1.00 81.81 347 PHE A CA 1
ATOM 2844 C C . PHE A 1 347 ? 35.215 -7.523 -9.795 1.00 81.81 347 PHE A C 1
ATOM 2846 O O . PHE A 1 347 ? 36.207 -6.795 -9.818 1.00 81.81 347 PHE A O 1
ATOM 2853 N N . TRP A 1 348 ? 34.335 -7.541 -10.797 1.00 79.56 348 TRP A N 1
ATOM 2854 C CA . TRP A 1 348 ? 34.563 -6.867 -12.074 1.00 79.56 348 TRP A CA 1
ATOM 2855 C C . TRP A 1 348 ? 34.017 -5.448 -12.133 1.00 79.56 348 TRP A C 1
ATOM 2857 O O . TRP A 1 348 ? 34.648 -4.572 -12.728 1.00 79.56 348 TRP A O 1
ATOM 2867 N N . TYR A 1 349 ? 32.831 -5.231 -11.567 1.00 74.31 349 TYR A N 1
ATOM 2868 C CA . TYR A 1 349 ? 32.046 -4.037 -11.864 1.00 74.31 349 TYR A CA 1
ATOM 2869 C C . TYR A 1 349 ? 31.996 -3.016 -10.729 1.00 74.31 349 TYR A C 1
ATOM 2871 O O . TYR A 1 349 ? 31.762 -1.839 -11.002 1.00 74.31 349 TYR A O 1
ATOM 2879 N N . ASP A 1 350 ? 32.241 -3.434 -9.486 1.00 72.75 350 ASP A N 1
ATOM 2880 C CA . ASP A 1 350 ? 32.223 -2.526 -8.344 1.00 72.75 350 ASP A CA 1
ATOM 2881 C C . ASP A 1 350 ? 33.607 -1.925 -8.080 1.00 72.75 350 ASP A C 1
ATOM 2883 O O . ASP A 1 350 ? 34.650 -2.533 -8.330 1.00 72.75 350 ASP A O 1
ATOM 2887 N N . LYS A 1 351 ? 33.629 -0.704 -7.541 1.00 78.50 351 LYS A N 1
ATOM 2888 C CA . LYS A 1 351 ? 34.863 -0.043 -7.110 1.00 78.50 351 LYS A CA 1
ATOM 2889 C C . LYS A 1 351 ? 35.233 -0.527 -5.707 1.00 78.50 351 LYS A C 1
ATOM 2891 O O . LYS A 1 351 ? 34.780 0.047 -4.721 1.00 78.50 351 LYS A O 1
ATOM 2896 N N . TRP A 1 352 ? 36.034 -1.586 -5.633 1.00 81.12 352 TRP A N 1
ATOM 2897 C CA . TRP A 1 352 ? 36.465 -2.203 -4.370 1.00 81.12 352 TRP A CA 1
ATOM 2898 C C . TRP A 1 352 ? 37.975 -2.107 -4.105 1.00 81.12 352 TRP A C 1
ATOM 2900 O O . TRP A 1 352 ? 38.418 -2.315 -2.978 1.00 81.12 352 TRP A O 1
ATOM 2910 N N . CYS A 1 353 ? 38.764 -1.749 -5.119 1.00 80.31 353 CYS A N 1
ATOM 2911 C CA . CYS A 1 353 ? 40.211 -1.567 -5.030 1.00 80.31 353 CYS A CA 1
ATOM 2912 C C . CYS A 1 353 ? 40.640 -0.188 -5.553 1.00 80.31 353 CYS A C 1
ATOM 2914 O O . CYS A 1 353 ? 39.852 0.548 -6.161 1.00 80.31 353 CYS A O 1
ATOM 2916 N N . SER A 1 354 ? 41.911 0.158 -5.331 1.00 78.88 354 SER A N 1
ATOM 2917 C CA . SER A 1 354 ? 42.489 1.444 -5.755 1.00 78.88 354 SER A CA 1
ATOM 2918 C C . SER A 1 354 ? 42.471 1.649 -7.279 1.00 78.88 354 SER A C 1
ATOM 2920 O O . SER A 1 354 ? 42.443 2.780 -7.760 1.00 78.88 354 SER A O 1
ATOM 2922 N N . ILE A 1 355 ? 42.415 0.545 -8.027 1.00 81.81 355 ILE A N 1
ATOM 2923 C CA . ILE A 1 355 ? 42.437 0.485 -9.491 1.00 81.81 355 ILE A CA 1
ATOM 2924 C C . ILE A 1 355 ? 41.096 0.935 -10.108 1.00 81.81 355 ILE A C 1
ATOM 2926 O O . ILE A 1 355 ? 41.046 1.365 -11.259 1.00 81.81 355 ILE A O 1
ATOM 2930 N N . GLY A 1 356 ? 40.000 0.895 -9.345 1.00 76.88 356 GLY A N 1
ATOM 2931 C CA . GLY A 1 356 ? 38.657 1.143 -9.869 1.00 76.88 356 GLY A CA 1
ATOM 2932 C C . GLY A 1 356 ? 37.950 -0.134 -10.346 1.00 76.88 356 GLY A C 1
ATOM 2933 O O . GLY A 1 356 ? 38.441 -1.235 -10.102 1.00 76.88 356 GLY A O 1
ATOM 2934 N N . PRO A 1 357 ? 36.791 -0.015 -11.023 1.00 80.56 357 PRO A N 1
ATOM 2935 C CA . PRO A 1 357 ? 36.124 -1.162 -11.636 1.00 80.56 357 PRO A CA 1
ATOM 2936 C C . PRO A 1 357 ? 37.043 -1.855 -12.650 1.00 80.56 357 PRO A C 1
ATOM 2938 O O . PRO A 1 357 ? 37.453 -1.257 -13.652 1.00 80.56 357 PRO A O 1
ATOM 2941 N N . LEU A 1 358 ? 37.373 -3.123 -12.399 1.00 81.12 358 LEU A N 1
ATOM 2942 C CA . LEU A 1 358 ? 38.359 -3.867 -13.189 1.00 81.12 358 LEU A CA 1
ATOM 2943 C C . LEU A 1 358 ? 37.904 -4.102 -14.636 1.00 81.12 358 LEU A C 1
ATOM 2945 O O . LEU A 1 358 ? 38.724 -4.078 -15.556 1.00 81.12 358 LEU A O 1
ATOM 2949 N N . TYR A 1 359 ? 36.595 -4.247 -14.861 1.00 80.44 359 TYR A N 1
ATOM 2950 C CA . TYR A 1 359 ? 36.026 -4.422 -16.199 1.00 80.44 359 TYR A CA 1
ATOM 2951 C C . TYR A 1 359 ? 36.344 -3.253 -17.142 1.00 80.44 359 TYR A C 1
ATOM 2953 O O . TYR A 1 359 ? 36.537 -3.468 -18.336 1.00 80.44 359 TYR A O 1
ATOM 2961 N N . ASN A 1 360 ? 36.453 -2.024 -16.625 1.00 78.94 360 ASN A N 1
ATOM 2962 C CA . ASN A 1 360 ? 36.751 -0.849 -17.452 1.00 78.94 360 ASN A CA 1
ATOM 2963 C C . ASN A 1 360 ? 38.151 -0.899 -18.078 1.00 78.94 360 ASN A C 1
ATOM 2965 O O . ASN A 1 360 ? 38.393 -0.217 -19.069 1.00 78.94 360 ASN A O 1
ATOM 2969 N N . HIS A 1 361 ? 39.052 -1.697 -17.509 1.00 80.00 361 HIS A N 1
ATOM 2970 C CA . HIS A 1 361 ? 40.452 -1.748 -17.910 1.00 80.00 361 HIS A CA 1
ATOM 2971 C C . HIS A 1 361 ? 40.826 -3.062 -18.594 1.00 80.00 361 HIS A C 1
ATOM 2973 O O . HIS A 1 361 ? 41.628 -3.064 -19.521 1.00 80.00 361 HIS A O 1
ATOM 2979 N N . LEU A 1 362 ? 40.229 -4.175 -18.160 1.00 81.44 362 LEU A N 1
ATOM 2980 C CA . LEU A 1 362 ? 40.524 -5.509 -18.692 1.00 81.44 362 LEU A CA 1
ATOM 2981 C C . LEU A 1 362 ? 39.489 -5.996 -19.719 1.00 81.44 362 LEU A C 1
ATOM 2983 O O . LEU A 1 362 ? 39.766 -6.909 -20.501 1.00 81.44 362 LEU A O 1
ATOM 2987 N N . GLY A 1 363 ? 38.290 -5.403 -19.729 1.00 78.81 363 GLY A N 1
ATOM 2988 C CA . GLY A 1 363 ? 37.182 -5.827 -20.583 1.00 78.81 363 GLY A CA 1
ATOM 2989 C C . GLY A 1 363 ? 36.875 -7.324 -20.461 1.00 78.81 363 GLY A C 1
ATOM 2990 O O . GLY A 1 363 ? 37.139 -7.958 -19.441 1.00 78.81 363 GLY A O 1
ATOM 2991 N N . ASN A 1 364 ? 36.342 -7.915 -21.532 1.00 77.69 364 ASN A N 1
ATOM 2992 C CA . ASN A 1 364 ? 35.992 -9.341 -21.546 1.00 77.69 364 ASN A CA 1
ATOM 2993 C C . ASN A 1 364 ? 37.212 -10.277 -21.476 1.00 77.69 364 ASN A C 1
ATOM 2995 O O . ASN A 1 364 ? 37.059 -11.421 -21.057 1.00 77.69 364 ASN A O 1
ATOM 2999 N N . ARG A 1 365 ? 38.408 -9.819 -21.884 1.00 78.12 365 ARG A N 1
ATOM 3000 C CA . ARG A 1 365 ? 39.632 -10.636 -21.799 1.00 78.12 365 ARG A CA 1
ATOM 3001 C C . ARG A 1 365 ? 40.027 -10.910 -20.352 1.00 78.12 365 ARG A C 1
ATOM 3003 O O . ARG A 1 365 ? 40.442 -12.023 -20.058 1.00 78.12 365 ARG A O 1
ATOM 3010 N N . GLY A 1 366 ? 39.751 -9.969 -19.444 1.00 82.94 366 GLY A N 1
ATOM 3011 C CA . GLY A 1 366 ? 39.989 -10.149 -18.013 1.00 82.94 366 GLY A CA 1
ATOM 3012 C C . GLY A 1 366 ? 39.367 -11.425 -17.444 1.00 82.94 366 GLY A C 1
ATOM 3013 O O . GLY A 1 366 ? 40.011 -12.106 -16.652 1.00 82.94 366 GLY A O 1
ATOM 3014 N N . PHE A 1 367 ? 38.159 -11.796 -17.888 1.00 84.00 367 PHE A N 1
ATOM 3015 C CA . PHE A 1 367 ? 37.481 -13.019 -17.434 1.00 84.00 367 PHE A CA 1
ATOM 3016 C C . PHE A 1 367 ? 38.305 -14.276 -17.722 1.00 84.00 367 PHE A C 1
ATOM 3018 O O . PHE A 1 367 ? 38.382 -15.177 -16.891 1.00 84.00 367 PHE A O 1
ATOM 3025 N N . VAL A 1 368 ? 38.933 -14.314 -18.897 1.00 82.00 368 VAL A N 1
ATOM 3026 C CA . VAL A 1 368 ? 39.762 -15.433 -19.349 1.00 82.00 368 VAL A CA 1
ATOM 3027 C C . VAL A 1 368 ? 41.127 -15.379 -18.672 1.00 82.00 368 VAL A C 1
ATOM 3029 O O . VAL A 1 368 ? 41.570 -16.382 -18.117 1.00 82.00 368 VAL A O 1
ATOM 3032 N N . ASP A 1 369 ? 41.752 -14.201 -18.644 1.00 82.94 369 ASP A N 1
ATOM 3033 C CA . ASP A 1 369 ? 43.103 -14.002 -18.112 1.00 82.94 369 ASP A CA 1
ATOM 3034 C C . ASP A 1 369 ? 43.190 -14.311 -16.605 1.00 82.94 369 ASP A C 1
ATOM 3036 O O . ASP A 1 369 ? 44.190 -14.858 -16.131 1.00 82.94 369 ASP A O 1
ATOM 3040 N N . LEU A 1 370 ? 42.123 -14.016 -15.851 1.00 82.56 370 LEU A N 1
ATOM 3041 C CA . LEU A 1 370 ? 42.010 -14.325 -14.420 1.00 82.56 370 LEU A CA 1
ATOM 3042 C C . LEU A 1 370 ? 41.185 -15.590 -14.130 1.00 82.56 370 LEU A C 1
ATOM 3044 O O . LEU A 1 370 ? 41.084 -15.989 -12.978 1.00 82.56 370 LEU A O 1
ATOM 3048 N N . GLY A 1 371 ? 40.606 -16.246 -15.141 1.00 82.12 371 GLY A N 1
ATOM 3049 C CA . GLY A 1 371 ? 39.833 -17.483 -14.962 1.00 82.12 371 GLY A CA 1
ATOM 3050 C C . GLY A 1 371 ? 38.613 -17.341 -14.043 1.00 82.12 371 GLY A C 1
ATOM 3051 O O . GLY A 1 371 ? 38.258 -18.283 -13.335 1.00 82.12 371 GLY A O 1
ATOM 3052 N N . LEU A 1 372 ? 37.983 -16.165 -14.025 1.00 82.44 372 LEU A N 1
ATOM 3053 C CA . LEU A 1 372 ? 36.863 -15.832 -13.143 1.00 82.44 372 LEU A CA 1
ATOM 3054 C C . LEU A 1 372 ? 35.618 -15.483 -13.963 1.00 82.44 372 LEU A C 1
ATOM 3056 O O . LEU A 1 372 ? 35.689 -14.782 -14.974 1.00 82.44 372 LEU A O 1
ATOM 3060 N N . SER A 1 373 ? 34.455 -15.952 -13.503 1.00 82.25 373 SER A N 1
ATOM 3061 C CA . SER A 1 373 ? 33.172 -15.669 -14.155 1.00 82.25 373 SER A CA 1
ATOM 3062 C C . SER A 1 373 ? 32.885 -14.170 -14.162 1.00 82.25 373 SER A C 1
ATOM 3064 O O . SER A 1 373 ? 33.184 -13.462 -13.202 1.00 82.25 373 SER A O 1
ATOM 3066 N N . SER A 1 374 ? 32.194 -13.692 -15.199 1.00 75.19 374 SER A N 1
ATOM 3067 C CA . SER A 1 374 ? 31.671 -12.319 -15.257 1.00 75.19 374 SER A CA 1
ATOM 3068 C C . SER A 1 374 ? 30.750 -11.956 -14.080 1.00 75.19 374 SER A C 1
ATOM 3070 O O . SER A 1 374 ? 30.546 -10.777 -13.809 1.00 75.19 374 SER A O 1
ATOM 3072 N N . THR A 1 375 ? 30.219 -12.946 -13.357 1.00 74.62 375 THR A N 1
ATOM 3073 C CA . THR A 1 375 ? 29.364 -12.771 -12.171 1.00 74.62 375 THR A CA 1
ATOM 3074 C C . THR A 1 375 ? 30.099 -12.968 -10.843 1.00 74.62 375 THR A C 1
ATOM 3076 O O . THR A 1 375 ? 29.457 -12.916 -9.798 1.00 74.62 375 THR A O 1
ATOM 3079 N N . SER A 1 376 ? 31.415 -13.208 -10.852 1.00 78.31 376 SER A N 1
ATOM 3080 C CA . SER A 1 376 ? 32.180 -13.490 -9.634 1.00 78.31 376 SER A CA 1
ATOM 3081 C C . SER A 1 376 ? 32.164 -12.316 -8.650 1.00 78.31 376 SER A C 1
ATOM 3083 O O . SER A 1 376 ? 32.387 -11.157 -9.023 1.00 78.31 376 SER A O 1
ATOM 3085 N N . SER A 1 377 ? 31.930 -12.633 -7.376 1.00 81.81 377 SER A N 1
ATOM 3086 C CA . SER A 1 377 ? 32.134 -11.707 -6.260 1.00 81.81 377 SER A CA 1
ATOM 3087 C C . SER A 1 377 ? 33.620 -11.595 -5.890 1.00 81.81 377 SER A C 1
ATOM 3089 O O . SER A 1 377 ? 34.441 -12.416 -6.309 1.00 81.81 377 SER A O 1
ATOM 3091 N N . VAL A 1 378 ? 33.988 -10.600 -5.078 1.00 81.94 378 VAL A N 1
ATOM 3092 C CA . VAL A 1 378 ? 35.348 -10.495 -4.515 1.00 81.94 378 VAL A CA 1
ATOM 3093 C C . VAL A 1 378 ? 35.671 -11.718 -3.644 1.00 81.94 378 VAL A C 1
ATOM 3095 O O . VAL A 1 378 ? 36.794 -12.215 -3.691 1.00 81.94 378 VAL A O 1
ATOM 3098 N N . ALA A 1 379 ? 34.696 -12.264 -2.907 1.00 80.56 379 ALA A N 1
ATOM 3099 C CA . ALA A 1 379 ? 34.856 -13.525 -2.178 1.00 80.56 379 ALA A CA 1
ATOM 3100 C C . ALA A 1 379 ? 35.155 -14.709 -3.111 1.00 80.56 379 ALA A C 1
ATOM 3102 O O . ALA A 1 379 ? 36.067 -15.492 -2.838 1.00 80.56 379 ALA A O 1
ATOM 3103 N N . ASP A 1 380 ? 34.429 -14.829 -4.227 1.00 81.50 380 ASP A N 1
ATOM 3104 C CA . ASP A 1 380 ? 34.672 -15.888 -5.212 1.00 81.50 380 ASP A CA 1
ATOM 3105 C C . ASP A 1 380 ? 36.048 -15.752 -5.850 1.00 81.50 380 ASP A C 1
ATOM 3107 O O . ASP A 1 380 ? 36.742 -16.752 -6.001 1.00 81.50 380 ASP A O 1
ATOM 3111 N N . ALA A 1 381 ? 36.472 -14.528 -6.165 1.00 84.62 381 ALA A N 1
ATOM 3112 C CA . ALA A 1 381 ? 37.810 -14.270 -6.675 1.00 84.62 381 ALA A CA 1
ATOM 3113 C C . ALA A 1 381 ? 38.883 -14.712 -5.671 1.00 84.62 381 ALA A C 1
ATOM 3115 O O . ALA A 1 381 ? 39.791 -15.450 -6.029 1.00 84.62 381 ALA A O 1
ATOM 3116 N N . LEU A 1 382 ? 38.751 -14.350 -4.393 1.00 83.44 382 LEU A N 1
ATOM 3117 C CA . LEU A 1 382 ? 39.716 -14.740 -3.361 1.00 83.44 382 LEU A CA 1
ATOM 3118 C C . LEU A 1 382 ? 39.767 -16.259 -3.123 1.00 83.44 382 LEU A C 1
ATOM 3120 O O . LEU A 1 382 ? 40.838 -16.779 -2.811 1.00 83.44 382 LEU A O 1
ATOM 3124 N N . ARG A 1 383 ? 38.631 -16.955 -3.274 1.00 80.81 383 ARG A N 1
ATOM 3125 C CA . ARG A 1 383 ? 38.503 -18.406 -3.065 1.00 80.81 383 ARG A CA 1
ATOM 3126 C C . ARG A 1 383 ? 38.954 -19.231 -4.271 1.00 80.81 383 ARG A C 1
ATOM 3128 O O . ARG A 1 383 ? 39.589 -20.267 -4.096 1.00 80.81 383 ARG A O 1
ATOM 3135 N N . LEU A 1 384 ? 38.563 -18.818 -5.474 1.00 79.69 384 LEU A N 1
ATOM 3136 C CA . LEU A 1 384 ? 38.703 -19.611 -6.699 1.00 79.69 384 LEU A CA 1
ATOM 3137 C C . LEU A 1 384 ? 39.964 -19.246 -7.488 1.00 79.69 384 LEU A C 1
ATOM 3139 O O . LEU A 1 384 ? 40.533 -20.111 -8.153 1.00 79.69 384 LEU A O 1
ATOM 3143 N N . HIS A 1 385 ? 40.424 -17.993 -7.412 1.00 83.50 385 HIS A N 1
ATOM 3144 C CA . HIS A 1 385 ? 41.615 -17.546 -8.133 1.00 83.50 385 HIS A CA 1
ATOM 3145 C C . HIS A 1 385 ? 42.888 -17.838 -7.344 1.00 83.50 385 HIS A C 1
ATOM 3147 O O . HIS A 1 385 ? 42.998 -17.514 -6.160 1.00 83.50 385 HIS A O 1
ATOM 3153 N N . ARG A 1 386 ? 43.895 -18.392 -8.022 1.00 82.88 386 ARG A N 1
ATOM 3154 C CA . ARG A 1 386 ? 45.255 -18.570 -7.492 1.00 82.88 386 ARG A CA 1
ATOM 3155 C C . ARG A 1 386 ? 46.174 -17.555 -8.151 1.00 82.88 386 ARG A C 1
ATOM 3157 O O . ARG A 1 386 ? 46.085 -17.368 -9.360 1.00 82.88 386 ARG A O 1
ATOM 3164 N N . ARG A 1 387 ? 47.061 -16.942 -7.362 1.00 82.81 387 ARG A N 1
ATOM 3165 C CA . ARG A 1 387 ? 47.989 -15.913 -7.849 1.00 82.81 387 ARG A CA 1
ATOM 3166 C C . ARG A 1 387 ? 48.815 -16.441 -9.022 1.00 82.81 387 ARG A C 1
ATOM 3168 O O . ARG A 1 387 ? 49.369 -17.537 -8.937 1.00 82.81 387 ARG A O 1
ATOM 3175 N N . ARG A 1 388 ? 48.916 -15.649 -10.090 1.00 83.19 388 ARG A N 1
ATOM 3176 C CA . ARG A 1 388 ? 49.764 -15.935 -11.256 1.00 83.19 388 ARG A CA 1
ATOM 3177 C C . ARG A 1 388 ? 50.676 -14.752 -11.543 1.00 83.19 388 ARG A C 1
ATOM 3179 O O . ARG A 1 388 ? 50.381 -13.623 -11.161 1.00 83.19 388 ARG A O 1
ATOM 3186 N N . HIS A 1 389 ? 51.792 -15.023 -12.208 1.00 82.94 389 HIS A N 1
ATOM 3187 C CA . HIS A 1 389 ? 52.633 -13.972 -12.760 1.00 82.94 389 HIS A CA 1
ATOM 3188 C C . HIS A 1 389 ? 52.191 -13.697 -14.193 1.00 82.94 389 HIS A C 1
ATOM 3190 O O . HIS A 1 389 ? 52.206 -14.597 -15.034 1.00 82.94 389 HIS A O 1
ATOM 3196 N N . HIS A 1 390 ? 51.798 -12.460 -14.473 1.00 84.81 390 HIS A N 1
ATOM 3197 C CA . HIS A 1 390 ? 51.296 -12.069 -15.783 1.00 84.81 390 HIS A CA 1
ATOM 3198 C C . HIS A 1 390 ? 52.361 -11.294 -16.547 1.00 84.81 390 HIS A C 1
ATOM 3200 O O . HIS A 1 390 ? 53.152 -10.552 -15.969 1.00 84.81 390 HIS A O 1
ATOM 3206 N N . ARG A 1 391 ? 52.364 -11.429 -17.875 1.00 80.94 391 ARG A N 1
ATOM 3207 C CA . ARG A 1 391 ? 53.224 -10.613 -18.749 1.00 80.94 391 ARG A CA 1
ATOM 3208 C C . ARG A 1 391 ? 52.788 -9.141 -18.772 1.00 80.94 391 ARG A C 1
ATOM 3210 O O . ARG A 1 391 ? 53.564 -8.274 -19.149 1.00 80.94 391 ARG A O 1
ATOM 3217 N N . THR A 1 392 ? 51.543 -8.867 -18.390 1.00 83.06 392 THR A N 1
ATOM 3218 C CA . THR A 1 392 ? 50.956 -7.527 -18.371 1.00 83.06 392 THR A CA 1
ATOM 3219 C C . THR A 1 392 ? 51.000 -6.945 -16.962 1.00 83.06 392 THR A C 1
ATOM 3221 O O . THR A 1 392 ? 50.344 -7.461 -16.055 1.00 83.06 392 THR A O 1
ATOM 3224 N N . ASP A 1 393 ? 51.680 -5.809 -16.800 1.00 82.56 393 ASP A N 1
ATOM 3225 C CA . ASP A 1 393 ? 51.817 -5.106 -15.513 1.00 82.56 393 ASP A CA 1
ATOM 3226 C C . ASP A 1 393 ? 50.477 -4.779 -14.853 1.00 82.56 393 ASP A C 1
ATOM 3228 O O . ASP A 1 393 ? 50.358 -4.749 -13.630 1.00 82.56 393 ASP A O 1
ATOM 3232 N N . TYR A 1 394 ? 49.439 -4.556 -15.657 1.00 82.12 394 TYR A N 1
ATOM 3233 C CA . TYR A 1 394 ? 48.102 -4.262 -15.159 1.00 82.12 394 TYR A CA 1
ATOM 3234 C C . TYR A 1 394 ? 47.469 -5.446 -14.414 1.00 82.12 394 TYR A C 1
ATOM 3236 O O . TYR A 1 394 ? 46.890 -5.260 -13.348 1.00 82.12 394 TYR A O 1
ATOM 3244 N N . LEU A 1 395 ? 47.622 -6.671 -14.926 1.00 84.62 395 LEU A N 1
ATOM 3245 C CA . LEU A 1 395 ? 47.148 -7.879 -14.244 1.00 84.62 395 LEU A CA 1
ATOM 3246 C C . LEU A 1 395 ? 47.961 -8.135 -12.969 1.00 84.62 395 LEU A C 1
ATOM 3248 O O . LEU A 1 395 ? 47.384 -8.469 -11.940 1.00 84.62 395 LEU A O 1
ATOM 3252 N N . ASN A 1 396 ? 49.268 -7.853 -12.987 1.00 86.88 396 ASN A N 1
ATOM 3253 C CA . ASN A 1 396 ? 50.100 -7.918 -11.782 1.00 86.88 396 ASN A CA 1
ATOM 3254 C C . ASN A 1 396 ? 49.641 -6.916 -10.703 1.00 86.88 396 ASN A C 1
ATOM 3256 O O . ASN A 1 396 ? 49.649 -7.247 -9.520 1.00 86.88 396 ASN A O 1
ATOM 3260 N N . LYS A 1 397 ? 49.164 -5.720 -11.082 1.00 87.38 397 LYS A N 1
ATOM 3261 C CA . LYS A 1 397 ? 48.543 -4.771 -10.135 1.00 87.38 397 LYS A CA 1
ATOM 3262 C C . LYS A 1 397 ? 47.250 -5.322 -9.522 1.00 87.38 397 LYS A C 1
ATOM 3264 O O . LYS A 1 397 ? 47.022 -5.124 -8.331 1.00 87.38 397 LYS A O 1
ATOM 3269 N N . VAL A 1 398 ? 46.428 -6.034 -10.299 1.00 87.69 398 VAL A N 1
ATOM 3270 C CA . VAL A 1 398 ? 45.215 -6.699 -9.784 1.00 87.69 398 VAL A CA 1
ATOM 3271 C C . VAL A 1 398 ? 45.567 -7.802 -8.783 1.00 87.69 398 VAL A C 1
ATOM 3273 O O . VAL A 1 398 ? 44.922 -7.895 -7.741 1.00 87.69 398 VAL A O 1
ATOM 3276 N N . GLU A 1 399 ? 46.618 -8.586 -9.041 1.00 89.12 399 GLU A N 1
ATOM 3277 C CA . GLU A 1 399 ? 47.117 -9.601 -8.097 1.00 89.12 399 GLU A CA 1
ATOM 3278 C C . GLU A 1 399 ? 47.572 -8.970 -6.768 1.00 89.12 399 GLU A C 1
ATOM 3280 O O . GLU A 1 399 ? 47.252 -9.482 -5.696 1.00 89.12 399 GLU A O 1
ATOM 3285 N N . VAL A 1 400 ? 48.244 -7.812 -6.818 1.00 88.12 400 VAL A N 1
ATOM 3286 C CA . VAL A 1 400 ? 48.647 -7.060 -5.613 1.00 88.12 400 VAL A CA 1
ATOM 3287 C C . VAL A 1 400 ? 47.433 -6.586 -4.805 1.00 88.12 400 VAL A C 1
ATOM 3289 O O . VAL A 1 400 ? 47.440 -6.672 -3.577 1.00 88.12 400 VAL A O 1
ATOM 3292 N N . GLU A 1 401 ? 46.377 -6.099 -5.462 1.00 88.00 401 GLU A N 1
ATOM 3293 C CA . GLU A 1 401 ? 45.132 -5.725 -4.777 1.00 88.00 401 GLU A CA 1
ATOM 3294 C C . GLU A 1 401 ? 44.425 -6.948 -4.175 1.00 88.00 401 GLU A C 1
ATOM 3296 O O . GLU A 1 401 ? 43.984 -6.890 -3.030 1.00 88.00 401 GLU A O 1
ATOM 3301 N N . LEU A 1 402 ? 44.377 -8.083 -4.875 1.00 85.69 402 LEU A N 1
ATOM 3302 C CA . LEU A 1 402 ? 43.831 -9.330 -4.330 1.00 85.69 402 LEU A CA 1
ATOM 3303 C C . LEU A 1 402 ? 44.573 -9.785 -3.066 1.00 85.69 402 LEU A C 1
ATOM 3305 O O . LEU A 1 402 ? 43.932 -10.130 -2.072 1.00 85.69 402 LEU A O 1
ATOM 3309 N N . ASP A 1 403 ? 45.904 -9.721 -3.059 1.00 85.06 403 ASP A N 1
ATOM 3310 C CA . ASP A 1 403 ? 46.709 -10.095 -1.893 1.00 85.06 403 ASP A CA 1
ATOM 3311 C C . ASP A 1 403 ? 46.483 -9.154 -0.698 1.00 85.06 403 ASP A C 1
ATOM 3313 O O . ASP A 1 403 ? 46.393 -9.613 0.445 1.00 85.06 403 ASP A O 1
ATOM 3317 N N . ARG A 1 404 ? 46.274 -7.850 -0.938 1.00 83.69 404 ARG A N 1
ATOM 3318 C CA . ARG A 1 404 ? 45.873 -6.905 0.124 1.00 83.69 404 ARG A CA 1
ATOM 3319 C C . ARG A 1 404 ? 44.574 -7.325 0.809 1.00 83.69 404 ARG A C 1
ATOM 3321 O O . ARG A 1 404 ? 44.438 -7.126 2.015 1.00 83.69 404 ARG A O 1
ATOM 3328 N N . PHE A 1 405 ? 43.625 -7.893 0.066 1.00 78.69 405 PHE A N 1
ATOM 3329 C CA . PHE A 1 405 ? 42.353 -8.363 0.616 1.00 78.69 405 PHE A CA 1
ATOM 3330 C C . PHE A 1 405 ? 42.426 -9.777 1.205 1.00 78.69 405 PHE A C 1
ATOM 3332 O O . PHE A 1 405 ? 41.714 -10.045 2.176 1.00 78.69 405 PHE A O 1
ATOM 3339 N N . ARG A 1 406 ? 43.310 -10.657 0.711 1.00 80.94 406 ARG A N 1
ATOM 3340 C CA . ARG A 1 406 ? 43.594 -11.959 1.352 1.00 80.94 406 ARG A CA 1
ATOM 3341 C C . ARG A 1 406 ? 44.084 -11.790 2.788 1.00 80.94 406 ARG A C 1
ATOM 3343 O O . ARG A 1 406 ? 43.652 -12.528 3.664 1.00 80.94 406 ARG A O 1
ATOM 3350 N N . ASN A 1 407 ? 44.904 -10.770 3.030 1.00 69.38 407 ASN A N 1
ATOM 3351 C CA . ASN A 1 407 ? 45.512 -10.513 4.337 1.00 69.38 407 ASN A CA 1
ATOM 3352 C C . ASN A 1 407 ? 44.591 -9.773 5.328 1.00 69.38 407 ASN A C 1
ATOM 3354 O O . ASN A 1 407 ? 44.989 -9.516 6.461 1.00 69.38 407 ASN A O 1
ATOM 3358 N N . ARG A 1 408 ? 43.362 -9.410 4.932 1.00 74.38 408 ARG A N 1
ATOM 3359 C CA . ARG A 1 408 ? 42.367 -8.788 5.823 1.00 74.38 408 ARG A CA 1
ATOM 3360 C C . ARG A 1 408 ? 41.453 -9.853 6.427 1.00 74.38 408 ARG A C 1
ATOM 3362 O O . ARG A 1 408 ? 41.005 -10.746 5.710 1.00 74.38 408 ARG A O 1
ATOM 3369 N N . ALA A 1 409 ? 41.074 -9.702 7.696 1.00 60.41 409 ALA A N 1
ATOM 3370 C CA . ALA A 1 409 ? 40.046 -10.538 8.319 1.00 60.41 409 ALA A CA 1
ATOM 3371 C C . ALA A 1 409 ? 38.692 -10.394 7.595 1.00 60.41 409 ALA A C 1
ATOM 3373 O O . ALA A 1 409 ? 38.301 -9.296 7.188 1.00 60.41 409 ALA A O 1
ATOM 3374 N N . THR A 1 410 ? 37.989 -11.509 7.399 1.00 63.69 410 THR A N 1
ATOM 3375 C CA . THR A 1 410 ? 36.624 -11.508 6.849 1.00 63.69 410 THR A CA 1
ATOM 3376 C C . THR A 1 410 ? 35.649 -11.272 7.995 1.00 63.69 410 THR A C 1
ATOM 3378 O O . THR A 1 410 ? 35.716 -11.972 9.003 1.00 63.69 410 THR A O 1
ATOM 3381 N N . THR A 1 411 ? 34.764 -10.286 7.865 1.00 65.12 411 THR A N 1
ATOM 3382 C CA . THR A 1 411 ? 33.739 -9.990 8.874 1.00 65.12 411 THR A CA 1
ATOM 3383 C C . THR A 1 411 ? 32.384 -10.553 8.442 1.00 65.12 411 THR A C 1
ATOM 3385 O O . THR A 1 411 ? 32.120 -10.724 7.254 1.00 65.12 411 THR A O 1
ATOM 3388 N N . THR A 1 412 ? 31.497 -10.832 9.399 1.00 65.00 412 THR A N 1
ATOM 3389 C CA . THR A 1 412 ? 30.104 -11.249 9.131 1.00 65.00 412 THR A CA 1
ATOM 3390 C C . THR A 1 412 ? 29.181 -10.072 8.793 1.00 65.00 412 THR A C 1
ATOM 3392 O O . THR A 1 412 ? 27.983 -10.256 8.593 1.00 65.00 412 THR A O 1
ATOM 3395 N N . GLU A 1 413 ? 29.712 -8.849 8.764 1.00 62.47 413 GLU A N 1
ATOM 3396 C CA . GLU A 1 413 ? 28.957 -7.641 8.445 1.00 62.47 413 GLU A CA 1
ATOM 3397 C C . GLU A 1 413 ? 28.756 -7.488 6.934 1.00 62.47 413 GLU A C 1
ATOM 3399 O O . GLU A 1 413 ? 29.678 -7.701 6.147 1.00 62.47 413 GLU A O 1
ATOM 3404 N N . ASN A 1 414 ? 27.560 -7.058 6.530 1.00 59.66 414 ASN A N 1
ATOM 3405 C CA . ASN A 1 414 ? 27.235 -6.822 5.124 1.00 59.66 414 ASN A CA 1
ATOM 3406 C C . ASN A 1 414 ? 28.129 -5.740 4.503 1.00 59.66 414 ASN A C 1
ATOM 3408 O O . ASN A 1 414 ? 28.457 -4.745 5.153 1.00 59.66 414 ASN A O 1
ATOM 3412 N N . ASP A 1 415 ? 28.455 -5.913 3.223 1.00 68.69 415 ASP A N 1
ATOM 3413 C CA . ASP A 1 415 ? 29.166 -4.909 2.426 1.00 68.69 415 ASP A CA 1
ATOM 3414 C C . ASP A 1 415 ? 28.355 -3.602 2.351 1.00 68.69 415 ASP A C 1
ATOM 3416 O O . ASP A 1 415 ? 27.123 -3.626 2.261 1.00 68.69 415 ASP A O 1
ATOM 3420 N N . VAL A 1 416 ? 29.029 -2.448 2.399 1.00 69.38 416 VAL A N 1
ATOM 3421 C CA . VAL A 1 416 ? 28.360 -1.136 2.469 1.00 69.38 416 VAL A CA 1
ATOM 3422 C C . VAL A 1 416 ? 28.676 -0.312 1.227 1.00 69.38 416 VAL A C 1
ATOM 3424 O O . VAL A 1 416 ? 29.834 -0.036 0.924 1.00 69.38 416 VAL A O 1
ATOM 3427 N N . ALA A 1 417 ? 27.636 0.132 0.519 1.00 66.12 417 ALA A N 1
ATOM 3428 C CA . ALA A 1 417 ? 27.784 1.108 -0.555 1.00 66.12 417 ALA A CA 1
ATOM 3429 C C . ALA A 1 417 ? 28.000 2.510 0.034 1.00 66.12 417 ALA A C 1
ATOM 3431 O O . ALA A 1 417 ? 27.139 3.050 0.735 1.00 66.12 417 ALA A O 1
ATOM 3432 N N . LEU A 1 418 ? 29.148 3.106 -0.268 1.00 69.31 418 LEU A N 1
ATOM 3433 C CA . LEU A 1 418 ? 29.506 4.465 0.100 1.00 69.31 418 LEU A CA 1
ATOM 3434 C C . LEU A 1 418 ? 29.318 5.410 -1.092 1.00 69.31 418 LEU A C 1
ATOM 3436 O O . LEU A 1 418 ? 29.716 5.122 -2.220 1.00 69.31 418 LEU A O 1
ATOM 3440 N N . TRP A 1 419 ? 28.757 6.580 -0.815 1.00 72.38 419 TRP A N 1
ATOM 3441 C CA . TRP A 1 419 ? 28.391 7.590 -1.799 1.00 72.38 419 TRP A CA 1
ATOM 3442 C C . TRP A 1 419 ? 29.248 8.841 -1.640 1.00 72.38 419 TRP A C 1
ATOM 3444 O O . TRP A 1 419 ? 29.430 9.326 -0.521 1.00 72.38 419 TRP A O 1
ATOM 3454 N N . ARG A 1 420 ? 29.754 9.380 -2.752 1.00 70.81 420 ARG A N 1
ATOM 3455 C CA . ARG A 1 420 ? 30.581 10.598 -2.781 1.00 70.81 420 ARG A CA 1
ATOM 3456 C C . ARG A 1 420 ? 29.740 11.830 -2.418 1.00 70.81 420 ARG A C 1
ATOM 3458 O O . ARG A 1 420 ? 28.898 12.270 -3.204 1.00 70.81 420 ARG A O 1
ATOM 3465 N N . GLY A 1 421 ? 29.974 12.379 -1.229 1.00 70.00 421 GLY A N 1
ATOM 3466 C CA . GLY A 1 421 ? 29.361 13.601 -0.702 1.00 70.00 421 GLY A CA 1
ATOM 3467 C C . GLY A 1 421 ? 30.234 14.844 -0.901 1.00 70.00 421 GLY A C 1
ATOM 3468 O O . GLY A 1 421 ? 31.196 14.835 -1.668 1.00 70.00 421 GLY A O 1
ATOM 3469 N N . LEU A 1 422 ? 29.888 15.950 -0.240 1.00 73.56 422 LEU A N 1
ATOM 3470 C CA . LEU A 1 422 ? 30.602 17.227 -0.385 1.00 73.56 422 LEU A CA 1
ATOM 3471 C C . LEU A 1 422 ? 32.083 17.096 0.045 1.00 73.56 422 LEU A C 1
ATOM 3473 O O . LEU A 1 422 ? 32.368 16.553 1.115 1.00 73.56 422 LEU A O 1
ATOM 3477 N N . GLY A 1 423 ? 33.015 17.606 -0.770 1.00 75.81 423 GLY A N 1
ATOM 3478 C CA . GLY A 1 423 ? 34.459 17.537 -0.500 1.00 75.81 423 GLY A CA 1
ATOM 3479 C C . GLY A 1 423 ? 35.067 16.138 -0.656 1.00 75.81 423 GLY A C 1
ATOM 3480 O O . GLY A 1 423 ? 35.958 15.784 0.107 1.00 75.81 423 GLY A O 1
ATOM 3481 N N . ASP A 1 424 ? 34.543 15.326 -1.582 1.00 73.94 424 ASP A N 1
ATOM 3482 C CA . ASP A 1 424 ? 35.030 13.976 -1.927 1.00 73.94 424 ASP A CA 1
ATOM 3483 C C . ASP A 1 424 ? 34.999 12.940 -0.802 1.00 73.94 424 ASP A C 1
ATOM 3485 O O . ASP A 1 424 ? 35.596 11.867 -0.887 1.00 73.94 424 ASP A O 1
ATOM 3489 N N . LYS A 1 425 ? 34.219 13.222 0.242 1.00 78.38 425 LYS A N 1
ATOM 3490 C CA . LYS A 1 425 ? 34.027 12.309 1.366 1.00 78.38 425 LYS A CA 1
ATOM 3491 C C . LYS A 1 425 ? 32.963 11.271 1.033 1.00 78.38 425 LYS A C 1
ATOM 3493 O O . LYS A 1 425 ? 31.812 11.616 0.771 1.00 78.38 425 LYS A O 1
ATOM 3498 N N . PHE A 1 426 ? 33.334 9.998 1.097 1.00 76.81 426 PHE A N 1
ATOM 3499 C CA . PHE A 1 426 ? 32.427 8.872 0.891 1.00 76.81 426 PHE A CA 1
ATOM 3500 C C . PHE A 1 426 ? 31.653 8.548 2.178 1.00 76.81 426 PHE A C 1
ATOM 3502 O O . PHE A 1 426 ? 32.242 8.469 3.256 1.00 76.81 426 PHE A O 1
ATOM 3509 N N . ARG A 1 427 ? 30.325 8.399 2.085 1.00 74.75 427 ARG A N 1
ATOM 3510 C CA . ARG A 1 427 ? 29.427 8.164 3.233 1.00 74.75 427 ARG A CA 1
ATOM 3511 C C . ARG A 1 427 ? 28.396 7.066 2.942 1.00 74.75 427 ARG A C 1
ATOM 3513 O O . ARG A 1 427 ? 27.936 6.969 1.810 1.00 74.75 427 ARG A O 1
ATOM 3520 N N . PRO A 1 428 ? 27.925 6.307 3.946 1.00 64.12 428 PRO A N 1
ATOM 3521 C CA . PRO A 1 428 ? 26.992 5.185 3.750 1.00 64.12 428 PRO A CA 1
ATOM 3522 C C . PRO A 1 428 ? 25.560 5.590 3.354 1.00 64.12 428 PRO A C 1
ATOM 3524 O O . PRO A 1 428 ? 24.714 4.734 3.109 1.00 64.12 428 PRO A O 1
ATOM 3527 N N . LYS A 1 429 ? 25.253 6.893 3.291 1.00 65.44 429 LYS A N 1
ATOM 3528 C CA . LYS A 1 429 ? 23.938 7.413 2.904 1.00 65.44 429 LYS A CA 1
ATOM 3529 C C . LYS A 1 429 ? 24.074 8.356 1.713 1.00 65.44 429 LYS A C 1
ATOM 3531 O O . LYS A 1 429 ? 24.781 9.357 1.798 1.00 65.44 429 LYS A O 1
ATOM 3536 N N . PHE A 1 430 ? 23.356 8.054 0.634 1.00 54.12 430 PHE A N 1
ATOM 3537 C CA . PHE A 1 430 ? 23.265 8.927 -0.533 1.00 54.12 430 PHE A CA 1
ATOM 3538 C C . PHE A 1 430 ? 22.540 10.235 -0.184 1.00 54.12 430 PHE A C 1
ATOM 3540 O O . PHE A 1 430 ? 21.510 10.224 0.495 1.00 54.12 430 PHE A O 1
ATOM 3547 N N . SER A 1 431 ? 23.063 11.363 -0.666 1.00 60.22 431 SER A N 1
ATOM 3548 C CA . SER A 1 431 ? 22.460 12.685 -0.495 1.00 60.22 431 SER A CA 1
ATOM 3549 C C . SER A 1 431 ? 22.414 13.410 -1.829 1.00 60.22 431 SER A C 1
ATOM 3551 O O . SER A 1 431 ? 23.411 13.968 -2.283 1.00 60.22 431 SER A O 1
ATOM 3553 N N . THR A 1 432 ? 21.223 13.469 -2.425 1.00 52.41 432 THR A N 1
ATOM 3554 C CA . THR A 1 432 ? 20.990 14.189 -3.683 1.00 52.41 432 THR A CA 1
ATOM 3555 C C . THR A 1 432 ? 21.437 15.650 -3.588 1.00 52.41 432 THR A C 1
ATOM 3557 O O . THR A 1 432 ? 22.010 16.180 -4.534 1.00 52.41 432 THR A O 1
ATOM 3560 N N . ARG A 1 433 ? 21.235 16.294 -2.426 1.00 59.03 433 ARG A N 1
ATOM 3561 C CA . ARG A 1 433 ? 21.656 17.681 -2.170 1.00 59.03 433 ARG A CA 1
ATOM 3562 C C . ARG A 1 433 ? 23.176 17.832 -2.213 1.00 59.03 433 ARG A C 1
ATOM 3564 O O . ARG A 1 433 ? 23.666 18.759 -2.845 1.00 59.03 433 ARG A O 1
ATOM 3571 N N . GLU A 1 434 ? 23.918 16.944 -1.553 1.00 59.75 434 GLU A N 1
ATOM 3572 C CA . GLU A 1 434 ? 25.386 17.020 -1.531 1.00 59.75 434 GLU A CA 1
ATOM 3573 C C . GLU A 1 434 ? 25.984 16.704 -2.906 1.00 59.75 434 GLU A C 1
ATOM 3575 O O . GLU A 1 434 ? 26.889 17.406 -3.345 1.00 59.75 434 GLU A O 1
ATOM 3580 N N . THR A 1 435 ? 25.433 15.718 -3.621 1.00 56.78 435 THR A N 1
ATOM 3581 C CA . THR A 1 435 ? 25.852 15.385 -4.990 1.00 56.78 435 THR A CA 1
ATOM 3582 C C . THR A 1 435 ? 25.561 16.526 -5.975 1.00 56.78 435 THR A C 1
ATOM 3584 O O . THR A 1 435 ? 26.375 16.787 -6.859 1.00 56.78 435 THR A O 1
ATOM 3587 N N . TRP A 1 436 ? 24.441 17.246 -5.812 1.00 59.12 436 TRP A N 1
ATOM 3588 C CA . TRP A 1 436 ? 24.055 18.386 -6.659 1.00 59.12 436 TRP A CA 1
ATOM 3589 C C . TRP A 1 436 ? 24.910 19.641 -6.436 1.00 59.12 436 TRP A C 1
ATOM 3591 O O . TRP A 1 436 ? 25.155 20.404 -7.370 1.00 59.12 436 TRP A O 1
ATOM 3601 N N . LEU A 1 437 ? 25.370 19.861 -5.202 1.00 62.69 437 LEU A N 1
ATOM 3602 C CA . LEU A 1 437 ? 26.191 21.019 -4.834 1.00 62.69 437 LEU A CA 1
ATOM 3603 C C . LEU A 1 437 ? 27.664 20.887 -5.255 1.00 62.69 437 LEU A C 1
ATOM 3605 O O . LEU A 1 437 ? 28.409 21.858 -5.150 1.00 62.69 437 LEU A O 1
ATOM 3609 N N . GLN A 1 438 ? 28.087 19.726 -5.762 1.00 63.88 438 GLN A N 1
ATOM 3610 C CA . GLN A 1 438 ? 29.424 19.549 -6.325 1.00 63.88 438 GLN A CA 1
ATOM 3611 C C . GLN A 1 438 ? 29.543 20.263 -7.692 1.00 63.88 438 GLN A C 1
ATOM 3613 O O . GLN A 1 438 ? 28.742 19.989 -8.596 1.00 63.88 438 GLN A O 1
ATOM 3618 N N . PRO A 1 439 ? 30.544 21.148 -7.886 1.00 57.16 439 PRO A N 1
ATOM 3619 C CA . PRO A 1 439 ? 30.705 21.932 -9.117 1.00 57.16 439 PRO A CA 1
ATOM 3620 C C . PRO A 1 439 ? 30.780 21.082 -10.397 1.00 57.16 439 PRO A C 1
ATOM 3622 O O . PRO A 1 439 ? 30.131 21.399 -11.395 1.00 57.16 439 PRO A O 1
ATOM 3625 N N . GLU A 1 440 ? 31.501 19.959 -10.356 1.00 57.00 440 GLU A N 1
ATOM 3626 C CA . GLU A 1 440 ? 31.672 19.039 -11.491 1.00 57.00 440 GLU A CA 1
ATOM 3627 C C . GLU A 1 440 ? 30.370 18.313 -11.873 1.00 57.00 440 GLU A C 1
ATOM 3629 O O . GLU A 1 440 ? 30.063 18.148 -13.059 1.00 57.00 440 GLU A O 1
ATOM 3634 N N . SER A 1 441 ? 29.560 17.935 -10.878 1.00 53.66 441 SER A N 1
ATOM 3635 C CA . SER A 1 441 ? 28.255 17.287 -11.067 1.00 53.66 441 SER A CA 1
ATOM 3636 C C . SER A 1 441 ? 27.265 18.220 -11.761 1.00 53.66 441 SER A C 1
ATOM 3638 O O . SER A 1 441 ? 26.563 17.812 -12.688 1.00 53.66 441 SER A O 1
ATOM 3640 N N . ARG A 1 442 ? 27.242 19.497 -11.357 1.00 51.12 442 ARG A N 1
ATOM 3641 C CA . ARG A 1 442 ? 26.321 20.516 -11.883 1.00 51.12 442 ARG A CA 1
ATOM 3642 C C . ARG A 1 442 ? 26.581 20.809 -13.364 1.00 51.12 442 ARG A C 1
ATOM 3644 O O . ARG A 1 442 ? 25.638 20.924 -14.143 1.00 51.12 442 ARG A O 1
ATOM 3651 N N . VAL A 1 443 ? 27.846 20.847 -13.793 1.00 52.09 443 VAL A N 1
ATOM 3652 C CA . VAL A 1 443 ? 28.218 21.045 -15.208 1.00 52.09 443 VAL A CA 1
ATOM 3653 C C . VAL A 1 443 ? 27.860 19.826 -16.071 1.00 52.09 443 VAL A C 1
ATOM 3655 O O . VAL A 1 443 ? 27.307 19.992 -17.164 1.00 52.09 443 VAL A O 1
ATOM 3658 N N . LYS A 1 444 ? 28.118 18.602 -15.584 1.00 51.56 444 LYS A N 1
ATOM 3659 C CA . LYS A 1 444 ? 27.811 17.348 -16.302 1.00 51.56 444 LYS A CA 1
ATOM 3660 C C . LYS A 1 444 ? 26.292 17.117 -16.449 1.00 51.56 444 LYS A C 1
ATOM 3662 O O . LYS A 1 444 ? 25.835 16.801 -17.549 1.00 51.56 444 LYS A O 1
ATOM 3667 N N . LEU A 1 445 ? 25.495 17.361 -15.400 1.00 47.41 445 LEU A N 1
ATOM 3668 C CA . LEU A 1 445 ? 24.024 17.238 -15.429 1.00 47.41 445 LEU A CA 1
ATOM 3669 C C . LEU A 1 445 ? 23.347 18.316 -16.295 1.00 47.41 445 LEU A C 1
ATOM 3671 O O . LEU A 1 445 ? 22.471 17.993 -17.099 1.00 47.41 445 LEU A O 1
ATOM 3675 N N . CYS A 1 446 ? 23.789 19.578 -16.224 1.00 42.47 446 CYS A N 1
ATOM 3676 C CA . CYS A 1 446 ? 23.235 20.661 -17.049 1.00 42.47 446 CYS A CA 1
ATOM 3677 C C . CYS A 1 446 ? 23.544 20.509 -18.553 1.00 42.47 446 CYS A C 1
ATOM 3679 O O . CYS A 1 446 ? 22.781 20.994 -19.390 1.00 42.47 446 CYS A O 1
ATOM 3681 N N . ARG A 1 447 ? 24.642 19.837 -18.934 1.00 46.38 447 ARG A N 1
ATOM 3682 C CA . ARG A 1 447 ? 24.898 19.457 -20.340 1.00 46.38 447 ARG A CA 1
ATOM 3683 C C . ARG A 1 447 ? 23.974 18.329 -20.809 1.00 46.38 447 ARG A C 1
ATOM 3685 O O . ARG A 1 447 ? 23.514 18.374 -21.944 1.00 46.38 447 ARG A O 1
ATOM 3692 N N . GLY A 1 448 ? 23.650 17.371 -19.937 1.00 42.56 448 GLY A N 1
ATOM 3693 C CA . GLY A 1 448 ? 22.654 16.330 -20.216 1.00 42.56 448 GLY A CA 1
ATOM 3694 C C . GLY A 1 448 ? 21.244 16.889 -20.431 1.00 42.56 448 GLY A C 1
ATOM 3695 O O . GLY A 1 448 ? 20.546 16.434 -21.331 1.00 42.56 448 GLY A O 1
ATOM 3696 N N . LEU A 1 449 ? 20.864 17.922 -19.670 1.00 38.31 449 LEU A N 1
ATOM 3697 C CA . LEU A 1 449 ? 19.564 18.599 -19.774 1.00 38.31 449 LEU A CA 1
ATOM 3698 C C . LEU A 1 449 ? 19.441 19.533 -20.991 1.00 38.31 449 LEU A C 1
ATOM 3700 O O . LEU A 1 449 ? 18.357 19.663 -21.544 1.00 38.31 449 LEU A O 1
ATOM 3704 N N . ARG A 1 450 ? 20.529 20.136 -21.489 1.00 40.03 450 ARG A N 1
ATOM 3705 C CA . ARG A 1 450 ? 20.483 20.960 -22.719 1.00 40.03 450 ARG A CA 1
ATOM 3706 C C . ARG A 1 450 ? 20.139 20.170 -23.988 1.00 40.03 450 ARG A C 1
ATOM 3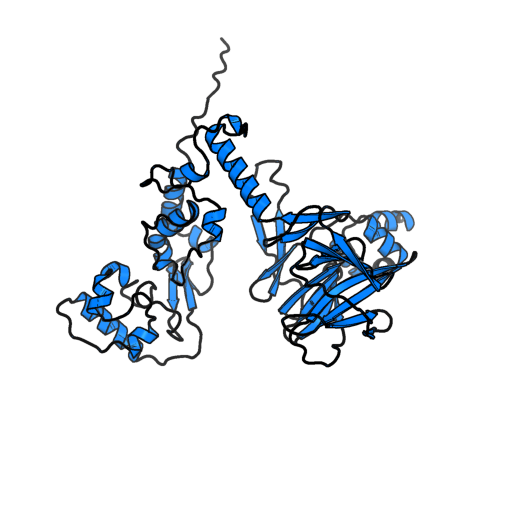708 O O . ARG A 1 450 ? 19.607 20.750 -24.927 1.00 40.03 450 ARG A O 1
ATOM 3715 N N . GLY A 1 451 ? 20.350 18.854 -23.995 1.00 38.81 451 GLY A N 1
ATOM 3716 C CA . GLY A 1 451 ? 19.853 17.961 -25.049 1.00 38.81 451 GLY A CA 1
ATOM 3717 C C . GLY A 1 451 ? 18.341 17.687 -25.002 1.00 38.81 451 GLY A C 1
ATOM 3718 O O . GLY A 1 451 ? 17.835 17.030 -25.905 1.00 38.81 451 GLY A O 1
ATOM 3719 N N . PHE A 1 452 ? 17.621 18.161 -23.973 1.00 41.75 452 PHE A N 1
ATOM 3720 C CA . PHE A 1 452 ? 16.161 18.027 -23.861 1.00 41.75 452 PHE A CA 1
ATOM 3721 C C . PHE A 1 452 ? 15.385 19.164 -24.555 1.00 41.75 452 PHE A C 1
ATOM 3723 O O . PHE A 1 452 ? 14.191 19.009 -24.780 1.00 41.75 452 PHE A O 1
ATOM 3730 N N . GLY A 1 453 ? 16.022 20.301 -24.876 1.00 34.00 453 GLY A N 1
ATOM 3731 C CA . GLY A 1 453 ? 15.320 21.546 -25.238 1.00 34.00 453 GLY A CA 1
ATOM 3732 C C . GLY A 1 453 ? 15.294 21.942 -26.720 1.00 34.00 453 GLY A C 1
ATOM 3733 O O . GLY A 1 453 ? 14.625 22.907 -27.073 1.00 34.00 453 GLY A O 1
ATOM 3734 N N . SER A 1 454 ? 15.992 21.248 -27.617 1.00 31.36 454 SER A N 1
ATOM 3735 C CA . SER A 1 454 ? 16.139 21.684 -29.015 1.00 31.36 454 SER A CA 1
ATOM 3736 C C . SER A 1 454 ? 15.153 21.009 -29.975 1.00 31.36 454 SER A C 1
ATOM 3738 O O . SER A 1 454 ? 15.566 20.338 -30.918 1.00 31.36 454 SER A O 1
ATOM 3740 N N . ARG A 1 455 ? 13.839 21.185 -29.760 1.00 32.81 455 ARG A N 1
ATOM 3741 C CA . ARG A 1 455 ? 12.834 21.090 -30.848 1.00 32.81 455 ARG A CA 1
ATOM 3742 C C . ARG A 1 455 ? 11.471 21.731 -30.558 1.00 32.81 455 ARG A C 1
ATOM 3744 O O . ARG A 1 455 ? 10.490 21.391 -31.209 1.00 32.81 455 ARG A O 1
ATOM 3751 N N . THR A 1 456 ? 11.414 22.699 -29.649 1.00 29.88 456 THR A N 1
ATOM 3752 C CA . THR A 1 456 ? 10.256 23.592 -29.519 1.00 29.88 456 THR A CA 1
ATOM 3753 C C . THR A 1 456 ? 10.660 24.937 -30.113 1.00 29.88 456 THR A C 1
ATOM 3755 O O . THR A 1 456 ? 11.278 25.757 -29.440 1.00 29.88 456 THR A O 1
ATOM 3758 N N . GLN A 1 457 ? 10.407 25.141 -31.410 1.00 28.59 457 GLN A N 1
ATOM 3759 C CA . GLN A 1 457 ? 10.477 26.485 -31.982 1.00 28.59 457 GLN A CA 1
ATOM 3760 C C . GLN A 1 457 ? 9.328 27.301 -31.385 1.00 28.59 457 GLN A C 1
ATOM 3762 O O . GLN A 1 457 ? 8.157 26.971 -31.561 1.00 28.59 457 GLN A O 1
ATOM 3767 N N . LEU A 1 458 ? 9.698 28.337 -30.635 1.00 27.23 458 LEU A N 1
ATOM 3768 C CA . LEU A 1 458 ? 8.826 29.424 -30.217 1.00 27.23 458 LEU A CA 1
ATOM 3769 C C . LEU A 1 458 ? 8.257 30.097 -31.472 1.00 27.23 458 LEU A C 1
ATOM 3771 O O . LEU A 1 458 ? 9.002 30.716 -32.228 1.00 27.23 458 LEU A O 1
ATOM 3775 N N . LEU A 1 459 ? 6.947 29.986 -31.688 1.00 25.69 459 LEU A N 1
ATOM 3776 C CA . LEU A 1 459 ? 6.223 30.918 -32.547 1.00 25.69 459 LEU A CA 1
ATOM 3777 C C . LEU A 1 459 ? 6.103 32.235 -31.774 1.00 25.69 459 LEU A C 1
ATOM 3779 O O . LEU A 1 459 ? 5.256 32.376 -30.896 1.00 25.69 459 LEU A O 1
ATOM 3783 N N . SER A 1 460 ? 6.995 33.181 -32.068 1.00 27.12 460 SER A N 1
ATOM 3784 C CA . SER A 1 460 ? 6.826 34.581 -31.692 1.00 27.12 460 SER A CA 1
ATOM 3785 C C . SER A 1 460 ? 5.734 35.190 -32.569 1.00 27.12 460 SER A C 1
ATOM 3787 O O . SER A 1 460 ? 5.908 35.345 -33.777 1.00 27.12 460 SER A O 1
ATOM 3789 N N . THR A 1 461 ? 4.604 35.538 -31.966 1.00 26.77 461 THR A N 1
ATOM 3790 C CA . THR A 1 461 ? 3.595 36.402 -32.575 1.00 26.77 461 THR A CA 1
ATOM 3791 C C . THR A 1 461 ? 4.170 37.812 -32.709 1.00 26.77 461 THR A C 1
ATOM 3793 O O . THR A 1 461 ? 4.371 38.492 -31.704 1.00 26.77 461 THR A O 1
ATOM 3796 N N . HIS A 1 462 ? 4.442 38.254 -33.938 1.00 26.73 462 HIS A N 1
ATOM 3797 C CA . HIS A 1 462 ? 4.600 39.675 -34.239 1.00 26.73 462 HIS A CA 1
ATOM 3798 C C . HIS A 1 462 ? 3.233 40.354 -34.112 1.00 26.73 462 HIS A C 1
ATOM 3800 O O . HIS A 1 462 ? 2.323 40.077 -34.888 1.00 26.73 462 HIS A O 1
ATOM 3806 N N . SER A 1 463 ? 3.094 41.236 -33.125 1.00 27.16 463 SER A N 1
ATOM 3807 C CA . SER A 1 463 ? 2.064 42.270 -33.097 1.00 27.16 463 SER A CA 1
ATOM 3808 C C . SER A 1 463 ? 2.522 43.422 -33.989 1.00 27.16 463 SER A C 1
ATOM 3810 O O . SER A 1 463 ? 3.461 44.139 -33.641 1.00 27.16 463 SER A O 1
ATOM 3812 N N . SER A 1 464 ? 1.886 43.577 -35.145 1.00 27.44 464 SER A N 1
ATOM 3813 C CA . SER A 1 464 ? 1.960 44.778 -35.970 1.00 27.44 464 SER A CA 1
ATOM 3814 C C . SER A 1 464 ? 0.936 45.799 -35.474 1.00 27.44 464 SER A C 1
ATOM 3816 O O . SER A 1 464 ? -0.265 45.538 -35.448 1.00 27.44 464 SER A O 1
ATOM 3818 N N . SER A 1 465 ? 1.427 46.973 -35.095 1.00 31.14 465 SER A N 1
ATOM 3819 C CA . SER A 1 465 ? 0.653 48.207 -34.983 1.00 31.14 465 SER A CA 1
ATOM 3820 C C . SER A 1 465 ? 1.539 49.334 -35.505 1.00 31.14 465 SER A C 1
ATOM 3822 O O . SER A 1 465 ? 2.601 49.581 -34.926 1.00 31.14 465 SER A O 1
ATOM 3824 N N . GLY A 1 466 ? 1.115 49.948 -36.607 1.00 32.41 466 GLY A N 1
ATOM 3825 C CA . GLY A 1 466 ? 1.834 50.970 -37.366 1.00 32.41 466 GLY A CA 1
ATOM 3826 C C . GLY A 1 466 ? 1.491 50.846 -38.834 1.00 32.41 466 GLY A C 1
ATOM 3827 O O . GLY A 1 466 ? 2.236 50.111 -39.516 1.00 32.41 466 GLY A O 1
#

InterPro domains:
  IPR001810 F-box domain [PF00646] (4-44)
  IPR001810 F-box domain [PS50181] (1-45)
  IPR001810 F-box domain [SM00256] (5-45)
  IPR006527 F-box associated beta-propeller, type 1 [PF07734] (54-281)
  IPR017451 F-box associated beta-propeller domain [TIGR01640] (99-252)
  IPR050796 SCF complex F-box component [PTHR31672] (4-290)

Secondary structure (DSSP, 8-state):
---PPPHHHHHHHHHHS-HHHHHHHHTT-HHHHHHHH-HHHHHHHHHHSPP---EEEEETTEEEEEEE--TTTTT-SS---EEEEEE-S-SS-EEEEEEEETTEEEEEETT--EEEE-TTT--EEEEPPPS---SEEEEEEEEEEETTEEEEEEEEEEE-SS-EEEEEEEETTTTEEEEE-------B-S--EEETTEEEEEETTTEEEEEETTTTEEEEEE-SS---S-EEEEEETTTEEEEEEHHHHHHHHHHHHHHHHHHGGG--GGG--S-HHHHTS-GGGTS--PPPHHHHHTS-TTTTS-GGGS-TT---S-HHHHHHHHSHHHHHTTEEEE-SSSSSSBTTTS--STT--THHHHHHHHHHHTT--TT-BHHHHHHH------SSHHHHHHHHHHHHHHTSPPPSSPPEEEEE-GGG-EESS--HHHHHTSHHHHHHHHHHHHTTSTT-----------

pLDDT: mean 71.31, std 15.93, range [25.69, 95.19]